Protein AF-A0A1U7PWC8-F1 (afdb_monomer_lite)

Secondary structure (DSSP, 8-state):
--SSSSSSSSSSS------EEEEEEEEEEE-SSSS----EEEEEEEEEETTEEEEEEHHHHHTHHHHHHHHHHHHHH----SGGGTPPPPS---EEEE-SS-EEEEEEETTEEEEEEE------EEEEEEEEETTEEEEEEEEEETTEEEEEEEETTS---B-STT-B-SSSEEEEEEETT-SEEEEEEEEEEEEGGG---TTTTT--EEE--HHHHHHHHHHHHHSTTHHHHHHS-TT-HHHHHHHHHHHHHHHHHHHH----S-STT-TT-EEEEEEEEEETTS-B-TT-EEEETTSS-EEE--TTSEEEEEEEGGGTTSEEEEE-TTB--EEEEHHHHHHH--SEEEEPBP-------------SPPEEEEEE-----SS-EEEESSPPTT-EEEEEE---S-EEEEEEEEEEEEE--SSEEEEEEEEEEPTTS-EEE--SS-EEEEE-GGGTTEEEEEE-GGGT-EE-S-EEEEEEE---TT---EEEEEESSS-EEEESSTTSPPEEESSEE-EEEEEEE--

Structure (mmCIF, N/CA/C/O backbone):
data_AF-A0A1U7PWC8-F1
#
_entry.id   AF-A0A1U7PWC8-F1
#
loop_
_atom_site.group_PDB
_atom_site.id
_atom_site.type_symbol
_atom_site.label_atom_id
_atom_site.label_alt_id
_atom_site.label_comp_id
_atom_site.label_asym_id
_atom_site.label_entity_id
_atom_site.label_seq_id
_atom_site.pdbx_PDB_ins_code
_atom_site.Cartn_x
_atom_site.Cartn_y
_atom_site.Cartn_z
_atom_site.occupancy
_atom_site.B_iso_or_equiv
_atom_site.auth_seq_id
_atom_site.auth_comp_id
_atom_site.auth_asym_id
_atom_site.auth_atom_id
_atom_site.pdbx_PDB_model_num
ATOM 1 N N . MET A 1 1 ? -24.361 5.726 81.915 1.00 50.25 1 MET A N 1
ATOM 2 C CA . MET A 1 1 ? -23.780 6.568 80.839 1.00 50.25 1 MET A CA 1
ATOM 3 C C . MET A 1 1 ? -22.267 6.406 80.937 1.00 50.25 1 MET A C 1
ATOM 5 O O . MET A 1 1 ? -21.730 6.821 81.940 1.00 50.25 1 MET A O 1
ATOM 9 N N . TYR A 1 2 ? -21.544 5.596 80.166 1.00 48.12 2 TYR A N 1
ATOM 10 C CA . TYR A 1 2 ? -21.166 5.745 78.760 1.00 48.12 2 TYR A CA 1
ATOM 11 C C . TYR A 1 2 ? -20.527 4.407 78.319 1.00 48.12 2 TYR A C 1
ATOM 13 O O . TYR A 1 2 ? -19.353 4.185 78.587 1.00 48.12 2 TYR A O 1
ATOM 21 N N . LYS A 1 3 ? -21.265 3.478 77.697 1.00 47.16 3 LYS A N 1
ATOM 22 C CA . LYS A 1 3 ? -20.665 2.244 77.125 1.00 47.16 3 LYS A CA 1
ATOM 23 C C . LYS A 1 3 ? -21.277 1.793 75.790 1.00 47.16 3 LYS A C 1
ATOM 25 O O . LYS A 1 3 ? -21.024 0.686 75.345 1.00 47.16 3 LYS A O 1
ATOM 30 N N . SER A 1 4 ? -22.040 2.658 75.114 1.00 49.88 4 SER A N 1
ATOM 31 C CA . SER A 1 4 ? -22.811 2.279 73.913 1.00 49.88 4 SER A CA 1
ATOM 32 C C . SER A 1 4 ? -22.556 3.151 72.672 1.00 49.88 4 SER A C 1
ATOM 34 O O . SER A 1 4 ? -23.337 3.100 71.728 1.00 49.88 4 SER A O 1
ATOM 36 N N . LYS A 1 5 ? -21.491 3.965 72.635 1.00 47.78 5 LYS A N 1
ATOM 37 C CA . LYS A 1 5 ? -21.170 4.790 71.447 1.00 47.78 5 LYS A CA 1
ATOM 38 C C . LYS A 1 5 ? -19.863 4.429 70.735 1.00 47.78 5 LYS A C 1
ATOM 40 O O . LYS A 1 5 ? -19.611 4.968 69.667 1.00 47.78 5 LYS A O 1
ATOM 45 N N . LEU A 1 6 ? -19.071 3.490 71.261 1.00 45.38 6 LEU A N 1
ATOM 46 C CA . LEU A 1 6 ? -17.797 3.098 70.638 1.00 45.38 6 LEU A CA 1
ATOM 47 C C . LEU A 1 6 ? -17.911 1.892 69.686 1.00 45.38 6 LEU A C 1
ATOM 49 O O . LEU A 1 6 ? -17.007 1.660 68.894 1.00 45.38 6 LEU A O 1
ATOM 53 N N . LEU A 1 7 ? -19.027 1.153 69.711 1.00 41.69 7 LEU A N 1
ATOM 54 C CA . LEU A 1 7 ? -19.223 -0.012 68.835 1.00 41.69 7 LEU A CA 1
ATOM 55 C C . LEU A 1 7 ? -19.765 0.355 67.439 1.00 41.69 7 LEU A C 1
ATOM 57 O O . LEU A 1 7 ? -19.668 -0.445 66.518 1.00 41.69 7 LEU A O 1
ATOM 61 N N . PHE A 1 8 ? -20.289 1.572 67.256 1.00 42.59 8 PHE A N 1
ATOM 62 C CA . PHE A 1 8 ? -20.810 2.035 65.960 1.00 42.59 8 PHE A CA 1
ATOM 63 C C . PHE A 1 8 ? -19.750 2.731 65.086 1.00 42.59 8 PHE A C 1
ATOM 65 O O . PHE A 1 8 ? -19.997 2.987 63.913 1.00 42.59 8 PHE A O 1
ATOM 72 N N . LEU A 1 9 ? -18.558 3.008 65.634 1.00 40.81 9 LEU A N 1
ATOM 73 C CA . LEU A 1 9 ? -17.460 3.664 64.910 1.00 40.81 9 LEU A CA 1
ATOM 74 C C . LEU A 1 9 ? -16.465 2.665 64.282 1.00 40.81 9 LEU A C 1
ATOM 76 O O . LEU A 1 9 ? -15.673 3.046 63.430 1.00 40.81 9 LEU A O 1
ATOM 80 N N . LEU A 1 10 ? -16.521 1.381 64.658 1.00 39.72 10 LEU A N 1
ATOM 81 C CA . LEU A 1 10 ? -15.593 0.343 64.176 1.00 39.72 10 LEU A CA 1
ATOM 82 C C . LEU A 1 10 ? -16.138 -0.518 63.023 1.00 39.72 10 LEU A C 1
ATOM 84 O O . LEU A 1 10 ? -15.398 -1.326 62.476 1.00 39.72 10 LEU A O 1
ATOM 88 N N . ILE A 1 11 ? -17.391 -0.314 62.600 1.00 42.47 11 ILE A N 1
ATOM 89 C CA . ILE A 1 11 ? -17.970 -0.980 61.412 1.00 42.47 11 ILE A CA 1
ATOM 90 C C . ILE A 1 11 ? -17.796 -0.117 60.142 1.00 42.47 11 ILE A C 1
ATOM 92 O O . ILE A 1 11 ? -17.974 -0.599 59.030 1.00 42.47 11 ILE A O 1
ATOM 96 N N . PHE A 1 12 ? -17.349 1.138 60.276 1.00 44.47 12 PHE A N 1
ATOM 97 C CA . PHE A 1 12 ? -17.106 2.042 59.142 1.00 44.47 12 PHE A CA 1
ATOM 98 C C . PHE A 1 12 ? -15.663 2.032 58.602 1.00 44.47 12 PHE A C 1
ATOM 100 O O . PHE A 1 12 ? -15.363 2.796 57.690 1.00 44.47 12 PHE A O 1
ATOM 107 N N . LEU A 1 13 ? -14.772 1.175 59.122 1.00 43.22 13 LEU A N 1
ATOM 108 C CA . LEU A 1 13 ? -13.346 1.161 58.744 1.00 43.22 13 LEU A CA 1
ATOM 109 C C . LEU A 1 13 ? -12.858 -0.107 58.020 1.00 43.22 13 LEU A C 1
ATOM 111 O O . LEU A 1 13 ? -11.656 -0.271 57.833 1.00 43.22 13 LEU A O 1
ATOM 115 N N . SER A 1 14 ? -13.755 -0.999 57.593 1.00 40.84 14 SER A N 1
ATOM 116 C CA . SER A 1 14 ? -13.376 -2.253 56.917 1.00 40.84 14 SER A CA 1
ATOM 117 C C . SER A 1 14 ? -13.976 -2.447 55.523 1.00 40.84 14 SER A C 1
ATOM 119 O O . SER A 1 14 ? -13.763 -3.495 54.918 1.00 40.84 14 SER A O 1
ATOM 121 N N . ILE A 1 15 ? -14.598 -1.420 54.934 1.00 43.69 15 ILE A N 1
ATOM 122 C CA . ILE A 1 15 ? -14.751 -1.361 53.473 1.00 43.69 15 ILE A CA 1
ATOM 123 C C . ILE A 1 15 ? -13.457 -0.768 52.905 1.00 43.69 15 ILE A C 1
ATOM 125 O O . ILE A 1 15 ? -13.433 0.323 52.342 1.00 43.69 15 ILE A O 1
ATOM 129 N N . PHE A 1 16 ? -12.353 -1.502 53.048 1.00 45.00 16 PHE A N 1
ATOM 130 C CA . PHE A 1 16 ? -11.336 -1.449 52.008 1.00 45.00 16 PHE A CA 1
ATOM 131 C C . PHE A 1 16 ? -12.005 -2.074 50.787 1.00 45.00 16 PHE A C 1
ATOM 133 O O . PHE A 1 16 ? -12.004 -3.292 50.611 1.00 45.00 16 PHE A O 1
ATOM 140 N N . ALA A 1 17 ? -12.695 -1.245 50.002 1.00 47.53 17 ALA A N 1
ATOM 141 C CA . ALA A 1 17 ? -13.111 -1.620 48.668 1.00 47.53 17 ALA A CA 1
ATOM 142 C C . ALA A 1 17 ? -11.822 -1.978 47.927 1.00 47.53 17 ALA A C 1
ATOM 144 O O . ALA A 1 17 ? -11.062 -1.098 47.533 1.00 47.53 17 ALA A O 1
ATOM 145 N N . ASN A 1 18 ? -11.532 -3.273 47.812 1.00 50.91 18 ASN A N 1
ATOM 146 C CA . ASN A 1 18 ? -10.546 -3.741 46.857 1.00 50.91 18 ASN A CA 1
ATOM 147 C C . ASN A 1 18 ? -11.074 -3.297 45.493 1.00 50.91 18 ASN A C 1
ATOM 149 O O . ASN A 1 18 ? -12.045 -3.872 44.997 1.00 50.91 18 ASN A O 1
ATOM 153 N N . ALA A 1 19 ? -10.512 -2.220 44.944 1.00 61.28 19 ALA A N 1
ATOM 154 C CA . ALA A 1 19 ? -10.854 -1.756 43.614 1.00 61.28 19 ALA A CA 1
ATOM 155 C C . ALA A 1 19 ? -10.461 -2.876 42.639 1.00 61.28 19 ALA A C 1
ATOM 157 O O . ALA A 1 19 ? -9.286 -3.173 42.436 1.00 61.28 19 ALA A O 1
ATOM 158 N N . GLN A 1 20 ? -11.462 -3.587 42.125 1.00 76.12 20 GLN A N 1
ATOM 159 C CA . GLN A 1 20 ? -11.273 -4.659 41.156 1.00 76.12 20 GLN A CA 1
ATOM 160 C C . GLN A 1 20 ? -11.603 -4.112 39.778 1.00 76.12 20 GLN A C 1
ATOM 162 O O . GLN A 1 20 ? -12.739 -3.719 39.514 1.00 76.12 20 GLN A O 1
ATOM 167 N N . ILE A 1 21 ? -10.613 -4.134 38.896 1.00 85.62 21 ILE A N 1
ATOM 168 C CA . ILE A 1 21 ? -10.775 -3.749 37.499 1.00 85.62 21 ILE A CA 1
ATOM 169 C C . ILE A 1 21 ? -11.402 -4.930 36.763 1.00 85.62 21 ILE A C 1
ATOM 171 O O . ILE A 1 21 ? -10.910 -6.060 36.847 1.00 85.62 21 ILE A O 1
ATOM 175 N N . SER A 1 22 ? -12.497 -4.689 36.045 1.00 90.50 22 SER A N 1
ATOM 176 C CA . SER A 1 22 ? -13.095 -5.708 35.175 1.00 90.50 22 SER A CA 1
ATOM 177 C C . SER A 1 22 ? -12.497 -5.584 33.780 1.00 90.50 22 SER A C 1
ATOM 179 O O . SER A 1 22 ? -12.761 -4.603 33.089 1.00 90.50 22 SER A O 1
ATOM 181 N N . ARG A 1 23 ? -11.695 -6.571 33.375 1.00 91.81 23 ARG A N 1
ATOM 182 C CA . ARG A 1 23 ? -11.090 -6.645 32.044 1.00 91.81 23 ARG A CA 1
ATOM 183 C C . ARG A 1 23 ? -11.928 -7.513 31.124 1.00 91.81 23 ARG A C 1
ATOM 185 O O . ARG A 1 23 ? -12.218 -8.661 31.455 1.00 91.81 23 ARG A O 1
ATOM 192 N N . PHE A 1 24 ? -12.224 -7.006 29.939 1.00 93.94 24 PHE A N 1
ATOM 193 C CA . PHE A 1 24 ? -12.839 -7.749 28.843 1.00 93.94 24 PHE A CA 1
ATOM 194 C C . PHE A 1 24 ? -11.854 -7.835 27.678 1.00 93.94 24 PHE A C 1
ATOM 196 O O . PHE A 1 24 ? -11.160 -6.866 27.378 1.00 93.94 24 PHE A O 1
ATOM 203 N N . TYR A 1 25 ? -11.779 -8.992 27.033 1.00 94.00 25 TYR A N 1
ATOM 204 C CA . TYR A 1 25 ? -10.866 -9.271 25.932 1.00 94.00 25 TYR A CA 1
ATOM 205 C C . TYR A 1 25 ? -11.635 -9.330 24.617 1.00 94.00 25 TYR A C 1
ATOM 207 O O . TYR A 1 25 ? -12.706 -9.941 24.547 1.00 94.00 25 TYR A O 1
ATOM 215 N N . TYR A 1 26 ? -11.055 -8.745 23.573 1.00 96.44 26 TYR A N 1
ATOM 216 C CA . TYR A 1 26 ? -11.617 -8.747 22.227 1.00 96.44 26 TYR A CA 1
ATOM 217 C C . TYR A 1 26 ? -10.580 -9.199 21.199 1.00 96.44 26 TYR A C 1
ATOM 219 O O . TYR A 1 26 ? -9.430 -8.766 21.247 1.00 96.44 26 TYR A O 1
ATOM 227 N N . GLU A 1 27 ? -10.998 -10.029 20.245 1.00 97.44 27 GLU A N 1
ATOM 228 C CA . GLU A 1 27 ? -10.278 -10.241 18.984 1.00 97.44 27 GLU A CA 1
ATOM 229 C C . GLU A 1 27 ? -10.815 -9.235 17.958 1.00 97.44 27 GLU A C 1
ATOM 231 O O . GLU A 1 27 ? -12.026 -9.143 17.748 1.00 97.44 27 GLU A O 1
ATOM 236 N N . LEU A 1 28 ? -9.920 -8.493 17.312 1.00 98.25 28 LEU A N 1
ATOM 237 C CA . LEU A 1 28 ? -10.213 -7.731 16.107 1.00 98.25 28 LEU A CA 1
ATOM 238 C C . LEU A 1 28 ? -9.798 -8.563 14.895 1.00 98.25 28 LEU A C 1
ATOM 240 O O . LEU A 1 28 ? -8.626 -8.904 14.769 1.00 98.25 28 LEU A O 1
ATOM 244 N N . LYS A 1 29 ? -10.725 -8.816 13.971 1.00 97.75 29 LYS A N 1
ATOM 245 C CA . LYS A 1 29 ? -10.405 -9.191 12.587 1.00 97.75 29 LYS A CA 1
ATOM 246 C C . LYS A 1 29 ? -10.556 -7.958 11.715 1.00 97.75 29 LYS A C 1
ATOM 248 O O . LYS A 1 29 ? -11.622 -7.342 11.739 1.00 97.75 29 LYS A O 1
ATOM 253 N N . TYR A 1 30 ? -9.527 -7.610 10.948 1.00 96.88 30 TYR A N 1
ATOM 254 C CA . TYR A 1 30 ? -9.571 -6.405 10.126 1.00 96.88 30 TYR A CA 1
ATOM 255 C C . TYR A 1 30 ? -8.899 -6.550 8.762 1.00 96.88 30 TYR A C 1
ATOM 257 O O . TYR A 1 30 ? -8.105 -7.462 8.534 1.00 96.88 30 TYR A O 1
ATOM 265 N N . LYS A 1 31 ? -9.268 -5.662 7.841 1.00 95.19 31 LYS A N 1
ATOM 266 C CA . LYS A 1 31 ? -8.720 -5.548 6.491 1.00 95.19 31 LYS A CA 1
ATOM 267 C C . LYS A 1 31 ? -7.844 -4.285 6.432 1.00 95.19 31 LYS A C 1
ATOM 269 O O . LYS A 1 31 ? -8.416 -3.204 6.326 1.00 95.19 31 LYS A O 1
ATOM 274 N N . PRO A 1 32 ? -6.504 -4.381 6.521 1.00 90.06 32 PRO A N 1
ATOM 275 C CA . PRO A 1 32 ? -5.623 -3.209 6.631 1.00 90.06 32 PRO A CA 1
ATOM 276 C C . PRO A 1 32 ? -5.583 -2.348 5.362 1.00 90.06 32 PRO A C 1
ATOM 278 O O . PRO A 1 32 ? -5.403 -1.132 5.445 1.00 90.06 32 PRO A O 1
ATOM 281 N N . ASN A 1 33 ? -5.775 -2.966 4.194 1.00 87.56 33 ASN A N 1
ATOM 282 C CA . ASN A 1 33 ? -5.726 -2.301 2.899 1.00 87.56 33 ASN A CA 1
ATOM 283 C C . ASN A 1 33 ? -7.081 -2.377 2.185 1.00 87.56 33 ASN A C 1
ATOM 285 O O . ASN A 1 33 ? -7.692 -3.443 2.129 1.00 87.56 33 ASN A O 1
ATOM 289 N N . GLN A 1 34 ? -7.547 -1.270 1.607 1.00 78.94 34 GLN A N 1
ATOM 290 C CA . GLN A 1 34 ? -8.850 -1.213 0.937 1.00 78.94 34 GLN A CA 1
ATOM 291 C C . GLN A 1 34 ? -8.915 -2.069 -0.335 1.00 78.94 34 GLN A C 1
ATOM 293 O O . GLN A 1 34 ? -9.964 -2.648 -0.620 1.00 78.94 34 GLN A O 1
ATOM 298 N N . THR A 1 35 ? -7.819 -2.180 -1.088 1.00 74.44 35 THR A N 1
ATOM 299 C CA . THR A 1 35 ? -7.786 -2.847 -2.400 1.00 74.44 35 THR A CA 1
ATOM 300 C C . THR A 1 35 ? -7.287 -4.290 -2.341 1.00 74.44 35 THR A C 1
ATOM 302 O O . THR A 1 35 ? -7.557 -5.059 -3.260 1.00 74.44 35 THR A O 1
ATOM 305 N N . ASP A 1 36 ? -6.617 -4.689 -1.259 1.00 75.44 36 ASP A N 1
ATOM 306 C CA . ASP A 1 36 ? -6.173 -6.072 -1.048 1.00 75.44 36 ASP A CA 1
ATOM 307 C C . ASP A 1 36 ? -7.334 -6.989 -0.592 1.00 75.44 36 ASP A C 1
ATOM 309 O O . ASP A 1 36 ? -8.444 -6.548 -0.300 1.00 75.44 36 ASP A O 1
ATOM 313 N N . THR A 1 37 ? -7.091 -8.293 -0.518 1.00 81.62 37 THR A N 1
ATOM 314 C CA . THR A 1 37 ? -7.954 -9.317 0.087 1.00 81.62 37 THR A CA 1
ATOM 315 C C . THR A 1 37 ? -7.427 -9.818 1.438 1.00 81.62 37 THR A C 1
ATOM 317 O O . THR A 1 37 ? -8.158 -10.502 2.160 1.00 81.62 37 THR A O 1
ATOM 320 N N . ILE A 1 38 ? -6.186 -9.465 1.805 1.00 87.62 38 ILE A N 1
ATOM 321 C CA . ILE A 1 38 ? -5.548 -9.865 3.067 1.00 87.62 38 ILE A CA 1
ATOM 322 C C . ILE A 1 38 ? -6.333 -9.346 4.282 1.00 87.62 38 ILE A C 1
ATOM 324 O O . ILE A 1 38 ? -6.799 -8.205 4.322 1.00 87.62 38 ILE A O 1
ATOM 328 N N . ARG A 1 39 ? -6.453 -10.206 5.300 1.00 92.38 39 ARG A N 1
ATOM 329 C CA . ARG A 1 39 ? -7.046 -9.895 6.605 1.00 92.38 39 ARG A CA 1
ATOM 330 C C . ARG A 1 39 ? -6.092 -10.279 7.722 1.00 92.38 39 ARG A C 1
ATOM 332 O O . ARG A 1 39 ? -5.461 -11.333 7.673 1.00 92.38 39 ARG A O 1
ATOM 339 N N . GLU A 1 40 ? -6.056 -9.447 8.748 1.00 94.62 40 GLU A N 1
ATOM 340 C CA . GLU A 1 40 ? -5.198 -9.604 9.915 1.00 94.62 40 GLU A CA 1
ATOM 341 C C . GLU A 1 40 ? -6.014 -9.703 11.205 1.00 94.62 40 GLU A C 1
ATOM 343 O O . GLU A 1 40 ? -7.238 -9.511 11.222 1.00 94.62 40 GLU A O 1
ATOM 348 N N . LYS A 1 41 ? -5.317 -10.041 12.293 1.00 94.44 41 LYS A N 1
ATOM 349 C CA . LYS A 1 41 ? -5.884 -10.142 13.632 1.00 94.44 41 LYS A CA 1
ATOM 350 C C . LYS A 1 41 ? -5.070 -9.342 14.634 1.00 94.44 41 LYS A C 1
ATOM 352 O O . LYS A 1 41 ? -3.849 -9.422 14.622 1.00 94.44 41 LYS A O 1
ATOM 357 N N . ALA A 1 42 ? -5.764 -8.676 15.547 1.00 94.50 42 ALA A N 1
ATOM 358 C CA . ALA A 1 42 ? -5.184 -8.041 16.725 1.00 94.50 42 ALA A CA 1
ATOM 359 C C . ALA A 1 42 ? -6.033 -8.367 17.960 1.00 94.50 42 ALA A C 1
ATOM 361 O O . ALA A 1 42 ? -7.185 -8.789 17.839 1.00 94.50 42 ALA A O 1
ATOM 362 N N . HIS A 1 43 ? -5.474 -8.178 19.152 1.00 94.62 43 HIS A N 1
ATOM 363 C CA . HIS A 1 43 ? -6.181 -8.423 20.407 1.00 94.62 43 HIS A CA 1
ATOM 364 C C . HIS A 1 43 ? -6.207 -7.155 21.245 1.00 94.62 43 HIS A C 1
ATOM 366 O O . HIS A 1 43 ? -5.207 -6.452 21.348 1.00 94.62 43 HIS A O 1
ATOM 372 N N . PHE A 1 44 ? -7.343 -6.887 21.874 1.00 96.06 44 PHE A N 1
ATOM 373 C CA . PHE A 1 44 ? -7.559 -5.698 22.685 1.00 96.06 44 PHE A CA 1
ATOM 374 C C . PHE A 1 44 ? -8.092 -6.060 24.061 1.00 96.06 44 PHE A C 1
ATOM 376 O O . PHE A 1 44 ? -8.722 -7.103 24.258 1.00 96.06 44 PHE A O 1
ATOM 383 N N . VAL A 1 45 ? -7.874 -5.148 25.001 1.00 94.19 45 VAL A N 1
ATOM 384 C CA . VAL A 1 45 ? -8.476 -5.184 26.329 1.00 94.19 45 VAL A CA 1
ATOM 385 C C . VAL A 1 45 ? -9.325 -3.942 26.552 1.00 94.19 45 VAL A C 1
ATOM 387 O O . VAL A 1 45 ? -8.934 -2.845 26.160 1.00 94.19 45 VAL A O 1
ATOM 390 N N . LEU A 1 46 ? -10.481 -4.133 27.181 1.00 95.31 46 LEU A N 1
ATOM 391 C CA . LEU A 1 46 ? -11.326 -3.088 27.744 1.00 95.31 46 LEU A CA 1
ATOM 392 C C . LEU A 1 46 ? -11.300 -3.236 29.264 1.00 95.31 46 LEU A C 1
ATOM 394 O O . LEU A 1 46 ? -11.872 -4.182 29.804 1.00 95.31 46 LEU A O 1
ATOM 398 N N . ASP A 1 47 ? -10.635 -2.308 29.934 1.00 93.31 47 ASP A N 1
ATOM 399 C CA . ASP A 1 47 ? -10.542 -2.253 31.387 1.00 93.31 47 ASP A CA 1
ATOM 400 C C . ASP A 1 47 ? -11.569 -1.270 31.934 1.00 93.31 47 ASP A C 1
ATOM 402 O O . ASP A 1 47 ? -11.551 -0.098 31.564 1.00 93.31 47 ASP A O 1
ATOM 406 N N . ILE A 1 48 ? -12.466 -1.743 32.798 1.00 91.56 48 ILE A N 1
ATOM 407 C CA . ILE A 1 48 ? -13.467 -0.920 33.485 1.00 91.56 48 ILE A CA 1
ATOM 408 C C . ILE A 1 48 ? -12.997 -0.666 34.916 1.00 91.56 48 ILE A C 1
ATOM 410 O O . ILE A 1 48 ? -12.840 -1.618 35.688 1.00 91.56 48 ILE A O 1
ATOM 414 N N . ASP A 1 49 ? -12.810 0.606 35.267 1.00 84.19 49 ASP A N 1
ATOM 415 C CA . ASP A 1 49 ? -12.369 1.044 36.592 1.00 84.19 49 ASP A CA 1
ATOM 416 C C . ASP A 1 49 ? -13.067 2.351 36.995 1.00 84.19 49 ASP A C 1
ATOM 418 O O . ASP A 1 49 ? -13.131 3.293 36.211 1.00 84.19 49 ASP A O 1
ATOM 422 N N . ASN A 1 50 ? -13.609 2.403 38.216 1.00 76.19 50 ASN A N 1
ATOM 423 C CA . ASN A 1 50 ? -14.126 3.608 38.882 1.00 76.19 50 ASN A CA 1
ATOM 424 C C . ASN A 1 50 ? -14.780 4.672 37.966 1.00 76.19 50 ASN A C 1
ATOM 426 O O . ASN A 1 50 ? -14.427 5.852 37.987 1.00 76.19 50 ASN A O 1
ATOM 430 N N . GLY A 1 51 ? -15.776 4.261 37.174 1.00 81.44 51 GLY A N 1
ATOM 431 C CA . GLY A 1 51 ? -16.597 5.168 36.362 1.00 81.44 51 GLY A CA 1
ATOM 432 C C . GLY A 1 51 ? -15.995 5.587 35.016 1.00 81.44 51 GLY A C 1
ATOM 433 O O . GLY A 1 51 ? -16.605 6.398 34.318 1.00 81.44 51 GLY A O 1
ATOM 434 N N . PHE A 1 52 ? -14.847 5.038 34.620 1.00 91.12 52 PHE A N 1
ATOM 435 C CA . PHE A 1 52 ? -14.298 5.170 33.273 1.00 91.12 52 PHE A CA 1
ATOM 436 C C . PHE A 1 52 ? -13.881 3.805 32.713 1.00 91.12 52 PHE A C 1
ATOM 438 O O . PHE A 1 52 ? -13.880 2.786 33.407 1.00 91.12 52 PHE A O 1
ATOM 445 N N . SER A 1 53 ? -13.525 3.786 31.433 1.00 94.12 53 SER A N 1
ATOM 446 C CA . SER A 1 53 ? -12.920 2.619 30.802 1.00 94.12 53 SER A CA 1
ATOM 447 C C . SER A 1 53 ? -11.710 2.979 29.962 1.00 94.12 53 SER A C 1
ATOM 449 O O . SER A 1 53 ? -11.584 4.117 29.504 1.00 94.12 53 SER A O 1
ATOM 451 N N . ILE A 1 54 ? -10.809 2.015 29.775 1.00 94.12 54 ILE A N 1
ATOM 452 C CA . ILE A 1 54 ? -9.631 2.134 28.916 1.00 94.12 54 ILE A CA 1
ATOM 453 C C . ILE A 1 54 ? -9.624 0.972 27.927 1.00 94.12 54 ILE A C 1
ATOM 455 O O . ILE A 1 54 ? -9.598 -0.191 28.324 1.00 94.12 54 ILE A O 1
ATOM 459 N N . PHE A 1 55 ? -9.627 1.298 26.638 1.00 95.81 55 PHE A N 1
ATOM 460 C CA . PHE A 1 55 ? -9.506 0.357 25.535 1.00 95.81 55 PHE A CA 1
ATOM 461 C C . PHE A 1 55 ? -8.152 0.532 24.843 1.00 95.81 55 PHE A C 1
ATOM 463 O O . PHE A 1 55 ? -7.814 1.637 24.412 1.00 95.81 55 PHE A O 1
ATOM 470 N N . ARG A 1 56 ? -7.368 -0.547 24.756 1.00 93.75 56 ARG A N 1
ATOM 471 C CA . ARG A 1 56 ? -6.009 -0.540 24.184 1.00 93.75 56 ARG A CA 1
ATOM 472 C C . ARG A 1 56 ? -5.577 -1.931 23.727 1.00 93.75 56 ARG A C 1
ATOM 474 O O . ARG A 1 56 ? -6.171 -2.935 24.126 1.00 93.75 56 ARG A O 1
ATOM 481 N N . ASP A 1 57 ? -4.550 -1.978 22.889 1.00 93.06 57 ASP A N 1
ATOM 482 C CA . ASP A 1 57 ? -3.956 -3.220 22.389 1.00 93.06 57 ASP A CA 1
ATOM 483 C C . ASP A 1 57 ? -3.448 -4.097 23.550 1.00 93.06 57 ASP A C 1
ATOM 485 O O . ASP A 1 57 ? -2.812 -3.615 24.490 1.00 93.06 57 ASP A O 1
ATOM 489 N N . PHE A 1 58 ? -3.733 -5.399 23.506 1.00 87.75 58 PHE A N 1
ATOM 490 C CA . PHE A 1 58 ? -3.378 -6.351 24.558 1.00 87.75 58 PHE A CA 1
ATOM 491 C C . PHE A 1 58 ? -1.864 -6.455 24.788 1.00 87.75 58 PHE A C 1
ATOM 493 O O . PHE A 1 58 ? -1.437 -6.645 25.932 1.00 87.75 58 PHE A O 1
ATOM 500 N N . LYS A 1 59 ? -1.040 -6.292 23.744 1.00 86.12 59 LYS A N 1
ATOM 501 C CA . LYS A 1 59 ? 0.425 -6.338 23.846 1.00 86.12 59 LYS A CA 1
ATOM 502 C C . LYS A 1 59 ? 0.946 -5.279 24.806 1.00 86.12 59 LYS A C 1
ATOM 504 O O . LYS A 1 59 ? 1.824 -5.601 25.605 1.00 86.12 59 LYS A O 1
ATOM 509 N N . THR A 1 60 ? 0.329 -4.090 24.809 1.00 79.31 60 THR A N 1
ATOM 510 C CA . THR A 1 60 ? 0.701 -2.995 25.723 1.00 79.31 60 THR A CA 1
ATOM 511 C C . THR A 1 60 ? 0.631 -3.416 27.185 1.00 79.31 60 THR A C 1
ATOM 513 O O . THR A 1 60 ? 1.468 -2.991 27.964 1.00 79.31 60 THR A O 1
ATOM 516 N N . VAL A 1 61 ? -0.310 -4.300 27.532 1.00 76.06 61 VAL A N 1
ATOM 517 C CA . VAL A 1 61 ? -0.550 -4.737 28.910 1.00 76.06 61 VAL A CA 1
ATOM 518 C C . VAL A 1 61 ? 0.129 -6.068 29.236 1.00 76.06 61 VAL A C 1
ATOM 520 O O . VAL A 1 61 ? 0.616 -6.279 30.343 1.00 76.06 61 VAL A O 1
ATOM 523 N N . SER A 1 62 ? 0.190 -7.000 28.281 1.00 68.38 62 SER A N 1
ATOM 524 C CA . SER A 1 62 ? 0.819 -8.317 28.485 1.00 68.38 62 SER A CA 1
ATOM 525 C C . SER A 1 62 ? 2.314 -8.229 28.821 1.00 68.38 62 SER A C 1
ATOM 527 O O . SER A 1 62 ? 2.868 -9.124 29.459 1.00 68.38 62 SER A O 1
ATOM 529 N N . GLN A 1 63 ? 2.958 -7.132 28.422 1.00 65.44 63 GLN A N 1
ATOM 530 C CA . GLN A 1 63 ? 4.387 -6.902 28.596 1.00 65.44 63 GLN A CA 1
ATOM 531 C C . GLN A 1 63 ? 4.700 -6.013 29.806 1.00 65.44 63 GLN A C 1
ATOM 533 O O . GLN A 1 63 ? 5.872 -5.774 30.080 1.00 65.44 63 GLN A O 1
ATOM 538 N N . ASP A 1 64 ? 3.703 -5.587 30.587 1.00 65.12 64 ASP A N 1
ATOM 539 C CA . ASP A 1 64 ? 3.847 -4.672 31.733 1.00 65.12 64 ASP A CA 1
ATOM 540 C C . ASP A 1 64 ? 4.945 -5.101 32.724 1.00 65.12 64 ASP A C 1
ATOM 542 O O . ASP A 1 64 ? 5.774 -4.299 33.167 1.00 65.12 64 ASP A O 1
ATOM 546 N N . SER A 1 65 ? 5.016 -6.399 33.037 1.00 64.44 65 SER A N 1
ATOM 547 C CA . SER A 1 65 ? 6.048 -6.944 33.932 1.00 64.44 65 SER A CA 1
ATOM 548 C C . SER A 1 65 ? 7.448 -6.949 33.306 1.00 64.44 65 SER A C 1
ATOM 550 O O . SER A 1 65 ? 8.437 -6.754 34.017 1.00 64.44 65 SER A O 1
ATOM 552 N N . LEU A 1 66 ? 7.544 -7.161 31.990 1.00 62.47 66 LEU A N 1
ATOM 553 C CA . LEU A 1 66 ? 8.802 -7.115 31.240 1.00 62.47 66 LEU A CA 1
ATOM 554 C C . LEU A 1 66 ? 9.275 -5.672 31.068 1.00 62.47 66 LEU A C 1
ATOM 556 O O . LEU A 1 66 ? 10.445 -5.396 31.298 1.00 62.47 66 LEU A O 1
ATOM 560 N N . LEU A 1 67 ? 8.366 -4.741 30.778 1.00 64.38 67 LEU A N 1
ATOM 561 C CA . LEU A 1 67 ? 8.630 -3.310 30.658 1.00 64.38 67 LEU A CA 1
ATOM 562 C C . LEU A 1 67 ? 9.121 -2.711 31.976 1.00 64.38 67 LEU A C 1
ATOM 564 O O . LEU A 1 67 ? 10.111 -1.986 31.981 1.00 64.38 67 LEU A O 1
ATOM 568 N N . LYS A 1 68 ? 8.500 -3.049 33.114 1.00 63.84 68 LYS A N 1
ATOM 569 C CA . LYS A 1 68 ? 8.944 -2.575 34.437 1.00 63.84 68 LYS A CA 1
ATOM 570 C C . LYS A 1 68 ? 10.366 -3.042 34.768 1.00 63.84 68 LYS A C 1
ATOM 572 O O . LYS A 1 68 ? 11.192 -2.241 35.206 1.00 63.84 68 LYS A O 1
ATOM 577 N N . LYS A 1 69 ? 10.670 -4.320 34.512 1.00 61.81 69 LYS A N 1
ATOM 578 C CA . LYS A 1 69 ? 12.021 -4.884 34.680 1.00 61.81 69 LYS A CA 1
ATOM 579 C C . LYS A 1 69 ? 13.010 -4.290 33.673 1.00 61.81 69 LYS A C 1
ATOM 581 O O . LYS A 1 69 ? 14.118 -3.924 34.050 1.00 61.81 69 LYS A O 1
ATOM 586 N N . GLY A 1 70 ? 12.581 -4.128 32.427 1.00 62.94 70 GLY A N 1
ATOM 587 C CA . GLY A 1 70 ? 13.338 -3.546 31.327 1.00 62.94 70 GLY A CA 1
ATOM 588 C C . GLY A 1 70 ? 13.705 -2.087 31.566 1.00 62.94 70 GLY A C 1
ATOM 589 O O . GLY A 1 70 ? 14.850 -1.720 31.372 1.00 62.94 70 GLY A O 1
ATOM 590 N N . MET A 1 71 ? 12.796 -1.255 32.077 1.00 61.62 71 MET A N 1
ATOM 591 C CA . MET A 1 71 ? 13.082 0.143 32.426 1.00 61.62 71 MET A CA 1
ATOM 592 C C . MET A 1 71 ? 14.087 0.267 33.578 1.00 61.62 71 MET A C 1
ATOM 594 O O . MET A 1 71 ? 14.958 1.137 33.546 1.00 61.62 71 MET A O 1
ATOM 598 N N . GLN A 1 72 ? 14.004 -0.609 34.584 1.00 61.81 72 GLN A N 1
ATOM 599 C CA . GLN A 1 72 ? 14.991 -0.670 35.665 1.00 61.81 72 GLN A CA 1
ATOM 600 C C . GLN A 1 72 ? 16.361 -1.141 35.152 1.00 61.81 72 GLN A C 1
ATOM 602 O O . GLN A 1 72 ? 17.392 -0.596 35.544 1.00 61.81 72 GLN A O 1
ATOM 607 N N . PHE A 1 73 ? 16.369 -2.104 34.233 1.00 61.16 73 PHE A N 1
ATOM 608 C CA . PHE A 1 73 ? 17.564 -2.590 33.551 1.00 61.16 73 PHE A CA 1
ATOM 609 C C . PHE A 1 73 ? 18.190 -1.527 32.624 1.00 61.16 73 PHE A C 1
ATOM 611 O O . PHE A 1 73 ? 19.386 -1.265 32.711 1.00 61.16 73 PHE A O 1
ATOM 618 N N . MET A 1 74 ? 17.394 -0.811 31.822 1.00 61.38 74 MET A N 1
ATOM 619 C CA . MET A 1 74 ? 17.854 0.278 30.946 1.00 61.38 74 MET A CA 1
ATOM 620 C C . MET A 1 74 ? 18.479 1.426 31.750 1.00 61.38 74 MET A C 1
ATOM 622 O O . MET A 1 74 ? 19.563 1.893 31.408 1.00 61.38 74 MET A O 1
ATOM 626 N N . LYS A 1 75 ? 17.860 1.817 32.877 1.00 60.06 75 LYS A N 1
ATOM 627 C CA . LYS A 1 75 ? 18.422 2.818 33.806 1.00 60.06 75 LYS A CA 1
ATOM 628 C C . LYS A 1 75 ? 19.754 2.400 34.441 1.00 60.06 75 LYS A C 1
ATOM 630 O O . LYS A 1 75 ? 20.475 3.270 34.914 1.00 60.06 75 LYS A O 1
ATOM 635 N N . THR A 1 76 ? 20.069 1.104 34.496 1.00 57.69 76 THR A N 1
ATOM 636 C CA . THR A 1 76 ? 21.236 0.581 35.227 1.00 57.69 76 THR A CA 1
ATOM 637 C C . THR A 1 76 ? 22.351 0.036 34.334 1.00 57.69 76 THR A C 1
ATOM 639 O O . THR A 1 76 ? 23.473 -0.087 34.820 1.00 57.69 76 THR A O 1
ATOM 642 N N . GLN A 1 77 ? 22.082 -0.297 33.066 1.00 53.50 77 GLN A N 1
ATOM 643 C CA . GLN A 1 77 ? 23.027 -1.018 32.193 1.00 53.50 77 GLN A CA 1
ATOM 644 C C . GLN A 1 77 ? 23.191 -0.421 30.779 1.00 53.50 77 GLN A C 1
ATOM 646 O O . GLN A 1 77 ? 23.940 -0.972 29.981 1.00 53.50 77 GLN A O 1
ATOM 651 N N . GLY A 1 78 ? 22.537 0.701 30.444 1.00 53.91 78 GLY A N 1
ATOM 652 C CA . GLY A 1 78 ? 22.801 1.429 29.188 1.00 53.91 78 GLY A CA 1
ATOM 653 C C . GLY A 1 78 ? 22.349 0.719 27.902 1.00 53.91 78 GLY A C 1
ATOM 654 O O . GLY A 1 78 ? 22.870 1.005 26.825 1.00 53.91 78 GLY A O 1
ATOM 655 N N . VAL A 1 79 ? 21.394 -0.210 28.002 1.00 54.12 79 VAL A N 1
ATOM 656 C CA . VAL A 1 79 ? 20.747 -0.835 26.839 1.00 54.12 79 VAL A CA 1
ATOM 657 C C . VAL A 1 79 ? 19.746 0.145 26.225 1.00 54.12 79 VAL A C 1
ATOM 659 O O . VAL A 1 79 ? 18.923 0.714 26.938 1.00 54.12 79 VAL A O 1
ATOM 662 N N . ASN A 1 80 ? 19.826 0.341 24.905 1.00 54.50 80 ASN A N 1
ATOM 663 C CA . ASN A 1 80 ? 19.141 1.434 24.202 1.00 54.50 80 ASN A CA 1
ATOM 664 C C . ASN A 1 80 ? 17.910 1.000 23.385 1.00 54.50 80 ASN A C 1
ATOM 666 O O . ASN A 1 80 ? 17.293 1.851 22.745 1.00 54.50 80 ASN A O 1
ATOM 670 N N . LYS A 1 81 ? 17.552 -0.294 23.357 1.00 58.56 81 LYS A N 1
ATOM 671 C CA . LYS A 1 81 ? 16.440 -0.805 22.536 1.00 58.56 81 LYS A CA 1
ATOM 672 C C . LYS A 1 81 ? 15.526 -1.749 23.313 1.00 58.56 81 LYS A C 1
ATOM 674 O O . LYS A 1 81 ? 15.987 -2.629 24.032 1.00 58.56 81 LYS A O 1
ATOM 679 N N . MET A 1 82 ? 14.217 -1.569 23.134 1.00 58.44 82 MET A N 1
ATOM 680 C CA . MET A 1 82 ? 13.174 -2.403 23.751 1.00 58.44 82 MET A CA 1
ATOM 681 C C . MET A 1 82 ? 13.115 -3.824 23.160 1.00 58.44 82 MET A C 1
ATOM 683 O O . MET A 1 82 ? 12.722 -4.765 23.841 1.00 58.44 82 MET A O 1
ATOM 687 N N . GLU A 1 83 ? 13.563 -4.013 21.923 1.00 58.78 83 GLU A N 1
ATOM 688 C CA . GLU A 1 83 ? 13.589 -5.324 21.259 1.00 58.78 83 GLU A CA 1
ATOM 689 C C . GLU A 1 83 ? 14.555 -6.300 21.954 1.00 58.78 83 GLU A C 1
ATOM 691 O O . GLU A 1 83 ? 14.250 -7.484 22.096 1.00 58.78 83 GLU A O 1
ATOM 696 N N . ASP A 1 84 ? 15.676 -5.788 22.475 1.00 61.41 84 ASP A N 1
ATOM 697 C CA . ASP A 1 84 ? 16.714 -6.579 23.154 1.00 61.41 84 ASP A CA 1
ATOM 698 C C . ASP A 1 84 ? 16.215 -7.202 24.473 1.00 61.41 84 ASP A C 1
ATOM 700 O O . ASP A 1 84 ? 16.796 -8.164 24.975 1.00 61.41 84 ASP A O 1
ATOM 704 N N . ILE A 1 85 ? 15.119 -6.675 25.030 1.00 62.75 85 ILE A N 1
ATOM 705 C CA . ILE A 1 85 ? 14.455 -7.196 26.234 1.00 62.75 85 ILE A CA 1
ATOM 706 C C . ILE A 1 85 ? 13.190 -8.016 25.911 1.00 62.75 85 ILE A C 1
ATOM 708 O O . ILE A 1 85 ? 12.449 -8.379 26.826 1.00 62.75 85 ILE A O 1
ATOM 712 N N . GLY A 1 86 ? 12.938 -8.327 24.632 1.00 62.78 86 GLY A N 1
ATOM 713 C CA . GLY A 1 86 ? 11.818 -9.167 24.183 1.00 62.78 86 GLY A CA 1
ATOM 714 C C . GLY A 1 86 ? 10.449 -8.477 24.180 1.00 62.78 86 GLY A C 1
ATOM 715 O O . GLY A 1 86 ? 9.424 -9.158 24.147 1.00 62.78 86 GLY A O 1
ATOM 716 N N . VAL A 1 87 ? 10.418 -7.143 24.236 1.00 66.81 87 VAL A N 1
ATOM 717 C CA . VAL A 1 87 ? 9.197 -6.329 24.125 1.00 66.81 87 VAL A CA 1
ATOM 718 C C . VAL A 1 87 ? 8.876 -6.165 22.640 1.00 66.81 87 VAL A C 1
ATOM 720 O O . VAL A 1 87 ? 9.711 -5.687 21.874 1.00 66.81 87 VAL A O 1
ATOM 723 N N . THR A 1 88 ? 7.680 -6.581 22.221 1.00 70.50 88 THR A N 1
ATOM 724 C CA . THR A 1 88 ? 7.210 -6.397 20.839 1.00 70.50 88 THR A CA 1
ATOM 725 C C . THR A 1 88 ? 6.272 -5.203 20.759 1.00 70.50 88 THR A C 1
ATOM 727 O O . THR A 1 88 ? 5.376 -5.085 21.596 1.00 70.50 88 THR A O 1
ATOM 730 N N . GLU A 1 89 ? 6.412 -4.390 19.714 1.00 75.75 89 GLU A N 1
ATOM 731 C CA . GLU A 1 89 ? 5.508 -3.265 19.447 1.00 75.75 89 GLU A CA 1
ATOM 732 C C . GLU A 1 89 ? 4.034 -3.722 19.354 1.00 75.75 89 GLU A C 1
ATOM 734 O O . GLU A 1 89 ? 3.753 -4.837 18.881 1.00 75.75 89 GLU A O 1
ATOM 739 N N . PRO A 1 90 ? 3.086 -2.895 19.835 1.00 83.19 90 PRO A N 1
ATOM 740 C CA . PRO A 1 90 ? 1.664 -3.172 19.696 1.00 83.19 90 PRO A CA 1
ATOM 741 C C . PRO A 1 90 ? 1.235 -3.107 18.224 1.00 83.19 90 PRO A C 1
ATOM 743 O O . PRO A 1 90 ? 1.838 -2.385 17.431 1.00 83.19 90 PRO A O 1
ATOM 746 N N . ASP A 1 91 ? 0.177 -3.839 17.863 1.00 87.94 91 ASP A N 1
ATOM 747 C CA . ASP A 1 91 ? -0.396 -3.758 16.511 1.00 87.94 91 ASP A CA 1
ATOM 748 C C . ASP A 1 91 ? -1.082 -2.397 16.308 1.00 87.94 91 ASP A C 1
ATOM 750 O O . ASP A 1 91 ? -1.056 -1.829 15.217 1.00 87.94 91 ASP A O 1
ATOM 754 N N . PHE A 1 92 ? -1.640 -1.842 17.390 1.00 91.44 92 PHE A N 1
ATOM 755 C CA . PHE A 1 92 ? -2.207 -0.497 17.434 1.00 91.44 92 PHE A CA 1
ATOM 756 C C . PHE A 1 92 ? -1.650 0.305 18.615 1.00 91.44 92 PHE A C 1
ATOM 758 O O . PHE A 1 92 ? -1.744 -0.112 19.770 1.00 91.44 92 PHE A O 1
ATOM 765 N N . SER A 1 93 ? -1.111 1.494 18.341 1.00 90.38 93 SER A N 1
ATOM 766 C CA . SER A 1 93 ? -0.544 2.387 19.361 1.00 90.38 93 SER A CA 1
ATOM 767 C C . SER A 1 93 ? -1.579 3.212 20.124 1.00 90.38 93 SER A C 1
ATOM 769 O O . SER A 1 93 ? -1.239 3.791 21.160 1.00 90.38 93 SER A O 1
ATOM 771 N N . PHE A 1 94 ? -2.826 3.271 19.643 1.00 93.31 94 PHE A N 1
ATOM 772 C CA . PHE A 1 94 ? -3.841 4.111 20.260 1.00 93.31 94 PHE A CA 1
ATOM 773 C C . PHE A 1 94 ? -4.282 3.598 21.634 1.00 93.31 94 PHE A C 1
ATOM 775 O O . PHE A 1 94 ? -4.362 2.397 21.905 1.00 93.31 94 PHE A O 1
ATOM 782 N N . ILE A 1 95 ? -4.661 4.541 22.488 1.00 93.75 95 ILE A N 1
ATOM 783 C CA . ILE A 1 95 ? -5.297 4.308 23.780 1.00 93.75 95 ILE A CA 1
ATOM 784 C C . ILE A 1 95 ? -6.555 5.167 23.823 1.00 93.75 95 ILE A C 1
ATOM 786 O O . ILE A 1 95 ? -6.515 6.372 23.577 1.00 93.75 95 ILE A O 1
ATOM 790 N N . ILE A 1 96 ? -7.684 4.541 24.140 1.00 95.88 96 ILE A N 1
ATOM 791 C CA . ILE A 1 96 ? -8.981 5.209 24.213 1.00 95.88 96 ILE A CA 1
ATOM 792 C C . ILE A 1 96 ? -9.469 5.138 25.646 1.00 95.88 96 ILE A C 1
ATOM 794 O O . ILE A 1 96 ? -9.716 4.050 26.161 1.00 95.88 96 ILE A O 1
ATOM 798 N N . LYS A 1 97 ? -9.651 6.292 26.282 1.00 94.94 97 LYS A N 1
ATOM 799 C CA . LYS A 1 97 ? -10.239 6.383 27.616 1.00 94.94 97 LYS A CA 1
ATOM 800 C C . LYS A 1 97 ? -11.621 7.013 27.533 1.00 94.94 97 LYS A C 1
ATOM 802 O O . LYS A 1 97 ? -11.777 8.129 27.051 1.00 94.94 97 LYS A O 1
ATOM 807 N N . LYS A 1 98 ? -12.642 6.310 28.013 1.00 95.81 98 LYS A N 1
ATOM 808 C CA . LYS A 1 98 ? -14.030 6.789 28.012 1.00 95.81 98 LYS A CA 1
ATOM 809 C C . LYS A 1 98 ? -14.407 7.194 29.428 1.00 95.81 98 LYS A C 1
ATOM 811 O O . LYS A 1 98 ? -14.544 6.347 30.303 1.00 95.81 98 LYS A O 1
ATOM 816 N N . THR A 1 99 ? -14.591 8.489 29.652 1.00 93.19 99 THR A N 1
ATOM 817 C CA . THR A 1 99 ? -15.038 9.056 30.936 1.00 93.19 99 THR A CA 1
ATOM 818 C C . THR A 1 99 ? -16.548 9.302 30.905 1.00 93.19 99 THR A C 1
ATOM 820 O O . THR A 1 99 ? -17.140 9.265 29.829 1.00 93.19 99 THR A O 1
ATOM 823 N N . PRO A 1 100 ? -17.228 9.615 32.019 1.00 89.88 100 PRO A N 1
ATOM 824 C CA . PRO A 1 100 ? -18.649 9.967 31.965 1.00 89.88 100 PRO A CA 1
ATOM 825 C C . PRO A 1 100 ? -18.966 11.155 31.040 1.00 89.88 100 PRO A C 1
ATOM 827 O O . PRO A 1 100 ? -20.085 11.253 30.553 1.00 89.88 100 PRO A O 1
ATOM 830 N N . LYS A 1 101 ? -17.993 12.046 30.786 1.00 89.19 101 LYS A N 1
ATOM 831 C CA . LYS A 1 101 ? -18.189 13.270 29.996 1.00 89.19 101 LYS A CA 1
ATOM 832 C C . LYS A 1 101 ? -17.803 13.122 28.525 1.00 89.19 101 LYS A C 1
ATOM 834 O O . LYS A 1 101 ? -18.474 13.682 27.669 1.00 89.19 101 LYS A O 1
ATOM 839 N N . ASN A 1 102 ? -16.706 12.432 28.230 1.00 94.75 102 ASN A N 1
ATOM 840 C CA . ASN A 1 102 ? -16.084 12.451 26.906 1.00 94.75 102 ASN A CA 1
ATOM 841 C C . ASN A 1 102 ? -15.292 11.167 26.612 1.00 94.75 102 ASN A C 1
ATOM 843 O O . ASN A 1 102 ? -15.177 10.262 27.446 1.00 94.75 102 ASN A O 1
ATOM 847 N N . ILE A 1 103 ? -14.758 11.101 25.398 1.00 96.56 103 ILE A N 1
ATOM 848 C CA . ILE A 1 103 ? -13.769 10.124 24.956 1.00 96.56 103 ILE A CA 1
ATOM 849 C C . ILE A 1 103 ? -12.440 10.859 24.802 1.00 96.56 103 ILE A C 1
ATOM 851 O O . ILE A 1 103 ? -12.367 11.847 24.082 1.00 96.56 103 ILE A O 1
ATOM 855 N N . GLU A 1 104 ? -11.400 10.384 25.475 1.00 96.06 104 GLU A N 1
ATOM 856 C CA . GLU A 1 104 ? -10.011 10.813 25.315 1.00 96.06 104 GLU A CA 1
ATOM 857 C C . GLU A 1 104 ? -9.320 9.815 24.372 1.00 96.06 104 GLU A C 1
ATOM 859 O O . GLU A 1 104 ? -9.209 8.629 24.696 1.00 96.06 104 GLU A O 1
ATOM 864 N N . TYR A 1 105 ? -8.880 10.276 23.201 1.00 95.75 105 TYR A N 1
ATOM 865 C CA . TYR A 1 105 ? -8.107 9.485 22.243 1.00 95.75 105 TYR A CA 1
ATOM 866 C C . TYR A 1 105 ? -6.644 9.902 22.310 1.00 95.75 105 TYR A C 1
ATOM 868 O O . TYR A 1 105 ? -6.325 11.088 22.208 1.00 95.75 105 TYR A O 1
ATOM 876 N N . LYS A 1 106 ? -5.760 8.921 22.466 1.00 94.62 106 LYS A N 1
ATOM 877 C CA . LYS A 1 106 ? -4.314 9.106 22.554 1.00 94.62 106 LYS A CA 1
ATOM 878 C C . LYS A 1 106 ? -3.639 8.219 21.535 1.00 94.62 106 LYS A C 1
ATOM 880 O O . LYS A 1 106 ? -3.996 7.051 21.438 1.00 94.62 106 LYS A O 1
ATOM 885 N N . ASP A 1 107 ? -2.668 8.746 20.809 1.00 93.19 107 ASP A N 1
ATOM 886 C CA . ASP A 1 107 ? -1.928 7.967 19.818 1.00 93.19 107 ASP A CA 1
ATOM 887 C C . ASP A 1 107 ? -0.572 8.605 19.520 1.00 93.19 107 ASP A C 1
ATOM 889 O O . ASP A 1 107 ? -0.305 9.748 19.899 1.00 93.19 107 ASP A O 1
ATOM 893 N N . LYS A 1 108 ? 0.298 7.855 18.853 1.00 89.69 108 LYS A N 1
ATOM 894 C CA . LYS A 1 108 ? 1.651 8.275 18.509 1.00 89.69 108 LYS A CA 1
ATOM 895 C C . LYS A 1 108 ? 1.717 8.691 17.043 1.00 89.69 108 LYS A C 1
ATOM 897 O O . LYS A 1 108 ? 1.337 7.928 16.162 1.00 89.69 108 LYS A O 1
ATOM 902 N N . ILE A 1 109 ? 2.268 9.875 16.782 1.00 89.44 109 ILE A N 1
ATOM 903 C CA . ILE A 1 109 ? 2.607 10.338 15.431 1.00 89.44 109 ILE A CA 1
ATOM 904 C C . ILE A 1 109 ? 4.112 10.602 15.413 1.00 89.44 109 ILE A C 1
ATOM 906 O O . ILE A 1 109 ? 4.611 11.507 16.083 1.00 89.44 109 ILE A O 1
ATOM 910 N N . GLY A 1 110 ? 4.859 9.779 14.674 1.00 87.19 110 GLY A N 1
ATOM 911 C CA . GLY A 1 110 ? 6.321 9.829 14.692 1.00 87.19 110 GLY A CA 1
ATOM 912 C C . GLY A 1 110 ? 6.880 9.527 16.080 1.00 87.19 110 GLY A C 1
ATOM 913 O O . GLY A 1 110 ? 6.675 8.436 16.605 1.00 87.19 110 GLY A O 1
ATOM 914 N N . THR A 1 111 ? 7.607 10.469 16.673 1.00 84.25 111 THR A N 1
ATOM 915 C CA . THR A 1 111 ? 8.179 10.332 18.025 1.00 84.25 111 THR A CA 1
ATOM 916 C C . THR A 1 111 ? 7.283 10.884 19.128 1.00 84.25 111 THR A C 1
ATOM 918 O O . THR A 1 111 ? 7.530 10.593 20.298 1.00 84.25 111 THR A O 1
ATOM 921 N N . ASP A 1 112 ? 6.249 11.642 18.772 1.00 89.31 112 ASP A N 1
ATOM 922 C CA . ASP A 1 112 ? 5.446 12.403 19.722 1.00 89.31 112 ASP A CA 1
ATOM 923 C C . ASP A 1 112 ? 4.130 11.688 20.033 1.00 89.31 112 ASP A C 1
ATOM 925 O O . ASP A 1 112 ? 3.527 11.040 19.173 1.00 89.31 112 ASP A O 1
ATOM 929 N N . ASN A 1 113 ? 3.665 11.817 21.277 1.00 91.88 113 ASN A N 1
ATOM 930 C CA . ASN A 1 113 ? 2.347 11.333 21.675 1.00 91.88 113 ASN A CA 1
ATOM 931 C C . ASN A 1 113 ? 1.361 12.496 21.618 1.00 91.88 113 ASN A C 1
ATOM 933 O O . ASN A 1 113 ? 1.609 13.550 22.204 1.00 91.88 113 ASN A O 1
ATOM 937 N N . TYR A 1 114 ? 0.230 12.292 20.962 1.00 94.62 114 TYR A N 1
ATOM 938 C CA . TYR A 1 114 ? -0.843 13.267 20.849 1.00 94.62 114 TYR A CA 1
ATOM 939 C C . TYR A 1 114 ? -2.071 12.806 21.625 1.00 94.62 114 TYR A C 1
ATOM 941 O O . TYR A 1 114 ? -2.290 11.611 21.825 1.00 94.62 114 TYR A O 1
ATOM 949 N N . GLU A 1 115 ? -2.881 13.769 22.049 1.00 95.75 115 GLU A N 1
ATOM 950 C CA . GLU A 1 115 ? -4.152 13.539 22.728 1.00 95.75 115 GLU A CA 1
ATOM 951 C C . GLU A 1 115 ? -5.209 14.519 22.212 1.00 95.75 115 GLU A C 1
ATOM 953 O O . GLU A 1 115 ? -4.948 15.716 22.088 1.00 95.75 115 GLU A O 1
ATOM 958 N N . TYR A 1 116 ? -6.422 14.028 21.967 1.00 95.62 116 TYR A N 1
ATOM 959 C CA . TYR A 1 116 ? -7.605 14.868 21.787 1.00 95.62 116 TYR A CA 1
ATOM 960 C C . TYR A 1 116 ? -8.795 14.299 22.562 1.00 95.62 116 TYR A C 1
ATOM 962 O O . TYR A 1 116 ? -8.809 13.131 22.957 1.00 95.62 116 TYR A O 1
ATOM 970 N N . SER A 1 117 ? -9.815 15.127 22.780 1.00 95.62 117 SER A N 1
ATOM 971 C CA . SER A 1 117 ? -11.088 14.692 23.357 1.00 95.62 117 SER A CA 1
ATOM 972 C C . SER A 1 117 ? -12.242 14.917 22.385 1.00 95.62 117 SER A C 1
ATOM 974 O O . SER A 1 117 ? -12.255 15.912 21.663 1.00 95.62 117 SER A O 1
ATOM 976 N N . GLU A 1 118 ? -13.224 14.019 22.391 1.00 94.31 118 GLU A N 1
ATOM 977 C CA . GLU A 1 118 ? -14.475 14.151 21.636 1.00 94.31 118 GLU A CA 1
ATOM 978 C C . GLU A 1 118 ? -15.693 13.734 22.476 1.00 94.31 118 GLU A C 1
ATOM 980 O O . GLU A 1 118 ? -15.573 13.053 23.499 1.00 94.31 118 GLU A O 1
ATOM 985 N N . GLU A 1 119 ? -16.880 14.167 22.060 1.00 93.12 119 GLU A N 1
ATOM 986 C CA . GLU A 1 119 ? -18.140 13.825 22.723 1.00 93.12 119 GLU A CA 1
ATOM 987 C C . GLU A 1 119 ? -18.601 12.392 22.406 1.00 93.12 119 GLU A C 1
ATOM 989 O O . GLU A 1 119 ? -18.321 11.838 21.343 1.00 93.12 119 GLU A O 1
ATOM 994 N N . LYS A 1 120 ? -19.364 11.790 23.326 1.00 90.00 120 LYS A N 1
ATOM 995 C CA . LYS A 1 120 ? -19.908 10.425 23.202 1.00 90.00 120 LYS A CA 1
ATOM 996 C C . LYS A 1 120 ? -21.210 10.384 22.395 1.00 90.00 120 LYS A C 1
ATOM 998 O O . LYS A 1 120 ? -22.251 9.955 22.897 1.00 90.00 120 LYS A O 1
ATOM 1003 N N . ASN A 1 121 ? -21.156 10.817 21.143 1.00 87.75 121 ASN A N 1
ATOM 1004 C CA . ASN A 1 121 ? -22.354 11.000 20.323 1.00 87.75 121 ASN A CA 1
ATOM 1005 C C . ASN A 1 121 ? -22.628 9.772 19.440 1.00 87.75 121 ASN A C 1
ATOM 1007 O O . ASN A 1 121 ? -22.333 9.769 18.247 1.00 87.75 121 ASN A O 1
ATOM 1011 N N . PHE A 1 122 ? -23.212 8.725 20.035 1.00 94.56 122 PHE A N 1
ATOM 1012 C CA . PHE A 1 122 ? -23.680 7.533 19.316 1.00 94.56 122 PHE A CA 1
ATOM 1013 C C . PHE A 1 122 ? -25.210 7.464 19.308 1.00 94.56 122 PHE A C 1
ATOM 1015 O O . PHE A 1 122 ? -25.834 7.092 20.302 1.00 94.56 122 PHE A O 1
ATOM 1022 N N . ASN A 1 123 ? -25.816 7.794 18.168 1.00 93.50 123 ASN A N 1
ATOM 1023 C CA . ASN A 1 123 ? -27.264 7.718 17.966 1.00 93.50 123 ASN A CA 1
ATOM 1024 C C . ASN A 1 123 ? -27.668 6.295 17.553 1.00 93.50 123 ASN A C 1
ATOM 1026 O O . ASN A 1 123 ? -27.911 6.022 16.377 1.00 93.50 123 ASN A O 1
ATOM 1030 N N . TRP A 1 124 ? -27.677 5.376 18.518 1.00 98.12 124 TRP A N 1
ATOM 1031 C CA . TRP A 1 124 ? -28.003 3.971 18.282 1.00 98.12 124 TRP A CA 1
ATOM 1032 C C . TRP A 1 124 ? -29.467 3.763 17.886 1.00 98.12 124 TRP A C 1
ATOM 1034 O O . TRP A 1 124 ? -30.383 4.224 18.565 1.00 98.12 124 TRP A O 1
ATOM 1044 N N . THR A 1 125 ? -29.685 2.962 16.846 1.00 98.31 125 THR A N 1
ATOM 1045 C CA . THR A 1 125 ? -30.986 2.371 16.519 1.00 98.31 125 THR A CA 1
ATOM 1046 C C . THR A 1 125 ? -31.013 0.948 17.065 1.00 98.31 125 THR A C 1
ATOM 1048 O O . THR A 1 125 ? -30.367 0.062 16.511 1.00 98.31 125 THR A O 1
ATOM 1051 N N . ILE A 1 126 ? -31.723 0.718 18.172 1.00 98.38 126 ILE A N 1
ATOM 1052 C CA . ILE A 1 126 ? -31.867 -0.619 18.768 1.00 98.38 126 ILE A CA 1
ATOM 1053 C C . ILE A 1 126 ? -32.947 -1.396 18.007 1.00 98.38 126 ILE A C 1
ATOM 1055 O O . ILE A 1 126 ? -34.065 -0.914 17.837 1.00 98.38 126 ILE A O 1
ATOM 1059 N N . LEU A 1 127 ? -32.615 -2.611 17.574 1.00 98.12 127 LEU A N 1
ATOM 1060 C CA . LEU A 1 127 ? -33.470 -3.473 16.758 1.00 98.12 127 LEU A CA 1
ATOM 1061 C C . LEU A 1 127 ? -33.983 -4.669 17.572 1.00 98.12 127 LEU A C 1
ATOM 1063 O O . LEU A 1 127 ? -33.461 -4.992 18.639 1.00 98.12 127 LEU A O 1
ATOM 1067 N N . SER A 1 128 ? -35.035 -5.334 17.092 1.00 97.31 128 SER A N 1
ATOM 1068 C CA . SER A 1 128 ? -35.656 -6.471 17.792 1.00 97.31 128 SER A CA 1
ATOM 1069 C C . SER A 1 128 ? -34.872 -7.780 17.681 1.00 97.31 128 SER A C 1
ATOM 1071 O O . SER A 1 128 ? -35.130 -8.704 18.452 1.00 97.31 128 SER A O 1
ATOM 1073 N N . ASP A 1 129 ? -33.948 -7.880 16.725 1.00 98.50 129 ASP A N 1
ATOM 1074 C CA . ASP A 1 129 ? -33.146 -9.071 16.470 1.00 98.50 129 ASP A CA 1
ATOM 1075 C C . ASP A 1 129 ? -32.333 -9.477 17.701 1.00 98.50 129 ASP A C 1
ATOM 1077 O O . ASP A 1 129 ? -31.689 -8.652 18.359 1.00 98.50 129 ASP A O 1
ATOM 1081 N N . LYS A 1 130 ? -32.331 -10.783 17.981 1.00 97.81 130 LYS A N 1
ATOM 1082 C CA . LYS A 1 130 ? -31.595 -11.386 19.091 1.00 97.81 130 LYS A CA 1
ATOM 1083 C C . LYS A 1 130 ? -30.720 -12.530 18.611 1.00 97.81 130 LYS A C 1
ATOM 1085 O O . LYS A 1 130 ? -31.090 -13.250 17.686 1.00 97.81 130 LYS A O 1
ATOM 1090 N N . LYS A 1 131 ? -29.586 -12.735 19.277 1.00 97.44 131 LYS A N 1
ATOM 1091 C CA . LYS A 1 131 ? -28.753 -13.933 19.108 1.00 97.44 131 LYS A CA 1
ATOM 1092 C C . LYS A 1 131 ? -27.976 -14.244 20.381 1.00 97.44 131 LYS A C 1
ATOM 1094 O O . LYS A 1 131 ? -27.840 -13.384 21.244 1.00 97.44 131 LYS A O 1
ATOM 1099 N N . LEU A 1 132 ? -27.446 -15.460 20.478 1.00 94.75 132 LEU A N 1
ATOM 1100 C CA . LEU A 1 132 ? -26.554 -15.850 21.568 1.00 94.75 132 LEU A CA 1
ATOM 1101 C C . LEU A 1 132 ? -25.091 -15.620 21.173 1.00 94.75 132 LEU A C 1
ATOM 1103 O O . LEU A 1 132 ? -24.667 -16.067 20.108 1.00 94.75 132 LEU A O 1
ATOM 1107 N N . ILE A 1 133 ? -24.317 -14.961 22.037 1.00 88.06 133 ILE A N 1
ATOM 1108 C CA . ILE A 1 133 ? -22.858 -14.817 21.904 1.00 88.06 133 ILE A CA 1
ATOM 1109 C C . ILE A 1 133 ? -22.222 -15.248 23.220 1.00 88.06 133 ILE A C 1
ATOM 1111 O O . ILE A 1 133 ? -22.531 -14.686 24.266 1.00 88.06 133 ILE A O 1
ATOM 1115 N N . SER A 1 134 ? -21.350 -16.258 23.183 1.00 81.50 134 SER A N 1
ATOM 1116 C CA . SER A 1 134 ? -20.658 -16.776 24.377 1.00 81.50 134 SER A CA 1
ATOM 1117 C C . SER A 1 134 ? -21.605 -17.105 25.547 1.00 81.50 134 SER A C 1
ATOM 1119 O O . SER A 1 134 ? -21.253 -16.927 26.708 1.00 81.50 134 SER A O 1
ATOM 1121 N N . GLY A 1 135 ? -22.823 -17.567 25.235 1.00 87.75 135 GLY A N 1
ATOM 1122 C CA . GLY A 1 135 ? -23.868 -17.897 26.212 1.00 87.75 135 GLY A CA 1
ATOM 1123 C C . GLY A 1 135 ? -24.764 -16.730 26.648 1.00 87.75 135 GLY A C 1
ATOM 1124 O O . GLY A 1 135 ? -25.787 -16.981 27.277 1.00 87.75 135 GLY A O 1
ATOM 1125 N N . PHE A 1 136 ? -24.444 -15.487 26.283 1.00 91.44 136 PHE A N 1
ATOM 1126 C CA . PHE A 1 136 ? -25.246 -14.306 26.611 1.00 91.44 136 PHE A CA 1
ATOM 1127 C C . PHE A 1 136 ? -26.310 -14.032 25.555 1.00 91.44 136 PHE A C 1
ATOM 1129 O O . PHE A 1 136 ? -26.043 -14.135 24.354 1.00 91.44 136 PHE A O 1
ATOM 1136 N N . SER A 1 137 ? -27.505 -13.629 25.993 1.00 97.06 137 SER A N 1
ATOM 1137 C CA . SER A 1 137 ? -28.541 -13.139 25.082 1.00 97.06 137 SER A CA 1
ATOM 1138 C C . SER A 1 137 ? -28.197 -11.718 24.654 1.00 97.06 137 SER A C 1
ATOM 1140 O O . SER A 1 137 ? -28.178 -10.799 25.474 1.00 97.06 137 SER A O 1
ATOM 1142 N N . CYS A 1 138 ? -27.950 -11.529 23.360 1.00 98.19 138 CYS A N 1
ATOM 1143 C CA . CYS A 1 138 ? -27.604 -10.241 22.779 1.00 98.19 138 CYS A CA 1
ATOM 1144 C C . CYS A 1 138 ? -28.733 -9.686 21.914 1.00 98.19 138 CYS A C 1
ATOM 1146 O O . CYS A 1 138 ? -29.417 -10.437 21.218 1.00 98.19 138 CYS A O 1
ATOM 1148 N N . GLN A 1 139 ? -28.867 -8.364 21.915 1.00 98.62 139 GLN A N 1
ATOM 1149 C CA . GLN A 1 139 ? -29.756 -7.595 21.055 1.00 98.62 139 GLN A CA 1
ATOM 1150 C C . GLN A 1 139 ? -28.940 -6.799 20.033 1.00 98.62 139 GLN A C 1
ATOM 1152 O O . GLN A 1 139 ? -27.830 -6.346 20.324 1.00 98.62 139 GLN A O 1
ATOM 1157 N N . LYS A 1 140 ? -29.482 -6.655 18.823 1.00 98.69 140 LYS A N 1
ATOM 1158 C CA . LYS A 1 140 ? -28.853 -5.902 17.736 1.00 98.69 140 LYS A CA 1
ATOM 1159 C C . LYS A 1 140 ? -29.081 -4.394 17.894 1.00 98.69 140 LYS A C 1
ATOM 1161 O O . LYS A 1 140 ? -30.173 -3.961 18.256 1.00 98.69 140 LYS A O 1
ATOM 1166 N N . ALA A 1 141 ? -28.079 -3.592 17.556 1.00 98.62 141 ALA A N 1
ATOM 1167 C CA . ALA A 1 141 ? -28.208 -2.154 17.352 1.00 98.62 141 ALA A CA 1
ATOM 1168 C C . ALA A 1 141 ? -27.348 -1.686 16.173 1.00 98.62 141 ALA A C 1
ATOM 1170 O O . ALA A 1 141 ? -26.351 -2.324 15.839 1.00 98.62 141 ALA A O 1
ATOM 1171 N N . GLU A 1 142 ? -27.718 -0.571 15.552 1.00 98.38 142 GLU A N 1
ATOM 1172 C CA . GLU A 1 142 ? -26.999 0.014 14.416 1.00 98.38 142 GLU A CA 1
ATOM 1173 C C . GLU A 1 142 ? -26.674 1.493 14.660 1.00 98.38 142 GLU A C 1
ATOM 1175 O O . GLU A 1 142 ? -27.440 2.202 15.315 1.00 98.38 142 GLU A O 1
ATOM 1180 N N . VAL A 1 143 ? -25.531 1.966 14.155 1.00 97.62 143 VAL A N 1
ATOM 1181 C CA . VAL A 1 143 ? -25.127 3.383 14.214 1.00 97.62 143 VAL A CA 1
ATOM 1182 C C . VAL A 1 143 ? -24.252 3.748 13.017 1.00 97.62 143 VAL A C 1
ATOM 1184 O O . VAL A 1 143 ? -23.467 2.930 12.540 1.00 97.62 143 VAL A O 1
ATOM 1187 N N . SER A 1 144 ? -24.345 4.993 12.554 1.00 93.88 144 SER A N 1
ATOM 1188 C CA . SER A 1 144 ? -23.369 5.568 11.623 1.00 93.88 144 SER A CA 1
ATOM 1189 C C . SER A 1 144 ? -22.307 6.332 12.407 1.00 93.88 144 SER A C 1
ATOM 1191 O O . SER A 1 144 ? -22.632 7.236 13.178 1.00 93.88 144 SER A O 1
ATOM 1193 N N . TYR A 1 145 ? -21.040 5.953 12.249 1.00 92.94 145 TYR A N 1
ATOM 1194 C CA . TYR A 1 145 ? -19.918 6.592 12.933 1.00 92.94 145 TYR A CA 1
ATOM 1195 C C . TYR A 1 145 ? -18.632 6.458 12.120 1.00 92.94 145 TYR A C 1
ATOM 1197 O O . TYR A 1 145 ? -18.336 5.395 11.570 1.00 92.94 145 TYR A O 1
ATOM 1205 N N . GLY A 1 146 ? -17.851 7.540 12.052 1.00 88.06 146 GLY A N 1
ATOM 1206 C CA . GLY A 1 146 ? -16.554 7.529 11.376 1.00 88.06 146 GLY A CA 1
ATOM 1207 C C . GLY A 1 146 ? -16.639 7.225 9.879 1.00 88.06 146 GLY A C 1
ATOM 1208 O O . GLY A 1 146 ? -15.710 6.650 9.334 1.00 88.06 146 GLY A O 1
ATOM 1209 N N . GLY A 1 147 ? -17.743 7.555 9.204 1.00 88.00 147 GLY A N 1
ATOM 1210 C CA . GLY A 1 147 ? -17.938 7.236 7.781 1.00 88.00 147 GLY A CA 1
ATOM 1211 C C . GLY A 1 147 ? -18.275 5.773 7.484 1.00 88.00 147 GLY A C 1
ATOM 1212 O O . GLY A 1 147 ? -18.261 5.381 6.324 1.00 88.00 147 GLY A O 1
ATOM 1213 N N . ARG A 1 148 ? -18.592 4.974 8.508 1.00 93.38 148 ARG A N 1
ATOM 1214 C CA . ARG A 1 148 ? -19.032 3.581 8.377 1.00 93.38 148 ARG A CA 1
ATOM 1215 C C . ARG A 1 148 ? -20.387 3.377 9.042 1.00 93.38 148 ARG A C 1
ATOM 1217 O O . ARG A 1 148 ? -20.722 4.062 10.012 1.00 93.38 148 ARG A O 1
ATOM 1224 N N . ILE A 1 149 ? -21.131 2.389 8.553 1.00 94.75 149 ILE A N 1
ATOM 1225 C CA . ILE A 1 149 ? -22.333 1.873 9.210 1.00 94.75 149 ILE A CA 1
ATOM 1226 C C . ILE A 1 149 ? -21.928 0.655 10.035 1.00 94.75 149 ILE A C 1
ATOM 1228 O O . ILE A 1 149 ? -21.383 -0.309 9.500 1.00 94.75 149 ILE A O 1
ATOM 1232 N N . TRP A 1 150 ? -22.191 0.708 11.336 1.00 98.44 150 TRP A N 1
ATOM 1233 C CA . TRP A 1 150 ? -21.821 -0.324 12.296 1.00 98.44 150 TRP A CA 1
ATOM 1234 C C . TRP A 1 150 ? -23.047 -1.082 12.782 1.00 98.44 150 TRP A C 1
ATOM 1236 O O . TRP A 1 150 ? -24.055 -0.478 13.144 1.00 98.44 150 TRP A O 1
ATOM 1246 N N . THR A 1 151 ? -22.927 -2.404 12.861 1.00 98.81 151 THR A N 1
ATOM 1247 C CA . THR A 1 151 ? -23.846 -3.277 13.593 1.00 98.81 151 THR A CA 1
ATOM 1248 C C . THR A 1 151 ? -23.180 -3.740 14.883 1.00 98.81 151 THR A C 1
ATOM 1250 O O . THR A 1 151 ? -22.113 -4.351 14.843 1.00 98.81 151 THR A O 1
ATOM 1253 N N . ALA A 1 152 ? -23.833 -3.506 16.017 1.00 98.75 152 ALA A N 1
ATOM 1254 C CA . ALA A 1 152 ? -23.431 -3.970 17.337 1.00 98.75 152 ALA A CA 1
ATOM 1255 C C . ALA A 1 152 ? -24.398 -5.036 17.867 1.00 98.75 152 ALA A C 1
ATOM 1257 O O . ALA A 1 152 ? -25.604 -4.981 17.629 1.00 98.75 152 ALA A O 1
ATOM 1258 N N . TRP A 1 153 ? -23.870 -5.978 18.641 1.00 98.75 153 TRP A N 1
ATOM 1259 C CA . TRP A 1 153 ? -24.627 -6.946 19.422 1.00 98.75 153 TRP A CA 1
ATOM 1260 C C . TRP A 1 153 ? -24.252 -6.785 20.891 1.00 98.75 153 TRP A C 1
ATOM 1262 O O . TRP A 1 153 ? -23.112 -7.047 21.277 1.00 98.75 153 TRP A O 1
ATOM 1272 N N . PHE A 1 154 ? -25.204 -6.335 21.707 1.00 98.69 154 PHE A N 1
ATOM 1273 C CA . PHE A 1 154 ? -24.982 -6.002 23.116 1.00 98.69 154 PHE A CA 1
ATOM 1274 C C . PHE A 1 154 ? -25.848 -6.857 24.041 1.00 98.69 154 PHE A C 1
ATOM 1276 O O . PHE A 1 154 ? -26.916 -7.309 23.635 1.00 98.69 154 PHE A O 1
ATOM 1283 N N . THR A 1 155 ? -25.408 -7.086 25.278 1.00 98.25 155 THR A N 1
ATOM 1284 C CA . THR A 1 155 ? -26.166 -7.855 26.280 1.00 98.25 155 THR A CA 1
ATOM 1285 C C . THR A 1 155 ? -26.442 -7.042 27.539 1.00 98.25 155 THR A C 1
ATOM 1287 O O . THR A 1 155 ? -25.533 -6.450 28.117 1.00 98.25 155 THR A O 1
ATOM 1290 N N . SER A 1 156 ? -27.694 -7.051 28.000 1.00 97.12 156 SER A N 1
ATOM 1291 C CA . SER A 1 156 ? -28.090 -6.467 29.287 1.00 97.12 156 SER A CA 1
ATOM 1292 C C . SER A 1 156 ? -27.660 -7.311 30.492 1.00 97.12 156 SER A C 1
ATOM 1294 O O . SER A 1 156 ? -27.700 -6.816 31.616 1.00 97.12 156 SER A O 1
ATOM 1296 N N . ASP A 1 157 ? -27.238 -8.564 30.273 1.00 95.81 157 ASP A N 1
ATOM 1297 C CA . ASP A 1 157 ? -26.766 -9.471 31.331 1.00 95.81 157 ASP A CA 1
ATOM 1298 C C . ASP A 1 157 ? -25.472 -8.949 31.979 1.00 95.81 157 ASP A C 1
ATOM 1300 O O . ASP A 1 157 ? -25.183 -9.227 33.143 1.00 95.81 157 ASP A O 1
ATOM 1304 N N . ILE A 1 158 ? -24.708 -8.147 31.229 1.00 93.75 158 ILE A N 1
ATOM 1305 C CA . ILE A 1 158 ? -23.565 -7.377 31.715 1.00 93.75 158 ILE A CA 1
ATOM 1306 C C . ILE A 1 158 ? -23.944 -5.891 31.597 1.00 93.75 158 ILE A C 1
ATOM 1308 O O . ILE A 1 158 ? -23.776 -5.311 30.522 1.00 93.75 158 ILE A O 1
ATOM 1312 N N . PRO A 1 159 ? -24.464 -5.253 32.667 1.00 94.19 159 PRO A N 1
ATOM 1313 C CA . PRO A 1 159 ? -25.058 -3.912 32.616 1.00 94.19 159 PRO A CA 1
ATOM 1314 C C . PRO A 1 159 ? -23.998 -2.792 32.591 1.00 94.19 159 PRO A C 1
ATOM 1316 O O . PRO A 1 159 ? -24.024 -1.858 33.390 1.00 94.19 159 PRO A O 1
ATOM 1319 N N . ILE A 1 160 ? -23.038 -2.898 31.673 1.00 94.56 160 ILE A N 1
ATOM 1320 C CA . ILE A 1 160 ? -21.948 -1.949 31.444 1.00 94.56 160 ILE A CA 1
ATOM 1321 C C . ILE A 1 160 ? -22.169 -1.325 30.068 1.00 94.56 160 ILE A C 1
ATOM 1323 O O . ILE A 1 160 ? -22.099 -2.028 29.070 1.00 94.56 160 ILE A O 1
ATOM 1327 N N . GLN A 1 161 ? -22.418 -0.017 29.998 1.00 95.69 161 GLN A N 1
ATOM 1328 C CA . GLN A 1 161 ? -22.734 0.684 28.741 1.00 95.69 161 GLN A CA 1
ATOM 1329 C C . GLN A 1 161 ? -21.477 1.027 27.927 1.00 95.69 161 GLN A C 1
ATOM 1331 O O . GLN A 1 161 ? -21.195 2.190 27.629 1.00 95.69 161 GLN A O 1
ATOM 1336 N N . ASP A 1 162 ? -20.688 0.009 27.604 1.00 97.19 162 ASP A N 1
ATOM 1337 C CA . ASP A 1 162 ? -19.355 0.144 27.023 1.00 97.19 162 ASP A CA 1
ATOM 1338 C C . ASP A 1 162 ? -19.098 -0.936 25.951 1.00 97.19 162 ASP A C 1
ATOM 1340 O O . ASP A 1 162 ? -19.936 -1.807 25.703 1.00 97.19 162 ASP A O 1
ATOM 1344 N N . GLY A 1 163 ? -17.954 -0.871 25.277 1.00 97.56 163 GLY A N 1
ATOM 1345 C CA . GLY A 1 163 ? -17.604 -1.763 24.181 1.00 97.56 163 GLY A CA 1
ATOM 1346 C C . GLY A 1 163 ? -16.227 -1.500 23.567 1.00 97.56 163 GLY A C 1
ATOM 1347 O O . GLY A 1 163 ? -15.460 -0.674 24.068 1.00 97.56 163 GLY A O 1
ATOM 1348 N N . PRO A 1 164 ? -15.888 -2.208 22.479 1.00 98.00 164 PRO A N 1
ATOM 1349 C CA . PRO A 1 164 ? -14.639 -2.010 21.749 1.00 98.00 164 PRO A CA 1
ATOM 1350 C C . PRO A 1 164 ? -14.490 -0.602 21.175 1.00 98.00 164 PRO A C 1
ATOM 1352 O O . PRO A 1 164 ? -15.478 0.064 20.859 1.00 98.00 164 PRO A O 1
ATOM 1355 N N . TYR A 1 165 ? -13.243 -0.170 20.976 1.00 97.94 165 TYR A N 1
ATOM 1356 C CA . TYR A 1 165 ? -12.922 1.135 20.396 1.00 97.94 165 TYR A CA 1
ATOM 1357 C C . TYR A 1 165 ? -13.616 2.275 21.171 1.00 97.94 165 TYR A C 1
ATOM 1359 O O . TYR A 1 165 ? -13.605 2.307 22.406 1.00 97.94 165 TYR A O 1
ATOM 1367 N N . LYS A 1 166 ? -14.235 3.218 20.461 1.00 97.50 166 LYS A N 1
ATOM 1368 C CA . LYS A 1 166 ? -14.944 4.371 21.027 1.00 97.50 166 LYS A CA 1
ATOM 1369 C C . LYS A 1 166 ? -16.406 4.073 21.382 1.00 97.50 166 LYS A C 1
ATOM 1371 O O . LYS A 1 166 ? -17.018 4.853 22.107 1.00 97.50 166 LYS A O 1
ATOM 1376 N N . PHE A 1 167 ? -16.957 2.947 20.925 1.00 98.38 167 PHE A N 1
ATOM 1377 C CA . PHE A 1 167 ? -18.378 2.625 21.058 1.00 98.38 167 PHE A CA 1
ATOM 1378 C C . PHE A 1 167 ? -18.798 2.448 22.526 1.00 98.38 167 PHE A C 1
ATOM 1380 O O . PHE A 1 167 ? -18.115 1.787 23.314 1.00 98.38 167 PHE A O 1
ATOM 1387 N N . CYS A 1 168 ? -19.911 3.086 22.893 1.00 97.12 168 CYS A N 1
ATOM 1388 C CA . CYS A 1 168 ? -20.531 3.054 24.223 1.00 97.12 168 CYS A CA 1
ATOM 1389 C C . CYS A 1 168 ? -22.013 3.487 24.140 1.00 97.12 168 CYS A C 1
ATOM 1391 O O . CYS A 1 168 ? -22.516 3.740 23.044 1.00 97.12 168 CYS A O 1
ATOM 1393 N N . ASN A 1 169 ? -22.700 3.582 25.286 1.00 95.88 169 ASN A N 1
ATOM 1394 C CA . ASN A 1 169 ? -24.089 4.066 25.440 1.00 95.88 169 ASN A CA 1
ATOM 1395 C C . ASN A 1 169 ? -25.209 3.134 24.926 1.00 95.88 169 ASN A C 1
ATOM 1397 O O . ASN A 1 169 ? -26.342 3.577 24.744 1.00 95.88 169 ASN A O 1
ATOM 1401 N N . LEU A 1 170 ? -24.935 1.842 24.727 1.00 97.94 170 LEU A N 1
ATOM 1402 C CA . LEU A 1 170 ? -25.990 0.823 24.628 1.00 97.94 170 LEU A CA 1
ATOM 1403 C C . LEU A 1 170 ? -26.369 0.323 26.033 1.00 97.94 170 LEU A C 1
ATOM 1405 O O . LEU A 1 170 ? -25.520 0.361 26.924 1.00 97.94 170 LEU A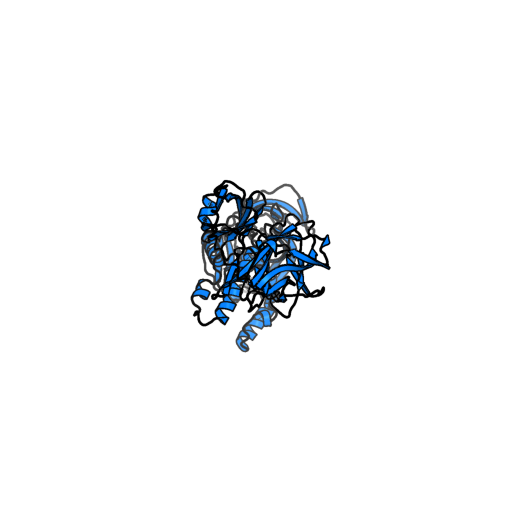 O 1
ATOM 1409 N N . PRO A 1 171 ? -27.608 -0.155 26.271 1.00 97.25 171 PRO A N 1
ATOM 1410 C CA . PRO A 1 171 ? -28.055 -0.621 27.586 1.00 97.25 171 PRO A CA 1
ATOM 1411 C C . PRO A 1 171 ? -27.503 -2.022 27.923 1.00 97.25 171 PRO A C 1
ATOM 1413 O O . PRO A 1 171 ? -28.249 -2.966 28.177 1.00 97.25 171 PRO A O 1
ATOM 1416 N N . GLY A 1 172 ? -26.178 -2.160 27.892 1.00 97.50 172 GLY A N 1
ATOM 1417 C CA . GLY A 1 172 ? -25.455 -3.411 28.072 1.00 97.50 172 GLY A CA 1
ATOM 1418 C C . GLY A 1 172 ? -24.096 -3.411 27.371 1.00 97.50 172 GLY A C 1
ATOM 1419 O O . GLY A 1 172 ? -23.822 -2.541 26.540 1.00 97.50 172 GLY A O 1
ATOM 1420 N N . LEU A 1 173 ? -23.256 -4.398 27.693 1.00 98.06 173 LEU A N 1
ATOM 1421 C CA . LEU A 1 173 ? -21.917 -4.518 27.114 1.00 98.06 173 LEU A CA 1
ATOM 1422 C C . LEU A 1 173 ? -22.007 -4.986 25.660 1.00 98.06 173 LEU A C 1
ATOM 1424 O O . LEU A 1 173 ? -22.687 -5.972 25.361 1.00 98.06 173 LEU A O 1
ATOM 1428 N N . ILE A 1 174 ? -21.289 -4.314 24.762 1.00 98.75 174 ILE A N 1
ATOM 1429 C CA . ILE A 1 174 ? -21.162 -4.719 23.357 1.00 98.75 174 ILE A CA 1
ATOM 1430 C C . ILE A 1 174 ? -20.243 -5.941 23.269 1.00 98.75 174 ILE A C 1
ATOM 1432 O O . ILE A 1 174 ? -19.040 -5.818 23.478 1.00 98.75 174 ILE A O 1
ATOM 1436 N N . LEU A 1 175 ? -20.785 -7.113 22.927 1.00 97.75 175 LEU A N 1
ATOM 1437 C CA . LEU A 1 175 ? -19.999 -8.345 22.772 1.00 97.75 175 LEU A CA 1
ATOM 1438 C C . LEU A 1 175 ? -19.481 -8.549 21.349 1.00 97.75 175 LEU A C 1
ATOM 1440 O O . LEU A 1 175 ? -18.497 -9.252 21.141 1.00 97.75 175 LEU A O 1
ATOM 1444 N N . GLU A 1 176 ? -20.119 -7.945 20.356 1.00 98.62 176 GLU A N 1
ATOM 1445 C CA . GLU A 1 176 ? -19.626 -7.957 18.983 1.00 98.62 176 GLU A CA 1
ATOM 1446 C C . GLU A 1 176 ? -20.005 -6.656 18.288 1.00 98.62 176 GLU A C 1
ATOM 1448 O O . GLU A 1 176 ? -21.106 -6.145 18.482 1.00 98.62 176 GLU A O 1
ATOM 1453 N N . ILE A 1 177 ? -19.107 -6.123 17.466 1.00 98.81 177 ILE A N 1
ATOM 1454 C CA . ILE A 1 177 ? -19.392 -4.969 16.618 1.00 98.81 177 ILE A CA 1
ATOM 1455 C C . ILE A 1 177 ? -18.589 -5.045 15.323 1.00 98.81 177 ILE A C 1
ATOM 1457 O O . ILE A 1 177 ? -17.399 -5.364 15.345 1.00 98.81 177 ILE A O 1
ATOM 1461 N N . TYR A 1 178 ? -19.244 -4.775 14.197 1.00 98.75 178 TYR A N 1
ATOM 1462 C CA . TYR A 1 178 ? -18.626 -4.797 12.874 1.00 98.75 178 TYR A CA 1
ATOM 1463 C C . TYR A 1 178 ? -19.226 -3.755 11.938 1.00 98.75 178 TYR A C 1
ATOM 1465 O O . TYR A 1 178 ? -20.395 -3.393 12.083 1.00 98.75 178 TYR A O 1
ATOM 1473 N N . ASP A 1 179 ? -18.433 -3.279 10.982 1.00 98.00 179 ASP A N 1
ATOM 1474 C CA . ASP A 1 179 ? -18.936 -2.440 9.898 1.00 98.00 179 ASP A CA 1
ATOM 1475 C C . ASP A 1 179 ? -19.653 -3.283 8.827 1.00 98.00 179 ASP A C 1
ATOM 1477 O O . ASP A 1 179 ? -19.508 -4.506 8.781 1.00 98.00 179 ASP A O 1
ATOM 1481 N N . GLU A 1 180 ? -20.431 -2.641 7.955 1.00 94.25 180 GLU A N 1
ATOM 1482 C CA . GLU A 1 180 ? -21.256 -3.292 6.922 1.00 94.25 180 GLU A CA 1
ATOM 1483 C C . GLU A 1 180 ? -20.502 -4.329 6.065 1.00 94.25 180 GLU A C 1
ATOM 1485 O O . GLU A 1 180 ? -21.039 -5.398 5.765 1.00 94.25 180 GLU A O 1
ATOM 1490 N N . ASN A 1 181 ? -19.229 -4.062 5.755 1.00 93.56 181 ASN A N 1
ATOM 1491 C CA . ASN A 1 181 ? -18.372 -4.917 4.931 1.00 93.56 181 ASN A CA 1
ATOM 1492 C C . ASN A 1 181 ? -17.518 -5.891 5.763 1.00 93.56 181 ASN A C 1
ATOM 1494 O O . ASN A 1 181 ? -16.725 -6.671 5.218 1.00 93.56 181 ASN A O 1
ATOM 1498 N N . LYS A 1 182 ? -17.667 -5.858 7.095 1.00 96.12 182 LYS A N 1
ATOM 1499 C CA . LYS A 1 182 ? -16.828 -6.568 8.069 1.00 96.12 182 LYS A CA 1
ATOM 1500 C C . LYS A 1 182 ? -15.343 -6.340 7.805 1.00 96.12 182 LYS A C 1
ATOM 1502 O O . LYS A 1 182 ? -14.539 -7.260 7.952 1.00 96.12 182 LYS A O 1
ATOM 1507 N N . GLU A 1 183 ? -14.962 -5.159 7.340 1.00 95.62 183 GLU A N 1
ATOM 1508 C CA . GLU A 1 183 ? -13.566 -4.745 7.239 1.00 95.62 183 GLU A CA 1
ATOM 1509 C C . GLU A 1 183 ? -12.942 -4.543 8.614 1.00 95.62 183 GLU A C 1
ATOM 1511 O O . GLU A 1 183 ? -11.735 -4.693 8.748 1.00 95.62 183 GLU A O 1
ATOM 1516 N N . TYR A 1 184 ? -13.763 -4.280 9.626 1.00 97.94 184 TYR A N 1
ATOM 1517 C CA . TYR A 1 184 ? -13.427 -4.275 11.036 1.00 97.94 184 TYR A CA 1
ATOM 1518 C C . TYR A 1 184 ? -14.498 -5.048 11.800 1.00 97.94 184 TYR A C 1
ATOM 1520 O O . TYR A 1 184 ? -15.676 -4.709 11.745 1.00 97.94 184 TYR A O 1
ATOM 1528 N N . GLN A 1 185 ? -14.095 -6.085 12.531 1.00 98.56 185 GLN A N 1
ATOM 1529 C CA . GLN A 1 185 ? -14.984 -6.886 13.370 1.00 98.56 185 GLN A CA 1
ATOM 1530 C C . GLN A 1 185 ? -14.319 -7.168 14.715 1.00 98.56 185 GLN A C 1
ATOM 1532 O O . GLN A 1 185 ? -13.371 -7.952 14.793 1.00 98.56 185 GLN A O 1
ATOM 1537 N N . PHE A 1 186 ? -14.846 -6.566 15.776 1.00 98.62 186 PHE A N 1
ATOM 1538 C CA . PHE A 1 186 ? -14.455 -6.856 17.150 1.00 98.62 186 PHE A CA 1
ATOM 1539 C C . PHE A 1 186 ? -15.381 -7.918 17.734 1.00 98.62 186 PHE A C 1
ATOM 1541 O O . PHE A 1 186 ? -16.601 -7.782 17.663 1.00 98.62 186 PHE A O 1
ATOM 1548 N N . THR A 1 187 ? -14.808 -8.962 18.329 1.00 97.19 187 THR A N 1
ATOM 1549 C CA . THR A 1 187 ? -15.546 -10.066 18.958 1.00 97.19 187 THR A CA 1
ATOM 1550 C C . THR A 1 187 ? -15.040 -10.292 20.372 1.00 97.19 187 THR A C 1
ATOM 1552 O O . THR A 1 187 ? -13.838 -10.439 20.583 1.00 97.19 187 THR A O 1
ATOM 1555 N N . PHE A 1 188 ? -15.948 -10.328 21.340 1.00 94.12 188 PHE A N 1
ATOM 1556 C CA . PHE A 1 188 ? -15.662 -10.672 22.725 1.00 94.12 188 PHE A CA 1
ATOM 1557 C C . PHE A 1 188 ? -15.174 -12.119 22.835 1.00 94.12 188 PHE A C 1
ATOM 1559 O O . PHE A 1 188 ? -15.815 -13.036 22.320 1.00 94.12 188 PHE A O 1
ATOM 1566 N N . ILE A 1 189 ? -14.064 -12.329 23.543 1.00 91.38 189 ILE A N 1
ATOM 1567 C CA . ILE A 1 189 ? -13.451 -13.658 23.713 1.00 91.38 189 ILE A CA 1
ATOM 1568 C C . ILE A 1 189 ? -13.292 -14.085 25.177 1.00 91.38 189 ILE A C 1
ATOM 1570 O O . ILE A 1 189 ? -12.948 -15.234 25.439 1.00 91.38 189 ILE A O 1
ATOM 1574 N N . GLY A 1 190 ? -13.558 -13.201 26.142 1.00 85.44 190 GLY A N 1
ATOM 1575 C CA . GLY A 1 190 ? -13.520 -13.553 27.561 1.00 85.44 190 GLY A CA 1
ATOM 1576 C C . GLY A 1 190 ? -13.355 -12.350 28.479 1.00 85.44 190 GLY A C 1
ATOM 1577 O O . GLY A 1 190 ? -13.141 -11.227 28.029 1.00 85.44 190 GLY A O 1
ATOM 1578 N N . ASN A 1 191 ? -13.435 -12.579 29.787 1.00 87.62 191 ASN A N 1
ATOM 1579 C CA . ASN A 1 191 ? -13.262 -11.545 30.801 1.00 87.62 191 ASN A CA 1
ATOM 1580 C C . ASN A 1 191 ? -12.483 -12.066 32.015 1.00 87.62 191 ASN A C 1
ATOM 1582 O O . ASN A 1 191 ? -12.455 -13.263 32.289 1.00 87.62 191 ASN A O 1
ATOM 1586 N N . HIS A 1 192 ? -11.861 -11.151 32.753 1.00 85.25 192 HIS A N 1
ATOM 1587 C CA . HIS A 1 192 ? -11.097 -11.453 33.959 1.00 85.25 192 HIS A CA 1
ATOM 1588 C C . HIS A 1 192 ? -11.169 -10.287 34.956 1.00 85.25 192 HIS A C 1
ATOM 1590 O O . HIS A 1 192 ? -11.292 -9.130 34.559 1.00 85.25 192 HIS A O 1
ATOM 1596 N N . LYS A 1 193 ? -11.074 -10.575 36.259 1.00 86.06 193 LYS A N 1
ATOM 1597 C CA . LYS A 1 193 ? -10.991 -9.549 37.312 1.00 86.06 193 LYS A CA 1
ATOM 1598 C C . LYS A 1 193 ? -9.541 -9.310 37.708 1.00 86.06 193 LYS A C 1
ATOM 1600 O O . LYS A 1 193 ? -8.818 -10.263 37.975 1.00 86.06 193 LYS A O 1
ATOM 1605 N N . ILE A 1 194 ? -9.115 -8.057 37.761 1.00 81.38 194 ILE A N 1
ATOM 1606 C CA . ILE A 1 194 ? -7.724 -7.680 38.028 1.00 81.38 194 ILE A CA 1
ATOM 1607 C C . ILE A 1 194 ? -7.659 -6.836 39.296 1.00 81.38 194 ILE A C 1
ATOM 1609 O O . ILE A 1 194 ? -8.522 -5.995 39.539 1.00 81.38 194 ILE A O 1
ATOM 1613 N N . ASP A 1 195 ? -6.627 -7.070 40.100 1.00 75.81 195 ASP A N 1
ATOM 1614 C CA . ASP A 1 195 ? -6.287 -6.220 41.239 1.00 75.81 195 ASP A CA 1
ATOM 1615 C C . ASP A 1 195 ? -5.709 -4.886 40.740 1.00 75.81 195 ASP A C 1
ATOM 1617 O O . ASP A 1 195 ? -4.713 -4.875 40.006 1.00 75.81 195 ASP A O 1
ATOM 1621 N N . SER A 1 196 ? -6.316 -3.765 41.144 1.00 68.88 196 SER A N 1
ATOM 1622 C CA . SER A 1 196 ? -5.889 -2.419 40.752 1.00 68.88 196 SER A CA 1
ATOM 1623 C C . SER A 1 196 ? -4.424 -2.118 41.087 1.00 68.88 196 SER A C 1
ATOM 1625 O O . SER A 1 196 ? -3.811 -1.296 40.415 1.00 68.88 196 SER A O 1
ATOM 1627 N N . GLN A 1 197 ? -3.824 -2.787 42.082 1.00 62.62 197 GLN A N 1
ATOM 1628 C CA . GLN A 1 197 ? -2.407 -2.596 42.435 1.00 62.62 197 GLN A CA 1
ATOM 1629 C C . GLN A 1 197 ? -1.436 -3.029 41.324 1.00 62.62 197 GLN A C 1
ATOM 1631 O O . GLN A 1 197 ? -0.302 -2.551 41.267 1.00 62.62 197 GLN A O 1
ATOM 1636 N N . ASN A 1 198 ? -1.879 -3.913 40.428 1.00 57.84 198 ASN A N 1
ATOM 1637 C CA . ASN A 1 198 ? -1.094 -4.406 39.296 1.00 57.84 198 ASN A CA 1
ATOM 1638 C C . ASN A 1 198 ? -1.413 -3.670 37.985 1.00 57.84 198 ASN A C 1
ATOM 1640 O O . ASN A 1 198 ? -0.955 -4.086 36.922 1.00 57.84 198 ASN A O 1
ATOM 1644 N N . TYR A 1 199 ? -2.198 -2.591 38.042 1.00 65.44 199 TYR A N 1
ATOM 1645 C CA . TYR A 1 199 ? -2.591 -1.813 36.875 1.00 65.44 199 TYR A CA 1
ATOM 1646 C C . TYR A 1 199 ? -1.562 -0.721 36.567 1.00 65.44 199 TYR A C 1
ATOM 1648 O O . TYR A 1 199 ? -1.461 0.273 37.285 1.00 65.44 199 TYR A O 1
ATOM 1656 N N . LEU A 1 200 ? -0.793 -0.882 35.487 1.00 61.41 200 LEU A N 1
ATOM 1657 C CA . LEU A 1 200 ? 0.067 0.191 34.990 1.00 61.41 200 LEU A CA 1
ATOM 1658 C C . LEU A 1 200 ? -0.769 1.176 34.155 1.00 61.41 200 LEU A C 1
ATOM 1660 O O . LEU A 1 200 ? -1.295 0.850 33.084 1.00 61.41 200 LEU A O 1
ATOM 1664 N N . SER A 1 201 ? -0.914 2.398 34.672 1.00 60.62 201 SER A N 1
ATOM 1665 C CA . SER A 1 201 ? -1.489 3.529 33.945 1.00 60.62 201 SER A CA 1
ATOM 1666 C C . SER A 1 201 ? -0.412 4.254 33.130 1.00 60.62 201 SER A C 1
ATOM 1668 O O . SER A 1 201 ? 0.772 4.227 33.467 1.00 60.62 201 SER A O 1
ATOM 1670 N N . ASP A 1 202 ? -0.814 4.957 32.069 1.00 58.75 202 ASP A N 1
ATOM 1671 C CA . ASP A 1 202 ? 0.104 5.811 31.296 1.00 58.75 202 ASP A CA 1
ATOM 1672 C C . ASP A 1 202 ? 0.756 6.912 32.148 1.00 58.75 202 ASP A C 1
ATOM 1674 O O . ASP A 1 202 ? 1.865 7.352 31.850 1.00 58.75 202 ASP A O 1
ATOM 1678 N N . GLU A 1 203 ? 0.088 7.345 33.220 1.00 50.56 203 GLU A N 1
ATOM 1679 C CA . GLU A 1 203 ? 0.634 8.308 34.182 1.00 50.56 203 GLU A CA 1
ATOM 1680 C C . GLU A 1 203 ? 1.852 7.734 34.916 1.00 50.56 203 GLU A C 1
ATOM 1682 O O . GLU A 1 203 ? 2.833 8.444 35.126 1.00 50.56 203 GLU A O 1
ATOM 1687 N N . ILE A 1 204 ? 1.848 6.429 35.217 1.00 47.03 204 ILE A N 1
ATOM 1688 C CA . ILE A 1 204 ? 3.003 5.726 35.797 1.00 47.03 204 ILE A CA 1
ATOM 1689 C C . ILE A 1 204 ? 4.158 5.632 34.779 1.00 47.03 204 ILE A C 1
ATOM 1691 O O . ILE A 1 204 ? 5.324 5.594 35.172 1.00 47.03 204 ILE A O 1
ATOM 1695 N N . MET A 1 205 ? 3.852 5.653 33.477 1.00 56.53 205 MET A N 1
ATOM 1696 C CA . MET A 1 205 ? 4.835 5.630 32.385 1.00 56.53 205 MET A CA 1
ATOM 1697 C C . MET A 1 205 ? 5.416 7.015 32.043 1.00 56.53 205 MET A C 1
ATOM 1699 O O . MET A 1 205 ? 6.335 7.091 31.228 1.00 56.53 205 MET A O 1
ATOM 1703 N N . GLY A 1 206 ? 4.910 8.106 32.635 1.00 57.31 206 GLY A N 1
ATOM 1704 C CA . GLY A 1 206 ? 5.451 9.459 32.448 1.00 57.31 206 GLY A CA 1
ATOM 1705 C C . GLY A 1 206 ? 5.372 9.992 31.011 1.00 57.31 206 GLY A C 1
ATOM 1706 O O . GLY A 1 206 ? 6.223 10.784 30.605 1.00 57.31 206 GLY A O 1
ATOM 1707 N N . LYS A 1 207 ? 4.393 9.542 30.213 1.00 72.19 207 LYS A N 1
ATOM 1708 C CA . LYS A 1 207 ? 4.227 10.004 28.827 1.00 72.19 207 LYS A CA 1
ATOM 1709 C C . LYS A 1 207 ? 3.687 11.437 28.789 1.00 72.19 207 LYS A C 1
ATOM 1711 O O . LYS A 1 207 ? 2.615 11.713 29.322 1.00 72.19 207 LYS A O 1
ATOM 1716 N N . ASN A 1 208 ? 4.399 12.325 28.095 1.00 84.38 208 ASN A N 1
ATOM 1717 C CA . ASN A 1 208 ? 3.902 13.658 27.756 1.00 84.38 208 ASN A CA 1
ATOM 1718 C C . ASN A 1 208 ? 3.045 13.587 26.488 1.00 84.38 208 ASN A C 1
ATOM 1720 O O . ASN A 1 208 ? 3.482 13.010 25.490 1.00 84.38 208 ASN A O 1
ATOM 1724 N N . TYR A 1 209 ? 1.857 14.193 26.540 1.00 89.44 209 TYR A N 1
ATOM 1725 C CA . TYR A 1 209 ? 0.908 14.251 25.428 1.00 89.44 209 TYR A CA 1
ATOM 1726 C C . TYR A 1 209 ? 0.735 15.685 24.920 1.00 89.44 209 TYR A C 1
ATOM 1728 O O . TYR A 1 209 ? 0.444 16.601 25.694 1.00 89.44 209 TYR A O 1
ATOM 1736 N N . ILE A 1 210 ? 0.877 15.870 23.609 1.00 93.81 210 ILE A N 1
ATOM 1737 C CA . ILE A 1 210 ? 0.549 17.108 22.905 1.00 93.81 210 ILE A CA 1
ATOM 1738 C C . ILE A 1 210 ? -0.969 17.144 22.718 1.00 93.81 210 ILE A C 1
ATOM 1740 O O . ILE A 1 210 ? -1.531 16.387 21.924 1.00 93.81 210 ILE A O 1
ATOM 1744 N N . LYS A 1 211 ? -1.643 18.013 23.474 1.00 95.69 211 LYS A N 1
ATOM 1745 C CA . LYS A 1 211 ? -3.101 18.157 23.412 1.00 95.69 211 LYS A CA 1
ATOM 1746 C C . LYS A 1 211 ? -3.511 19.021 22.227 1.00 95.69 211 LYS A C 1
ATOM 1748 O O . LYS A 1 211 ? -3.095 20.174 22.133 1.00 95.69 211 LYS A O 1
ATOM 1753 N N . VAL A 1 212 ? -4.350 18.478 21.355 1.00 95.94 212 VAL A N 1
ATOM 1754 C CA . VAL A 1 212 ? -4.824 19.129 20.125 1.00 95.94 212 VAL A CA 1
ATOM 1755 C C . VAL A 1 212 ? -6.319 18.870 19.912 1.00 95.94 212 VAL A C 1
ATOM 1757 O O . VAL A 1 212 ? -6.920 18.043 20.596 1.00 95.94 212 VAL A O 1
ATOM 1760 N N . SER A 1 213 ? -6.950 19.583 18.974 1.00 94.62 213 SER A N 1
ATOM 1761 C CA . SER A 1 213 ? -8.285 19.199 18.496 1.00 94.62 213 SER A CA 1
ATOM 1762 C C . SER A 1 213 ? -8.208 17.937 17.629 1.00 94.62 213 SER A C 1
ATOM 1764 O O . SER A 1 213 ? -7.146 17.618 17.090 1.00 94.62 213 SER A O 1
ATOM 1766 N N . LYS A 1 214 ? -9.342 17.247 17.448 1.00 91.69 214 LYS A N 1
ATOM 1767 C CA . LYS A 1 214 ? -9.448 16.082 16.553 1.00 91.69 214 LYS A CA 1
ATOM 1768 C C . LYS A 1 214 ? -8.964 16.415 15.132 1.00 91.69 214 LYS A C 1
ATOM 1770 O O . LYS A 1 214 ? -8.149 15.686 14.583 1.00 91.69 214 LYS A O 1
ATOM 1775 N N . ASP A 1 215 ? -9.360 17.565 14.589 1.00 85.81 215 ASP A N 1
ATOM 1776 C CA . ASP A 1 215 ? -8.926 18.000 13.252 1.00 85.81 215 ASP A CA 1
ATOM 1777 C C . ASP A 1 215 ? -7.409 18.238 13.183 1.00 85.81 215 ASP A C 1
ATOM 1779 O O . ASP A 1 215 ? -6.739 17.742 12.280 1.00 85.81 215 ASP A O 1
ATOM 1783 N N . ARG A 1 216 ? -6.829 18.921 14.182 1.00 90.12 216 ARG A N 1
ATOM 1784 C CA . ARG A 1 216 ? -5.376 19.162 14.241 1.00 90.12 216 ARG A CA 1
ATOM 1785 C C . ARG A 1 216 ? -4.567 17.882 14.434 1.00 90.12 216 ARG A C 1
ATOM 1787 O O . ARG A 1 216 ? -3.436 17.813 13.951 1.00 90.12 216 ARG A O 1
ATOM 1794 N N . PHE A 1 217 ? -5.124 16.876 15.108 1.00 92.75 217 PHE A N 1
ATOM 1795 C CA . PHE A 1 217 ? -4.518 15.548 15.186 1.00 92.75 217 PHE A CA 1
ATOM 1796 C C . PHE A 1 217 ? -4.393 14.933 13.786 1.00 92.75 217 PHE A C 1
ATOM 1798 O O . PH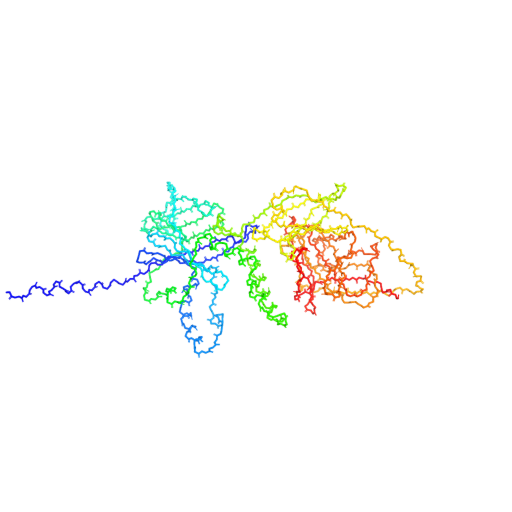E A 1 217 ? -3.298 14.541 13.387 1.00 92.75 217 PHE A O 1
ATOM 1805 N N . TYR A 1 218 ? -5.479 14.912 13.011 1.00 87.25 218 TYR A N 1
ATOM 1806 C CA . TYR A 1 218 ? -5.464 14.324 11.670 1.00 87.25 218 TYR A CA 1
ATOM 1807 C C . TYR A 1 218 ? -4.640 15.125 10.661 1.00 87.25 218 TYR A C 1
ATOM 1809 O O . TYR A 1 218 ? -4.005 14.537 9.788 1.00 87.25 218 TYR A O 1
ATOM 1817 N N . GLU A 1 219 ? -4.577 16.449 10.795 1.00 84.25 219 GLU A N 1
ATOM 1818 C CA . GLU A 1 219 ? -3.642 17.269 10.020 1.00 84.25 219 GLU A CA 1
ATOM 1819 C C . GLU A 1 219 ? -2.181 16.939 10.351 1.00 84.25 219 GLU A C 1
ATOM 1821 O O . GLU A 1 219 ? -1.357 16.823 9.443 1.00 84.25 219 GLU A O 1
ATOM 1826 N N . SER A 1 220 ? -1.860 16.743 11.634 1.00 89.75 220 SER A N 1
ATOM 1827 C CA . SER A 1 220 ? -0.523 16.313 12.070 1.00 89.75 220 SER A CA 1
ATOM 1828 C C . SER A 1 220 ? -0.177 14.927 11.523 1.00 89.75 220 SER A C 1
ATOM 1830 O O . SER A 1 220 ? 0.938 14.712 11.049 1.00 89.75 220 SER A O 1
ATOM 1832 N N . GLU A 1 221 ? -1.142 14.002 11.519 1.00 88.06 221 GLU A N 1
ATOM 1833 C CA . GLU A 1 221 ? -0.982 12.673 10.925 1.00 88.06 221 GLU A CA 1
ATOM 1834 C C . GLU A 1 221 ? -0.735 12.779 9.411 1.00 88.06 221 GLU A C 1
ATOM 1836 O O . GLU A 1 221 ? 0.244 12.218 8.917 1.00 88.06 221 GLU A O 1
ATOM 1841 N N . LYS A 1 222 ? -1.538 13.578 8.687 1.00 83.19 222 LYS A N 1
ATOM 1842 C CA . LYS A 1 222 ? -1.370 13.840 7.243 1.00 83.19 222 LYS A CA 1
ATOM 1843 C C . LYS A 1 222 ? 0.018 14.395 6.932 1.00 83.19 222 LYS A C 1
ATOM 1845 O O . LYS A 1 222 ? 0.686 13.932 6.009 1.00 83.19 222 LYS A O 1
ATOM 1850 N N . ALA A 1 223 ? 0.459 15.389 7.702 1.00 84.38 223 ALA A N 1
ATOM 1851 C CA . ALA A 1 223 ? 1.757 16.027 7.520 1.00 84.38 223 ALA A CA 1
ATOM 1852 C C . ALA A 1 223 ? 2.907 15.038 7.754 1.00 84.38 223 ALA A C 1
ATOM 1854 O O . ALA A 1 223 ? 3.854 14.993 6.966 1.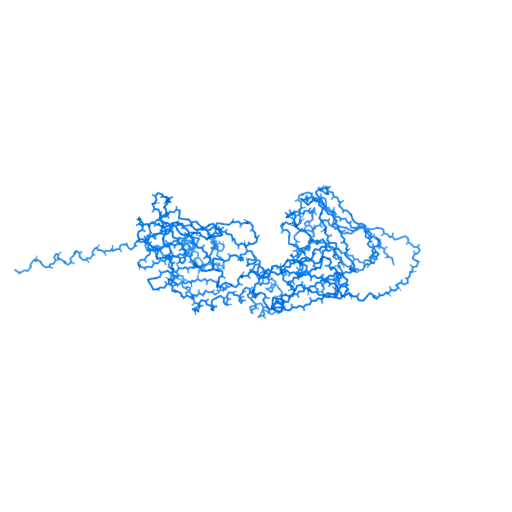00 84.38 223 ALA A O 1
ATOM 1855 N N . PHE A 1 224 ? 2.805 14.209 8.796 1.00 89.06 224 PHE A N 1
ATOM 1856 C CA . PHE A 1 224 ? 3.794 13.175 9.072 1.00 89.06 224 PHE A CA 1
ATOM 1857 C C . PHE A 1 224 ? 3.810 12.085 7.996 1.00 89.06 224 PHE A C 1
ATOM 1859 O O . PHE A 1 224 ? 4.884 11.651 7.601 1.00 89.06 224 PHE A O 1
ATOM 1866 N N . MET A 1 225 ? 2.652 11.662 7.485 1.00 83.31 225 MET A N 1
ATOM 1867 C CA . MET A 1 225 ? 2.564 10.696 6.384 1.00 83.31 225 MET A CA 1
ATOM 1868 C C . MET A 1 225 ? 3.232 11.198 5.104 1.00 83.31 225 MET A C 1
ATOM 1870 O O . MET A 1 225 ? 3.943 10.444 4.438 1.00 83.31 225 MET A O 1
ATOM 1874 N N . LYS A 1 226 ? 3.008 12.473 4.773 1.00 78.88 226 LYS A N 1
ATOM 1875 C CA . LYS A 1 226 ? 3.575 13.126 3.591 1.00 78.88 226 LYS A CA 1
ATOM 1876 C C . LYS A 1 226 ? 5.103 13.134 3.640 1.00 78.88 226 LYS A C 1
ATOM 1878 O O . LYS A 1 226 ? 5.773 12.726 2.689 1.00 78.88 226 LYS A O 1
ATOM 1883 N N . ASP A 1 227 ? 5.666 13.556 4.768 1.00 81.38 227 ASP A N 1
ATOM 1884 C CA . ASP A 1 227 ? 7.113 13.678 4.917 1.00 81.38 227 ASP A CA 1
ATOM 1885 C C . ASP A 1 227 ? 7.609 13.149 6.274 1.00 81.38 227 ASP A C 1
ATOM 1887 O O . ASP A 1 227 ? 8.004 13.934 7.146 1.00 81.38 227 ASP A O 1
ATOM 1891 N N . PRO A 1 228 ? 7.620 11.812 6.477 1.00 87.12 228 PRO A N 1
ATOM 1892 C CA . PRO A 1 228 ? 7.973 11.226 7.768 1.00 87.12 228 PRO A CA 1
ATOM 1893 C C . PRO A 1 228 ? 9.376 11.666 8.172 1.00 87.12 228 PRO A C 1
ATOM 1895 O O . PRO A 1 228 ? 10.303 11.473 7.408 1.00 87.12 228 PRO A O 1
ATOM 1898 N N . TYR A 1 229 ? 9.595 12.279 9.332 1.00 85.88 229 TYR A N 1
ATOM 1899 C CA . TYR A 1 229 ? 10.932 12.778 9.716 1.00 85.88 229 TYR A CA 1
ATOM 1900 C C . TYR A 1 229 ? 11.579 13.766 8.718 1.00 85.88 229 TYR A C 1
ATOM 1902 O O . TYR A 1 229 ? 12.799 13.912 8.711 1.00 85.88 229 TYR A O 1
ATOM 1910 N N . GLY A 1 230 ? 10.803 14.466 7.885 1.00 83.00 230 GLY A N 1
ATOM 1911 C CA . GLY A 1 230 ? 11.311 15.411 6.879 1.00 83.00 230 GLY A CA 1
ATOM 1912 C C . GLY A 1 230 ? 12.208 16.513 7.421 1.00 83.00 230 GLY A C 1
ATOM 1913 O O . GLY A 1 230 ? 13.311 16.753 6.921 1.00 83.00 230 GLY A O 1
ATOM 1914 N N . GLN A 1 231 ? 11.764 17.139 8.511 1.00 80.12 231 GLN A N 1
ATOM 1915 C CA . GLN A 1 231 ? 12.543 18.159 9.213 1.00 80.12 231 GLN A CA 1
ATOM 1916 C C . GLN A 1 231 ? 13.853 17.581 9.767 1.00 80.12 231 GLN A C 1
ATOM 1918 O O . GLN A 1 231 ? 14.917 18.168 9.577 1.00 80.12 231 GLN A O 1
ATOM 1923 N N . MET A 1 232 ? 13.795 16.392 10.380 1.00 81.75 232 MET A N 1
ATOM 1924 C CA . MET A 1 232 ? 14.979 15.692 10.886 1.00 81.75 232 MET A CA 1
ATOM 1925 C C . MET A 1 232 ? 15.949 15.357 9.747 1.00 81.75 232 MET A C 1
ATOM 1927 O O . MET A 1 232 ? 17.134 15.660 9.854 1.00 81.75 232 MET A O 1
ATOM 1931 N N . TYR A 1 233 ? 15.455 14.816 8.630 1.00 80.75 233 TYR A N 1
ATOM 1932 C CA . TYR A 1 233 ? 16.265 14.492 7.456 1.00 80.75 233 TYR A CA 1
ATOM 1933 C C . TYR A 1 233 ? 16.976 15.729 6.892 1.00 80.75 233 TYR A C 1
ATOM 1935 O O . TYR A 1 233 ? 18.176 15.690 6.618 1.00 80.75 233 TYR A O 1
ATOM 1943 N N . SER A 1 234 ? 16.255 16.848 6.793 1.00 81.94 234 SER A N 1
ATOM 1944 C CA . SER A 1 234 ? 16.794 18.121 6.303 1.00 81.94 234 SER A CA 1
ATOM 1945 C C . SER A 1 234 ? 17.856 18.719 7.232 1.00 81.94 234 SER A C 1
ATOM 1947 O O . SER A 1 234 ? 18.781 19.375 6.758 1.00 81.94 234 SER A O 1
ATOM 1949 N N . SER A 1 235 ? 17.756 18.470 8.542 1.00 85.25 235 SER A N 1
ATOM 1950 C CA . SER A 1 235 ? 18.722 18.952 9.540 1.00 85.25 235 SER A CA 1
ATOM 1951 C C . SER A 1 235 ? 20.043 18.168 9.570 1.00 85.25 235 SER A C 1
ATOM 1953 O O . SER A 1 235 ? 21.035 18.661 10.104 1.00 85.25 235 SER A O 1
ATOM 1955 N N . ILE A 1 236 ? 20.087 16.964 8.984 1.00 84.94 236 ILE A N 1
ATOM 1956 C CA . ILE A 1 236 ? 21.296 16.131 8.958 1.00 84.94 236 ILE A CA 1
ATOM 1957 C C . ILE A 1 236 ? 22.261 16.665 7.885 1.00 84.94 236 ILE A C 1
ATOM 1959 O O . ILE A 1 236 ? 21.860 16.772 6.719 1.00 84.94 236 ILE A O 1
ATOM 1963 N N . PRO A 1 237 ? 23.537 16.955 8.207 1.00 85.62 237 PRO A N 1
ATOM 1964 C CA . PRO A 1 237 ? 24.526 17.407 7.228 1.00 85.62 237 PRO A CA 1
ATOM 1965 C C . PRO A 1 237 ? 24.647 16.474 6.011 1.00 85.62 237 PRO A C 1
ATOM 1967 O O . PRO A 1 237 ? 24.638 15.253 6.139 1.00 85.62 237 PRO A O 1
ATOM 1970 N N . THR A 1 238 ? 24.809 17.036 4.807 1.00 79.31 238 THR A N 1
ATOM 1971 C CA . THR A 1 238 ? 24.929 16.273 3.540 1.00 79.31 238 THR A CA 1
ATOM 1972 C C . THR A 1 238 ? 26.086 15.282 3.520 1.00 79.31 238 THR A C 1
ATOM 1974 O O . THR A 1 238 ? 25.991 14.243 2.871 1.00 79.31 238 THR A O 1
ATOM 1977 N N . LYS A 1 239 ? 27.158 15.588 4.252 1.00 82.88 239 LYS A N 1
ATOM 1978 C CA . LYS A 1 239 ? 28.346 14.741 4.394 1.00 82.88 239 LYS A CA 1
ATOM 1979 C C . LYS A 1 239 ? 28.116 13.469 5.223 1.00 82.88 239 LYS A C 1
ATOM 1981 O O . LYS A 1 239 ? 28.882 12.523 5.072 1.00 82.88 239 LYS A O 1
ATOM 1986 N N . ASP A 1 240 ? 27.063 13.411 6.041 1.00 84.06 240 ASP A N 1
ATOM 1987 C CA . ASP A 1 240 ? 26.774 12.266 6.914 1.00 84.06 240 ASP A CA 1
ATOM 1988 C C . ASP A 1 240 ? 25.916 11.227 6.170 1.00 84.06 240 ASP A C 1
ATOM 1990 O O . ASP A 1 240 ? 24.752 10.974 6.493 1.00 84.06 240 ASP A O 1
ATOM 1994 N N . VAL A 1 241 ? 26.503 10.648 5.116 1.00 80.62 241 VAL A N 1
ATOM 1995 C CA . VAL A 1 241 ? 25.823 9.770 4.146 1.00 80.62 241 VAL A CA 1
ATOM 1996 C C . VAL A 1 241 ? 25.145 8.575 4.820 1.00 80.62 241 VAL A C 1
ATOM 1998 O O . VAL A 1 241 ? 23.999 8.266 4.500 1.00 80.62 241 VAL A O 1
ATOM 2001 N N . GLU A 1 242 ? 25.813 7.926 5.773 1.00 81.75 242 GLU A N 1
ATOM 2002 C CA . GLU A 1 242 ? 25.289 6.739 6.461 1.00 81.75 242 GLU A CA 1
ATOM 2003 C C . GLU A 1 242 ? 24.045 7.063 7.302 1.00 81.75 242 GLU A C 1
ATOM 2005 O O . GLU A 1 242 ? 23.029 6.367 7.223 1.00 81.75 242 GLU A O 1
ATOM 2010 N N . VAL A 1 243 ? 24.077 8.177 8.043 1.00 82.50 243 VAL A N 1
ATOM 2011 C CA . VAL A 1 243 ? 22.932 8.635 8.841 1.00 82.50 243 VAL A CA 1
ATOM 2012 C C . VAL A 1 243 ? 21.765 8.976 7.918 1.00 82.50 243 VAL A C 1
ATOM 2014 O O . VAL A 1 243 ? 20.649 8.506 8.151 1.00 82.50 243 VAL A O 1
ATOM 2017 N N . ARG A 1 244 ? 22.016 9.704 6.822 1.00 77.25 244 ARG A N 1
ATOM 2018 C CA . ARG A 1 244 ? 20.986 10.028 5.823 1.00 77.25 244 ARG A CA 1
ATOM 2019 C C . ARG A 1 244 ? 20.370 8.782 5.193 1.00 77.25 244 ARG A C 1
ATOM 2021 O O . ARG A 1 244 ? 19.149 8.697 5.121 1.00 77.25 244 ARG A O 1
ATOM 2028 N N . GLN A 1 245 ? 21.175 7.794 4.804 1.00 78.38 245 GLN A N 1
ATOM 2029 C CA . GLN A 1 245 ? 20.674 6.522 4.273 1.00 78.38 245 GLN A CA 1
ATOM 2030 C C . GLN A 1 245 ? 19.822 5.767 5.301 1.00 78.38 245 GLN A C 1
ATOM 2032 O O . GLN A 1 245 ? 18.777 5.218 4.949 1.00 78.38 245 GLN A O 1
ATOM 2037 N N . SER A 1 246 ? 20.231 5.762 6.574 1.00 82.00 246 SER A N 1
ATOM 2038 C CA . SER A 1 246 ? 19.473 5.102 7.641 1.00 82.00 246 SER A CA 1
ATOM 2039 C C . SER A 1 246 ? 18.101 5.748 7.872 1.00 82.00 246 SER A C 1
ATOM 2041 O O . SER A 1 246 ? 17.102 5.037 7.995 1.00 82.00 246 SER A O 1
ATOM 2043 N N . ILE A 1 247 ? 18.032 7.084 7.862 1.00 82.19 247 ILE A N 1
ATOM 2044 C CA . ILE A 1 247 ? 16.780 7.828 8.016 1.00 82.19 247 ILE A CA 1
ATOM 2045 C C . ILE A 1 247 ? 15.912 7.666 6.773 1.00 82.19 247 ILE A C 1
ATOM 2047 O O . ILE A 1 247 ? 14.723 7.405 6.907 1.00 82.19 247 ILE A O 1
ATOM 2051 N N . GLU A 1 248 ? 16.482 7.720 5.570 1.00 80.62 248 GLU A N 1
ATOM 2052 C CA . GLU A 1 248 ? 15.724 7.509 4.333 1.00 80.62 248 GLU A CA 1
ATOM 2053 C C . GLU A 1 248 ? 15.116 6.101 4.263 1.00 80.62 248 GLU A C 1
ATOM 2055 O O . GLU A 1 248 ? 13.962 5.930 3.871 1.00 80.62 248 GLU A O 1
ATOM 2060 N N . LYS A 1 249 ? 15.831 5.080 4.750 1.00 81.44 249 LYS A N 1
ATOM 2061 C CA . LYS A 1 249 ? 15.266 3.736 4.912 1.00 81.44 249 LYS A CA 1
ATOM 2062 C C . LYS A 1 249 ? 14.067 3.732 5.867 1.00 81.44 249 LYS A C 1
ATOM 2064 O O . LYS A 1 249 ? 13.050 3.119 5.553 1.00 81.44 249 LYS A O 1
ATOM 2069 N N . GLN A 1 250 ? 14.155 4.414 7.012 1.00 82.88 250 GLN A N 1
ATOM 2070 C CA . GLN A 1 250 ? 13.025 4.526 7.947 1.00 82.88 250 GLN A CA 1
ATOM 2071 C C . GLN A 1 250 ? 11.839 5.269 7.321 1.00 82.88 250 GLN A C 1
ATOM 2073 O O . GLN A 1 250 ? 10.704 4.820 7.447 1.00 82.88 250 GLN A O 1
ATOM 2078 N N . ARG A 1 251 ? 12.105 6.359 6.595 1.00 84.62 251 ARG A N 1
ATOM 2079 C CA . ARG A 1 251 ? 11.106 7.140 5.853 1.00 84.62 251 ARG A CA 1
ATOM 2080 C C . ARG A 1 251 ? 10.341 6.272 4.866 1.00 84.62 251 ARG A C 1
ATOM 2082 O O . ARG A 1 251 ? 9.113 6.275 4.870 1.00 84.62 251 ARG A O 1
ATOM 2089 N N . ASN A 1 252 ? 11.062 5.483 4.076 1.00 78.50 252 ASN A N 1
ATOM 2090 C CA . ASN A 1 252 ? 10.463 4.579 3.099 1.00 78.50 252 ASN A CA 1
ATOM 2091 C C . ASN A 1 252 ? 9.678 3.448 3.765 1.00 78.50 252 ASN A C 1
ATOM 2093 O O . ASN A 1 252 ? 8.557 3.179 3.347 1.00 78.50 252 ASN A O 1
ATOM 2097 N N . ASN A 1 253 ? 10.187 2.865 4.856 1.00 82.12 253 ASN A N 1
ATOM 2098 C CA . ASN A 1 253 ? 9.442 1.869 5.630 1.00 82.12 253 ASN A CA 1
ATOM 2099 C C . ASN A 1 253 ? 8.114 2.427 6.166 1.00 82.12 253 ASN A C 1
ATOM 2101 O O . ASN A 1 253 ? 7.099 1.737 6.119 1.00 82.12 253 ASN A O 1
ATOM 2105 N N . ILE A 1 254 ? 8.112 3.670 6.660 1.00 85.81 254 ILE A N 1
ATOM 2106 C CA . ILE A 1 254 ? 6.903 4.341 7.152 1.00 85.81 254 ILE A CA 1
ATOM 2107 C C . ILE A 1 254 ? 5.914 4.579 6.005 1.00 85.81 254 ILE A C 1
ATOM 2109 O O . ILE A 1 254 ? 4.735 4.258 6.141 1.00 85.81 254 ILE A O 1
ATOM 2113 N N . ARG A 1 255 ? 6.381 5.083 4.856 1.00 79.50 255 ARG A N 1
ATOM 2114 C CA . ARG A 1 255 ? 5.536 5.270 3.663 1.00 79.50 255 ARG A CA 1
ATOM 2115 C C . ARG A 1 255 ? 4.933 3.954 3.176 1.00 79.50 255 ARG A C 1
ATOM 2117 O O . ARG A 1 255 ? 3.733 3.888 2.929 1.00 79.50 255 ARG A O 1
ATOM 2124 N N . ASP A 1 256 ? 5.735 2.894 3.095 1.00 78.81 256 ASP A N 1
ATOM 2125 C CA . ASP A 1 256 ? 5.255 1.561 2.725 1.00 78.81 256 ASP A CA 1
ATOM 2126 C C . ASP A 1 256 ? 4.248 1.010 3.742 1.00 78.81 256 ASP A C 1
ATOM 2128 O O . ASP A 1 256 ? 3.287 0.347 3.349 1.00 78.81 256 ASP A O 1
ATOM 2132 N N . TRP A 1 257 ? 4.436 1.284 5.037 1.00 84.50 257 TRP A N 1
ATOM 2133 C CA . TRP A 1 257 ? 3.466 0.915 6.066 1.00 84.50 257 TRP A CA 1
ATOM 2134 C C . TRP A 1 257 ? 2.133 1.634 5.855 1.00 84.50 257 TRP A C 1
ATOM 2136 O O . TRP A 1 257 ? 1.101 0.968 5.853 1.00 84.50 257 TRP A O 1
ATOM 2146 N N . TYR A 1 258 ? 2.133 2.947 5.603 1.00 83.00 258 TYR A N 1
ATOM 2147 C CA . TYR A 1 258 ? 0.903 3.699 5.325 1.00 83.00 258 TYR A CA 1
ATOM 2148 C C . TYR A 1 258 ? 0.203 3.223 4.050 1.00 83.00 258 TYR A C 1
ATOM 2150 O O . TYR A 1 258 ? -1.010 3.029 4.065 1.00 83.00 258 TYR A O 1
ATOM 2158 N N . ALA A 1 259 ? 0.956 2.943 2.983 1.00 76.44 259 ALA A N 1
ATOM 2159 C CA . ALA A 1 259 ? 0.402 2.394 1.747 1.00 76.44 259 ALA A CA 1
ATOM 2160 C C . ALA A 1 259 ? -0.257 1.017 1.966 1.00 76.44 259 ALA A C 1
ATOM 2162 O O . ALA A 1 259 ? -1.285 0.712 1.363 1.00 76.44 259 ALA A O 1
ATOM 2163 N N . LYS A 1 260 ? 0.306 0.182 2.850 1.00 82.19 260 LYS A N 1
ATOM 2164 C CA . LYS A 1 260 ? -0.275 -1.116 3.236 1.00 82.19 260 LYS A CA 1
ATOM 2165 C C . LYS A 1 260 ? -1.443 -0.989 4.218 1.00 82.19 260 LYS A C 1
ATOM 2167 O O . LYS A 1 260 ? -2.302 -1.860 4.217 1.00 82.19 260 LYS A O 1
ATOM 2172 N N . ASN A 1 261 ? -1.497 0.077 5.014 1.00 84.81 261 ASN A N 1
ATOM 2173 C CA . ASN A 1 261 ? -2.486 0.299 6.075 1.00 84.81 261 ASN A CA 1
ATOM 2174 C C . ASN A 1 261 ? -3.382 1.510 5.768 1.00 84.81 261 ASN A C 1
ATOM 2176 O O . ASN A 1 261 ? -3.532 2.429 6.585 1.00 84.81 261 ASN A O 1
ATOM 2180 N N . ASN A 1 262 ? -3.953 1.513 4.561 1.00 84.62 262 ASN A N 1
ATOM 2181 C CA . ASN A 1 262 ? -4.758 2.606 4.015 1.00 84.62 262 ASN A CA 1
ATOM 2182 C C . ASN A 1 262 ? -6.275 2.435 4.221 1.00 84.62 262 ASN A C 1
ATOM 2184 O O . ASN A 1 262 ? -7.055 3.209 3.676 1.00 84.62 262 ASN A O 1
ATOM 2188 N N . ASN A 1 263 ? -6.710 1.445 5.004 1.00 88.75 263 ASN A N 1
ATOM 2189 C CA . ASN A 1 263 ? -8.110 1.274 5.378 1.00 88.75 263 ASN A CA 1
ATOM 2190 C C . ASN A 1 263 ? -8.334 1.619 6.856 1.00 88.75 263 ASN A C 1
ATOM 2192 O O . ASN A 1 263 ? -8.342 0.712 7.673 1.00 88.75 263 ASN A O 1
ATOM 2196 N N . PRO A 1 264 ? -8.481 2.890 7.253 1.00 90.12 264 PRO A N 1
ATOM 2197 C CA . PRO A 1 264 ? -8.633 3.250 8.662 1.00 90.12 264 PRO A CA 1
ATOM 2198 C C . PRO A 1 264 ? -10.018 2.916 9.245 1.00 90.12 264 PRO A C 1
ATOM 2200 O O . PRO A 1 264 ? -11.015 2.862 8.523 1.00 90.12 264 PRO A O 1
ATOM 2203 N N . ILE A 1 265 ? -10.100 2.780 10.579 1.00 92.44 265 ILE A N 1
ATOM 2204 C CA . ILE A 1 265 ? -11.371 2.561 11.305 1.00 92.44 265 ILE A CA 1
ATOM 2205 C C . ILE A 1 265 ? -12.358 3.714 11.055 1.00 92.44 265 ILE A C 1
ATOM 2207 O O . ILE A 1 265 ? -13.509 3.462 10.708 1.00 92.44 265 ILE A O 1
ATOM 2211 N N . GLU A 1 266 ? -11.915 4.968 11.193 1.00 90.75 266 GLU A N 1
ATOM 2212 C CA . GLU A 1 266 ? -12.701 6.165 10.857 1.00 90.75 266 GLU A CA 1
ATOM 2213 C C . GLU A 1 266 ? -12.238 6.728 9.504 1.00 90.75 266 GLU A C 1
ATOM 2215 O O . GLU A 1 266 ? -11.077 7.097 9.368 1.00 90.75 266 GLU A O 1
ATOM 2220 N N . ILE A 1 267 ? -13.135 6.811 8.518 1.00 83.12 267 ILE A N 1
ATOM 2221 C CA . ILE A 1 267 ? -12.894 7.291 7.146 1.00 83.12 267 ILE A CA 1
ATOM 2222 C C . ILE A 1 267 ? -13.037 8.817 7.054 1.00 83.12 267 ILE A C 1
ATOM 2224 O O . ILE A 1 267 ? -12.181 9.488 6.481 1.00 83.12 267 ILE A O 1
ATOM 2228 N N . ASN A 1 268 ? -14.097 9.382 7.644 1.00 67.75 268 ASN A N 1
ATOM 2229 C CA . ASN A 1 268 ? -14.474 10.798 7.474 1.00 67.75 268 ASN A CA 1
ATOM 2230 C C . ASN A 1 268 ? -13.608 11.792 8.271 1.00 67.75 268 ASN A C 1
ATOM 2232 O O . ASN A 1 268 ? -13.850 12.992 8.209 1.00 67.75 268 ASN A O 1
ATOM 2236 N N . GLY A 1 269 ? -12.618 11.300 9.018 1.00 57.22 269 GLY A N 1
ATOM 2237 C CA . GLY A 1 269 ? -11.607 12.118 9.688 1.00 57.22 269 GLY A CA 1
ATOM 2238 C C . GLY A 1 269 ? -10.187 11.860 9.191 1.00 57.22 269 GLY A C 1
ATOM 2239 O O . GLY A 1 269 ? -9.271 12.484 9.694 1.00 57.22 269 GLY A O 1
ATOM 2240 N N . ASN A 1 270 ? -9.959 10.943 8.245 1.00 54.97 270 ASN A N 1
ATOM 2241 C CA . ASN A 1 270 ? -8.615 10.417 8.012 1.00 54.97 270 ASN A CA 1
ATOM 2242 C C . ASN A 1 270 ? -7.923 10.976 6.762 1.00 54.97 270 ASN A C 1
ATOM 2244 O O . ASN A 1 270 ? -8.509 11.103 5.691 1.00 54.97 270 ASN A O 1
ATOM 2248 N N . SER A 1 271 ? -6.626 11.218 6.918 1.00 50.88 271 SER A N 1
ATOM 2249 C CA . SER A 1 271 ? -5.640 11.617 5.914 1.00 50.88 271 SER A CA 1
ATOM 2250 C C . SER A 1 271 ? -5.246 10.507 4.920 1.00 50.88 271 SER A C 1
ATOM 2252 O O . SER A 1 271 ? -4.514 10.762 3.965 1.00 50.88 271 SER A O 1
ATOM 2254 N N . ARG A 1 272 ? -5.731 9.275 5.132 1.00 59.38 272 ARG A N 1
ATOM 2255 C CA . ARG A 1 272 ? -5.425 8.060 4.348 1.00 59.38 272 ARG A CA 1
ATOM 2256 C C . ARG A 1 272 ? -6.411 7.755 3.212 1.00 59.38 272 ARG A C 1
ATOM 2258 O O . ARG A 1 272 ? -6.388 6.648 2.685 1.00 59.38 272 ARG A O 1
ATOM 2265 N N . GLN A 1 273 ? -7.309 8.673 2.850 1.00 65.31 273 GLN A N 1
ATOM 2266 C CA . GLN A 1 273 ? -8.283 8.397 1.788 1.00 65.31 273 GLN A CA 1
ATOM 2267 C C . GLN A 1 273 ? -7.593 8.224 0.433 1.00 65.31 273 GLN A C 1
ATOM 2269 O O . GLN A 1 273 ? -6.748 9.038 0.061 1.00 65.31 273 GLN A O 1
ATOM 2274 N N . ASN A 1 274 ? -7.988 7.192 -0.306 1.00 74.19 274 ASN A N 1
ATOM 2275 C CA . ASN A 1 274 ? -7.566 6.961 -1.678 1.00 74.19 274 ASN A CA 1
ATOM 2276 C C . ASN A 1 274 ? -8.545 7.625 -2.654 1.00 74.19 274 ASN A C 1
ATOM 2278 O O . ASN A 1 274 ? -9.759 7.537 -2.482 1.00 74.19 274 ASN A O 1
ATOM 2282 N N . ILE A 1 275 ? -8.021 8.227 -3.714 1.00 82.19 275 ILE A N 1
ATOM 2283 C CA . ILE A 1 275 ? -8.782 8.823 -4.809 1.00 82.19 275 ILE A CA 1
ATOM 2284 C C . ILE A 1 275 ? -8.548 7.963 -6.049 1.00 82.19 275 ILE A C 1
ATOM 2286 O O . ILE A 1 275 ? -7.411 7.769 -6.479 1.00 82.19 275 ILE A O 1
ATOM 2290 N N . LEU A 1 276 ? -9.628 7.424 -6.613 1.00 86.62 276 LEU A N 1
ATOM 2291 C CA . LEU A 1 276 ? -9.595 6.659 -7.857 1.00 86.62 276 LEU A CA 1
ATOM 2292 C C . LEU A 1 276 ? -9.806 7.597 -9.046 1.00 86.62 276 LEU A C 1
ATOM 2294 O O . LEU A 1 276 ? -10.863 8.205 -9.180 1.00 86.62 276 LEU A O 1
ATOM 2298 N N . LEU A 1 277 ? -8.813 7.664 -9.923 1.00 89.19 277 LEU A N 1
ATOM 2299 C CA . LEU A 1 277 ? -8.778 8.523 -11.098 1.00 89.19 277 LEU A CA 1
ATOM 2300 C C . LEU A 1 277 ? -8.711 7.653 -12.352 1.00 89.19 277 LEU A C 1
ATOM 2302 O O . LEU A 1 277 ? -7.922 6.709 -12.427 1.00 89.19 277 LEU A O 1
ATOM 2306 N N . LYS A 1 278 ? -9.544 7.967 -13.342 1.00 93.62 278 LYS A N 1
ATOM 2307 C CA . LYS A 1 278 ? -9.616 7.251 -14.620 1.00 93.62 278 LYS A CA 1
ATOM 2308 C C . LYS A 1 278 ? -9.601 8.242 -15.771 1.00 93.62 278 LYS A C 1
ATOM 2310 O O . LYS A 1 278 ? -10.150 9.332 -15.645 1.00 93.62 278 LYS A O 1
ATOM 2315 N N . GLY A 1 279 ? -9.009 7.846 -16.887 1.00 95.50 279 GLY A N 1
ATOM 2316 C CA . GLY A 1 279 ? -8.937 8.678 -18.082 1.00 95.50 279 GLY A CA 1
ATOM 2317 C C . GLY A 1 279 ? -8.215 7.973 -19.221 1.00 95.50 279 GLY A C 1
ATOM 2318 O O . GLY A 1 279 ? -7.968 6.769 -19.154 1.00 95.50 279 GLY A O 1
ATOM 2319 N N . HIS A 1 280 ? -7.875 8.739 -20.254 1.00 97.81 280 HIS A N 1
ATOM 2320 C CA . HIS A 1 280 ? -7.149 8.275 -21.432 1.00 97.81 280 HIS A CA 1
ATOM 2321 C C . HIS A 1 280 ? -5.938 9.162 -21.720 1.00 97.81 280 HIS A C 1
ATOM 2323 O O . HIS A 1 280 ? -5.977 10.378 -21.512 1.00 97.81 280 HIS A O 1
ATOM 2329 N N . ILE A 1 281 ? -4.877 8.558 -22.249 1.00 97.62 281 ILE A N 1
ATOM 2330 C CA . ILE A 1 281 ? -3.711 9.261 -22.780 1.00 97.62 281 ILE A CA 1
ATOM 2331 C C . ILE A 1 281 ? -3.698 9.112 -24.300 1.00 97.62 281 ILE A C 1
ATOM 2333 O O . ILE A 1 281 ? -3.607 8.004 -24.835 1.00 97.62 281 ILE A O 1
ATOM 2337 N N . TYR A 1 282 ? -3.759 10.244 -24.994 1.00 97.56 282 TYR A N 1
ATOM 2338 C CA . TYR A 1 282 ? -3.681 10.315 -26.451 1.00 97.56 282 TYR A CA 1
ATOM 2339 C C . TYR A 1 282 ? -2.458 11.109 -26.900 1.00 97.56 282 TYR A C 1
ATOM 2341 O O . TYR A 1 282 ? -1.930 11.931 -26.158 1.00 97.56 282 TYR A O 1
ATOM 2349 N N . ASP A 1 283 ? -2.003 10.880 -28.125 1.00 95.25 283 ASP A N 1
ATOM 2350 C CA . ASP A 1 283 ? -1.011 11.752 -28.742 1.00 95.25 283 ASP A CA 1
ATOM 2351 C C . ASP A 1 283 ? -1.660 13.015 -29.337 1.00 95.25 283 ASP A C 1
ATOM 2353 O O . ASP A 1 283 ? -2.890 13.199 -29.316 1.00 95.25 283 ASP A O 1
ATOM 2357 N N . GLU A 1 284 ? -0.827 13.903 -29.876 1.00 91.81 284 GLU A N 1
ATOM 2358 C CA . GLU A 1 284 ? -1.254 15.122 -30.563 1.00 91.81 284 GLU A CA 1
ATOM 2359 C C . GLU A 1 284 ? -2.166 14.861 -31.781 1.00 91.81 284 GLU A C 1
ATOM 2361 O O . GLU A 1 284 ? -2.896 15.753 -32.211 1.00 91.81 284 GLU A O 1
ATOM 2366 N N . ASN A 1 285 ? -2.197 13.625 -32.292 1.00 93.81 285 ASN A N 1
ATOM 2367 C CA . ASN A 1 285 ? -3.002 13.185 -33.431 1.00 93.81 285 ASN A CA 1
ATOM 2368 C C . ASN A 1 285 ? -4.229 12.346 -33.020 1.00 93.81 285 ASN A C 1
ATOM 2370 O O . ASN A 1 285 ? -4.842 11.704 -33.876 1.00 93.81 285 ASN A O 1
ATOM 2374 N N . ASN A 1 286 ? -4.607 12.347 -31.735 1.00 93.75 286 ASN A N 1
ATOM 2375 C CA . ASN A 1 286 ? -5.708 11.551 -31.170 1.00 93.75 286 ASN A CA 1
ATOM 2376 C C . ASN A 1 286 ? -5.522 10.026 -31.251 1.00 93.75 286 ASN A C 1
ATOM 2378 O O . ASN A 1 286 ? -6.508 9.289 -31.224 1.00 93.75 286 ASN A O 1
ATOM 2382 N N . LYS A 1 287 ? -4.287 9.526 -31.337 1.00 96.31 287 LYS A N 1
ATOM 2383 C CA . LYS A 1 287 ? -4.026 8.083 -31.250 1.00 96.31 287 LYS A CA 1
ATOM 2384 C C . LYS A 1 287 ? -3.765 7.670 -29.800 1.00 96.31 287 LYS A C 1
ATOM 2386 O O . LYS A 1 287 ? -3.097 8.419 -29.086 1.00 96.31 287 LYS A O 1
ATOM 2391 N N . PRO A 1 288 ? -4.253 6.496 -29.353 1.00 97.25 288 PRO A N 1
ATOM 2392 C CA . PRO A 1 288 ? -3.989 5.981 -28.008 1.00 97.25 288 PRO A CA 1
ATOM 2393 C C . PRO A 1 288 ? -2.493 5.802 -27.773 1.00 97.25 288 PRO A C 1
ATOM 2395 O O . PRO A 1 288 ? -1.820 5.097 -28.532 1.00 97.25 288 PRO A O 1
ATOM 2398 N N . VAL A 1 289 ? -1.980 6.419 -26.706 1.00 96.62 289 VAL A N 1
ATOM 2399 C CA . VAL A 1 289 ? -0.612 6.175 -26.247 1.00 96.62 289 VAL A CA 1
ATOM 2400 C C . VAL A 1 289 ? -0.641 4.926 -25.385 1.00 96.62 289 VAL A C 1
ATOM 2402 O O . VAL A 1 289 ? -1.019 4.950 -24.213 1.00 96.62 289 VAL A O 1
ATOM 2405 N N . LYS A 1 290 ? -0.275 3.810 -26.010 1.00 95.38 290 LYS A N 1
ATOM 2406 C CA . LYS A 1 290 ? -0.278 2.492 -25.379 1.00 95.38 290 LYS A CA 1
ATOM 2407 C C . LYS A 1 290 ? 0.854 2.381 -24.376 1.00 95.38 290 LYS A C 1
ATOM 2409 O O . LYS A 1 290 ? 1.996 2.726 -24.695 1.00 95.38 290 LYS A O 1
ATOM 2414 N N . TYR A 1 291 ? 0.548 1.807 -23.221 1.00 95.75 291 TYR A N 1
ATOM 2415 C CA . TYR A 1 291 ? 1.516 1.524 -22.171 1.00 95.75 291 TYR A CA 1
ATOM 2416 C C . TYR A 1 291 ? 2.214 2.768 -21.590 1.00 95.75 291 TYR A C 1
ATOM 2418 O O . TYR A 1 291 ? 3.301 2.662 -21.032 1.00 95.75 291 TYR A O 1
ATOM 2426 N N . ALA A 1 292 ? 1.634 3.961 -21.705 1.00 97.38 292 ALA A N 1
ATOM 2427 C CA . ALA A 1 292 ? 2.151 5.150 -21.037 1.00 97.38 292 ALA A CA 1
ATOM 2428 C C . ALA A 1 292 ? 2.164 4.939 -19.516 1.00 97.38 292 ALA A C 1
ATOM 2430 O O . ALA A 1 292 ? 1.203 4.433 -18.939 1.00 97.38 292 ALA A O 1
ATOM 2431 N N . ASN A 1 293 ? 3.248 5.353 -18.874 1.00 97.94 293 ASN A N 1
ATOM 2432 C CA . ASN A 1 293 ? 3.449 5.240 -17.441 1.00 97.94 293 ASN A CA 1
ATOM 2433 C C . ASN A 1 293 ? 2.910 6.491 -16.758 1.00 97.94 293 ASN A C 1
ATOM 2435 O O . ASN A 1 293 ? 3.310 7.603 -17.098 1.00 97.94 293 ASN A O 1
ATOM 2439 N N . ILE A 1 294 ? 2.046 6.322 -15.763 1.00 97.00 294 ILE A N 1
ATOM 2440 C CA . ILE A 1 294 ? 1.441 7.426 -15.015 1.00 97.00 294 ILE A CA 1
ATOM 2441 C C . ILE A 1 294 ? 1.692 7.166 -13.539 1.00 97.00 294 ILE A C 1
ATOM 2443 O O . ILE A 1 294 ? 1.341 6.103 -13.039 1.00 97.00 294 ILE A O 1
ATOM 2447 N N . GLY A 1 295 ? 2.268 8.112 -12.810 1.00 94.88 295 GLY A N 1
ATOM 2448 C CA . GLY A 1 295 ? 2.457 7.930 -11.375 1.00 94.88 295 GLY A CA 1
ATOM 2449 C C . GLY A 1 295 ? 3.047 9.138 -10.683 1.00 94.88 295 GLY A C 1
ATOM 2450 O O . GLY A 1 295 ? 3.406 10.124 -11.321 1.00 94.88 295 GLY A O 1
ATOM 2451 N N . ILE A 1 296 ? 3.145 9.047 -9.365 1.00 92.69 296 ILE A N 1
ATOM 2452 C CA . ILE A 1 296 ? 3.761 10.078 -8.536 1.00 92.69 296 ILE A CA 1
ATOM 2453 C C . ILE A 1 296 ? 5.268 10.058 -8.787 1.00 92.69 296 ILE A C 1
ATOM 2455 O O . ILE A 1 296 ? 5.905 9.012 -8.644 1.00 92.69 296 ILE A O 1
ATOM 2459 N N . LEU A 1 297 ? 5.836 11.201 -9.168 1.00 88.94 297 LEU A N 1
ATOM 2460 C CA . LEU A 1 297 ? 7.273 11.364 -9.368 1.00 88.94 297 LEU A CA 1
ATOM 2461 C C . LEU A 1 297 ? 8.015 11.005 -8.075 1.00 88.94 297 LEU A C 1
ATOM 2463 O O . LEU A 1 297 ? 7.680 11.514 -7.008 1.00 88.94 297 LEU A O 1
ATOM 2467 N N . ASP A 1 298 ? 8.991 10.099 -8.164 1.00 83.75 298 ASP A N 1
ATOM 2468 C CA . ASP A 1 298 ? 9.707 9.497 -7.029 1.00 83.75 298 ASP A CA 1
ATOM 2469 C C . ASP A 1 298 ? 8.822 8.724 -6.024 1.00 83.75 298 ASP A C 1
ATOM 2471 O O . ASP A 1 298 ? 9.325 8.193 -5.029 1.00 83.75 298 ASP A O 1
ATOM 2475 N N . GLY A 1 299 ? 7.518 8.611 -6.281 1.00 83.31 299 GLY A N 1
ATOM 2476 C CA . GLY A 1 299 ? 6.537 7.954 -5.427 1.00 83.31 299 GLY A CA 1
ATOM 2477 C C . GLY A 1 299 ? 6.252 6.514 -5.842 1.00 83.31 299 GLY A C 1
ATOM 2478 O O . GLY A 1 299 ? 6.644 6.051 -6.908 1.00 83.31 299 GLY A O 1
ATOM 2479 N N . THR A 1 300 ? 5.551 5.773 -4.981 1.00 83.31 300 THR A N 1
ATOM 2480 C CA . THR A 1 300 ? 5.252 4.343 -5.213 1.00 83.31 300 THR A CA 1
ATOM 2481 C C . THR A 1 300 ? 3.853 4.067 -5.756 1.00 83.31 300 THR A C 1
ATOM 2483 O O . THR A 1 300 ? 3.455 2.909 -5.859 1.00 83.31 300 THR A O 1
ATOM 2486 N N . GLU A 1 301 ? 3.112 5.119 -6.088 1.00 88.62 301 GLU A N 1
ATOM 2487 C CA . GLU A 1 301 ? 1.757 5.044 -6.626 1.00 88.62 301 GLU A CA 1
ATOM 2488 C C . GLU A 1 301 ? 1.798 5.372 -8.113 1.00 88.62 301 GLU A C 1
ATOM 2490 O O . GLU A 1 301 ? 2.360 6.388 -8.528 1.00 88.62 301 GLU A O 1
ATOM 2495 N N . GLY A 1 302 ? 1.261 4.471 -8.926 1.00 93.75 302 GLY A N 1
ATOM 2496 C CA . GLY A 1 302 ? 1.375 4.545 -10.369 1.00 93.75 302 GLY A CA 1
ATOM 2497 C C . GLY A 1 302 ? 0.618 3.422 -11.059 1.00 93.75 302 GLY A C 1
ATOM 2498 O O . GLY A 1 302 ? 0.161 2.471 -10.427 1.00 93.75 302 GLY A O 1
ATOM 2499 N N . THR A 1 303 ? 0.457 3.580 -12.362 1.00 95.81 303 THR A N 1
ATOM 2500 C CA . THR A 1 303 ? -0.245 2.671 -13.255 1.00 95.81 303 THR A CA 1
ATOM 2501 C C . THR A 1 303 ? 0.322 2.802 -14.668 1.00 95.81 303 THR A C 1
ATOM 2503 O O . THR A 1 303 ? 1.183 3.644 -14.941 1.00 95.81 303 THR A O 1
ATOM 2506 N N . VAL A 1 304 ? -0.182 1.972 -15.571 1.00 97.31 304 VAL A N 1
ATOM 2507 C CA . VAL A 1 304 ? 0.188 1.953 -16.985 1.00 97.31 304 VAL A CA 1
ATOM 2508 C C . VAL A 1 304 ? -1.091 1.995 -17.816 1.00 97.31 304 VAL A C 1
ATOM 2510 O O . VAL A 1 304 ? -2.095 1.401 -17.420 1.00 97.31 304 VAL A O 1
ATOM 2513 N N . THR A 1 305 ? -1.085 2.707 -18.945 1.00 97.38 305 THR A N 1
ATOM 2514 C CA . THR A 1 305 ? -2.231 2.683 -19.861 1.00 97.38 305 THR A CA 1
ATOM 2515 C C . THR A 1 305 ? -2.335 1.350 -20.593 1.00 97.38 305 THR A C 1
ATOM 2517 O O . THR A 1 305 ? -1.334 0.708 -20.910 1.00 97.38 305 THR A O 1
ATOM 2520 N N . ASP A 1 306 ? -3.551 0.939 -20.922 1.00 95.12 306 ASP A N 1
ATOM 2521 C CA . ASP A 1 306 ? -3.770 -0.226 -21.770 1.00 95.12 306 ASP A CA 1
ATOM 2522 C C . ASP A 1 306 ? -3.534 0.076 -23.266 1.00 95.12 306 ASP A C 1
ATOM 2524 O O . ASP A 1 306 ? -2.994 1.114 -23.666 1.00 95.12 306 ASP A O 1
ATOM 2528 N N . ILE A 1 307 ? -3.922 -0.872 -24.123 1.00 94.12 307 ILE A N 1
ATOM 2529 C CA . ILE A 1 307 ? -3.794 -0.763 -25.582 1.00 94.12 307 ILE A CA 1
ATOM 2530 C C . ILE A 1 307 ? -4.675 0.324 -26.212 1.00 94.12 307 ILE A C 1
ATOM 2532 O O . ILE A 1 307 ? -4.399 0.716 -27.348 1.00 94.12 307 ILE A O 1
ATOM 2536 N N . ASP A 1 308 ? -5.688 0.802 -25.494 1.00 95.88 308 ASP A N 1
ATOM 2537 C CA . ASP A 1 308 ? -6.600 1.865 -25.911 1.00 95.88 308 ASP A CA 1
ATOM 2538 C C . ASP A 1 308 ? -6.223 3.204 -25.250 1.00 95.88 308 ASP A C 1
ATOM 2540 O O . ASP A 1 308 ? -6.908 4.213 -25.414 1.00 95.88 308 ASP A O 1
ATOM 2544 N N . GLY A 1 309 ? -5.087 3.241 -24.541 1.00 96.75 309 GLY A N 1
ATOM 2545 C CA . GLY A 1 309 ? -4.595 4.423 -23.843 1.00 96.75 309 GLY A CA 1
ATOM 2546 C C . GLY A 1 309 ? -5.350 4.716 -22.546 1.00 96.75 309 GLY A C 1
ATOM 2547 O O . GLY A 1 309 ? -5.093 5.753 -21.936 1.00 96.75 309 GLY A O 1
ATOM 2548 N N . ALA A 1 310 ? -6.257 3.840 -22.108 1.00 97.12 310 ALA A N 1
ATOM 2549 C CA . ALA A 1 310 ? -7.039 4.032 -20.895 1.00 97.12 310 ALA A CA 1
ATOM 2550 C C . ALA A 1 310 ? -6.218 3.686 -19.648 1.00 97.12 310 ALA A C 1
ATOM 2552 O O . ALA A 1 310 ? -5.411 2.758 -19.662 1.00 97.12 310 ALA A O 1
ATOM 2553 N N . TYR A 1 311 ? -6.438 4.409 -18.549 1.00 95.62 311 TYR A N 1
ATOM 2554 C CA . TYR A 1 311 ? -5.799 4.134 -17.262 1.00 95.62 311 TYR A CA 1
ATOM 2555 C C . TYR A 1 311 ? -6.782 4.166 -16.094 1.00 95.62 311 TYR A C 1
ATOM 2557 O O . TYR A 1 311 ? -7.835 4.807 -16.126 1.00 95.62 311 TYR A O 1
ATOM 2565 N N . SER A 1 312 ? -6.372 3.502 -15.017 1.00 92.94 312 SER A N 1
ATOM 2566 C CA . SER A 1 312 ? -6.985 3.584 -13.697 1.00 92.94 312 SER A CA 1
ATOM 2567 C C . SER A 1 312 ? -5.873 3.719 -12.665 1.00 92.94 312 SER A C 1
ATOM 2569 O O . SER A 1 312 ? -5.017 2.839 -12.559 1.00 92.94 312 SER A O 1
ATOM 2571 N N . LEU A 1 313 ? -5.875 4.825 -11.928 1.00 91.31 313 LEU A N 1
ATOM 2572 C CA . LEU A 1 313 ? -4.853 5.185 -10.955 1.00 91.31 313 LEU A CA 1
ATOM 2573 C C . LEU A 1 313 ? -5.505 5.464 -9.603 1.00 91.31 313 LEU A C 1
ATOM 2575 O O . LEU A 1 313 ? -6.450 6.242 -9.514 1.00 91.31 313 LEU A O 1
ATOM 2579 N N . THR A 1 314 ? -4.984 4.852 -8.549 1.00 87.94 314 THR A N 1
ATOM 2580 C CA . THR A 1 314 ? -5.380 5.157 -7.175 1.00 87.94 314 THR A CA 1
ATOM 2581 C C . THR A 1 314 ? -4.279 5.980 -6.528 1.00 87.94 314 THR A C 1
ATOM 2583 O O . THR A 1 314 ? -3.145 5.512 -6.470 1.00 87.94 314 THR A O 1
ATOM 2586 N N . ILE A 1 315 ? -4.618 7.191 -6.078 1.00 86.00 315 ILE A N 1
ATOM 2587 C CA . ILE A 1 315 ? -3.691 8.102 -5.401 1.00 86.00 315 ILE A CA 1
ATOM 2588 C C . ILE A 1 315 ? -4.133 8.340 -3.967 1.00 86.00 315 ILE A C 1
ATOM 2590 O O . ILE A 1 315 ? -5.302 8.628 -3.714 1.00 86.00 315 ILE A O 1
ATOM 2594 N N . SER A 1 316 ? -3.199 8.293 -3.030 1.00 81.75 316 SER A N 1
ATOM 2595 C CA . SER A 1 316 ? -3.458 8.697 -1.658 1.00 81.75 316 SER A CA 1
ATOM 2596 C C . SER A 1 316 ? -3.619 10.218 -1.545 1.00 81.75 316 SER A C 1
ATOM 2598 O O . SER A 1 316 ? -2.760 10.992 -1.963 1.00 81.75 316 SER A O 1
ATOM 2600 N N . SER A 1 317 ? -4.701 10.671 -0.912 1.00 73.75 317 SER A N 1
ATOM 2601 C CA . SER A 1 317 ? -5.057 12.095 -0.755 1.00 73.75 317 SER A CA 1
ATOM 2602 C C . SER A 1 317 ? -4.003 12.949 -0.037 1.00 73.75 317 SER A C 1
ATOM 2604 O O . SER A 1 317 ? -3.972 14.166 -0.213 1.00 73.75 317 SER A O 1
ATOM 2606 N N . TYR A 1 318 ? -3.103 12.353 0.751 1.00 73.19 318 TYR A N 1
ATOM 2607 C CA . TYR A 1 318 ? -1.996 13.087 1.371 1.00 73.19 318 TYR A CA 1
ATOM 2608 C C . TYR A 1 318 ? -0.914 13.543 0.376 1.00 73.19 318 TYR A C 1
ATOM 2610 O O . TYR A 1 318 ? -0.103 14.401 0.730 1.00 73.19 318 TYR A O 1
ATOM 2618 N N . LEU A 1 319 ? -0.927 13.032 -0.860 1.00 80.94 319 LEU A N 1
ATOM 2619 C CA . LEU A 1 319 ? 0.018 13.384 -1.923 1.00 80.94 319 LEU A CA 1
ATOM 2620 C C . LEU A 1 319 ? -0.410 14.622 -2.731 1.00 80.94 319 LEU A C 1
ATOM 2622 O O . LEU A 1 319 ? 0.151 14.901 -3.780 1.00 80.94 319 LEU A O 1
ATOM 2626 N N . GLU A 1 320 ? -1.392 15.404 -2.266 1.00 78.88 320 GLU A N 1
ATOM 2627 C CA . GLU A 1 320 ? -1.983 16.536 -3.010 1.00 78.88 320 GLU A CA 1
ATOM 2628 C C . GLU A 1 320 ? -0.976 17.586 -3.527 1.00 78.88 320 GLU A C 1
ATOM 2630 O O . GLU A 1 320 ? -1.248 18.277 -4.504 1.00 78.88 320 GLU A O 1
ATOM 2635 N N . ASN A 1 321 ? 0.194 17.699 -2.895 1.00 79.75 321 ASN A N 1
ATOM 2636 C CA . ASN A 1 321 ? 1.235 18.657 -3.280 1.00 79.75 321 ASN A CA 1
ATOM 2637 C C . ASN A 1 321 ? 2.377 18.027 -4.092 1.00 79.75 321 ASN A C 1
ATOM 2639 O O . ASN A 1 321 ? 3.339 18.725 -4.410 1.00 79.75 321 ASN A O 1
ATOM 2643 N N . ASP A 1 322 ? 2.316 16.725 -4.361 1.00 88.38 322 ASP A N 1
ATOM 2644 C CA . ASP A 1 322 ? 3.309 16.034 -5.173 1.00 88.38 322 ASP A CA 1
ATOM 2645 C C . ASP A 1 322 ? 3.027 16.232 -6.668 1.00 88.38 322 ASP A C 1
ATOM 2647 O O . ASP A 1 322 ? 2.053 16.875 -7.075 1.00 88.38 322 ASP A O 1
ATOM 2651 N N . ILE A 1 323 ? 3.916 15.695 -7.501 1.00 93.19 323 ILE A N 1
ATOM 2652 C CA . ILE A 1 323 ? 3.845 15.791 -8.958 1.00 93.19 323 ILE A CA 1
ATOM 2653 C C . ILE A 1 323 ? 3.445 14.429 -9.517 1.00 93.19 323 ILE A C 1
ATOM 2655 O O . ILE A 1 323 ? 4.082 13.419 -9.223 1.00 93.19 323 ILE A O 1
ATOM 2659 N N . ILE A 1 324 ? 2.415 14.402 -10.358 1.00 95.25 324 ILE A N 1
ATOM 2660 C CA . ILE A 1 324 ? 2.145 13.286 -11.261 1.00 95.25 324 ILE A CA 1
ATOM 2661 C C . ILE A 1 324 ? 2.971 13.489 -12.516 1.00 95.25 324 ILE A C 1
ATOM 2663 O O . ILE A 1 324 ? 2.917 14.545 -13.147 1.00 95.25 324 ILE A O 1
ATOM 2667 N N . LYS A 1 325 ? 3.684 12.438 -12.898 1.00 97.19 325 LYS A N 1
ATOM 2668 C CA . LYS A 1 325 ? 4.407 12.341 -14.152 1.00 97.19 325 LYS A CA 1
ATOM 2669 C C . LYS A 1 325 ? 3.738 11.318 -15.060 1.00 97.19 325 LYS A C 1
ATOM 2671 O O . LYS A 1 325 ? 3.521 10.169 -14.665 1.00 97.19 325 LYS A O 1
ATOM 2676 N N . ILE A 1 326 ? 3.439 11.748 -16.280 1.00 97.31 326 ILE A N 1
ATOM 2677 C CA . ILE A 1 326 ? 2.992 10.908 -17.386 1.00 97.31 326 ILE A CA 1
ATOM 2678 C C . ILE A 1 326 ? 4.149 10.828 -18.377 1.00 97.31 326 ILE A C 1
ATOM 2680 O O . ILE A 1 326 ? 4.583 11.855 -18.896 1.00 97.31 326 ILE A O 1
ATOM 2684 N N . SER A 1 327 ? 4.648 9.624 -18.642 1.00 95.56 327 SER A N 1
ATOM 2685 C CA . SER A 1 327 ? 5.751 9.407 -19.577 1.00 95.56 327 SER A CA 1
ATOM 2686 C C . SER A 1 327 ? 5.509 8.212 -20.487 1.00 95.56 327 SER A C 1
ATOM 2688 O O . SER A 1 327 ? 4.860 7.233 -20.118 1.00 95.56 327 SER A O 1
ATOM 2690 N N . SER A 1 328 ? 6.043 8.274 -21.702 1.00 95.00 328 SER A N 1
ATOM 2691 C CA . SER A 1 328 ? 6.035 7.153 -22.639 1.00 95.00 328 SER A CA 1
ATOM 2692 C C . SER A 1 328 ? 7.270 7.219 -23.526 1.00 95.00 328 SER A C 1
ATOM 2694 O O . SER A 1 328 ? 7.718 8.299 -23.898 1.00 95.00 328 SER A O 1
ATOM 2696 N N . ILE A 1 329 ? 7.806 6.056 -23.898 1.00 92.00 329 ILE A N 1
ATOM 2697 C CA . ILE A 1 329 ? 8.922 5.960 -24.843 1.00 92.00 329 ILE A CA 1
ATOM 2698 C C . ILE A 1 329 ? 8.541 6.678 -26.148 1.00 92.00 329 ILE A C 1
ATOM 2700 O O . ILE A 1 329 ? 7.473 6.411 -26.701 1.00 92.00 329 ILE A O 1
ATOM 2704 N N . GLY A 1 330 ? 9.403 7.590 -26.610 1.00 89.44 330 GLY A N 1
ATOM 2705 C CA . GLY A 1 330 ? 9.187 8.392 -27.820 1.00 89.44 330 GLY A CA 1
ATOM 2706 C C . GLY A 1 330 ? 8.337 9.657 -27.630 1.00 89.44 330 GLY A C 1
ATOM 2707 O O . GLY A 1 330 ? 8.074 10.355 -28.610 1.00 89.44 330 GLY A O 1
ATOM 2708 N N . TYR A 1 331 ? 7.925 9.978 -26.399 1.00 92.69 331 TYR A N 1
ATOM 2709 C CA . TYR A 1 331 ? 7.106 11.148 -26.068 1.00 92.69 331 TYR A CA 1
ATOM 2710 C C . TYR A 1 331 ? 7.793 12.059 -25.046 1.00 92.69 331 TYR A C 1
ATOM 2712 O O . TYR A 1 331 ? 8.625 11.611 -24.260 1.00 92.69 331 TYR A O 1
ATOM 2720 N N . GLU A 1 332 ? 7.448 13.343 -25.075 1.00 92.38 332 GLU A N 1
ATOM 2721 C CA . GLU A 1 332 ? 7.816 14.298 -24.034 1.00 92.38 332 GLU A CA 1
ATOM 2722 C C . GLU A 1 332 ? 7.038 13.996 -22.748 1.00 92.38 332 GLU A C 1
ATOM 2724 O O . GLU A 1 332 ? 5.841 13.697 -22.784 1.00 92.38 332 GLU A O 1
ATOM 2729 N N . ASP A 1 333 ? 7.728 14.078 -21.612 1.00 94.12 333 ASP A N 1
ATOM 2730 C CA . ASP A 1 333 ? 7.121 13.866 -20.302 1.00 94.12 333 ASP A CA 1
ATOM 2731 C C . ASP A 1 333 ? 6.173 15.022 -19.953 1.00 94.12 333 ASP A C 1
ATOM 2733 O O . ASP A 1 333 ? 6.487 16.194 -20.168 1.00 94.12 333 ASP A O 1
ATOM 2737 N N . LEU A 1 334 ? 5.031 14.693 -19.351 1.00 95.94 334 LEU A N 1
ATOM 2738 C CA . LEU A 1 334 ? 4.083 15.667 -18.822 1.00 95.94 334 LEU A CA 1
ATOM 2739 C C . LEU A 1 334 ? 4.062 15.585 -17.295 1.00 95.94 334 LEU A C 1
ATOM 2741 O O . LEU A 1 334 ? 3.754 14.536 -16.728 1.00 95.94 334 LEU A O 1
ATOM 2745 N N . GLU A 1 335 ? 4.356 16.702 -16.637 1.00 96.50 335 GLU A N 1
ATOM 2746 C CA . GLU A 1 335 ? 4.351 16.832 -15.178 1.00 96.50 335 GLU A CA 1
ATOM 2747 C C . GLU A 1 335 ? 3.245 17.794 -14.730 1.00 96.50 335 GLU A C 1
ATOM 2749 O O . GLU A 1 335 ? 3.101 18.895 -15.262 1.00 96.50 335 GLU A O 1
ATOM 2754 N N . ILE A 1 336 ? 2.425 17.357 -13.773 1.00 94.12 336 ILE A N 1
ATOM 2755 C CA . ILE A 1 336 ? 1.237 18.075 -13.291 1.00 94.12 336 ILE A CA 1
ATOM 2756 C C . ILE A 1 336 ? 1.173 17.927 -11.772 1.00 94.12 336 ILE A C 1
ATOM 2758 O O . ILE A 1 336 ? 1.446 16.846 -11.254 1.00 94.12 336 ILE A O 1
ATOM 2762 N N . SER A 1 337 ? 0.786 18.974 -11.039 1.00 93.00 337 SER A N 1
ATOM 2763 C CA . SER A 1 337 ? 0.542 18.821 -9.601 1.00 93.00 337 SER A CA 1
ATOM 2764 C C . SER A 1 337 ? -0.613 17.840 -9.348 1.00 93.00 337 SER A C 1
ATOM 2766 O O . SER A 1 337 ? -1.593 17.806 -10.097 1.00 93.00 337 SER A O 1
ATOM 2768 N N . VAL A 1 338 ? -0.524 17.038 -8.286 1.00 90.38 338 VAL A N 1
ATOM 2769 C CA . VAL A 1 338 ? -1.586 16.088 -7.913 1.00 90.38 338 VAL A CA 1
ATOM 2770 C C . VAL A 1 338 ? -2.905 16.823 -7.671 1.00 90.38 338 VAL A C 1
ATOM 2772 O O . VAL A 1 338 ? -3.945 16.385 -8.158 1.00 90.38 338 VAL A O 1
ATOM 2775 N N . ASN A 1 339 ? -2.872 17.968 -6.983 1.00 88.38 339 ASN A N 1
ATOM 2776 C CA . ASN A 1 339 ? -4.054 18.795 -6.756 1.00 88.38 339 ASN A CA 1
ATOM 2777 C C . ASN A 1 339 ? -4.716 19.242 -8.070 1.00 88.38 339 ASN A C 1
ATOM 2779 O O . ASN A 1 339 ? -5.932 19.133 -8.209 1.00 88.38 339 ASN A O 1
ATOM 2783 N N . ASP A 1 340 ? -3.941 19.700 -9.058 1.00 90.44 340 ASP A N 1
ATOM 2784 C CA . ASP A 1 340 ? -4.498 20.079 -10.362 1.00 90.44 340 ASP A CA 1
ATOM 2785 C C . ASP A 1 340 ? -5.051 18.871 -11.113 1.00 90.44 340 ASP A C 1
ATOM 2787 O O . ASP A 1 340 ? -6.107 18.963 -11.733 1.00 90.44 340 ASP A O 1
ATOM 2791 N N . PHE A 1 341 ? -4.371 17.729 -11.048 1.00 90.50 341 PHE A N 1
ATOM 2792 C CA . PHE A 1 341 ? -4.828 16.500 -11.687 1.00 90.50 341 PHE A CA 1
ATOM 2793 C C . PHE A 1 341 ? -6.172 16.023 -11.116 1.00 90.50 341 PHE A C 1
ATOM 2795 O O . PHE A 1 341 ? -7.084 15.702 -11.878 1.00 90.50 341 PHE A O 1
ATOM 2802 N N . ILE A 1 342 ? -6.320 16.049 -9.786 1.00 86.94 342 ILE A N 1
ATOM 2803 C CA . ILE A 1 342 ? -7.564 15.697 -9.087 1.00 86.94 342 ILE A CA 1
ATOM 2804 C C . ILE A 1 342 ? -8.674 16.701 -9.416 1.00 86.94 342 ILE A C 1
ATOM 2806 O O . ILE A 1 342 ? -9.768 16.293 -9.798 1.00 86.94 342 ILE A O 1
ATOM 2810 N N . ASN A 1 343 ? -8.404 18.005 -9.292 1.00 84.50 343 ASN A N 1
ATOM 2811 C CA . ASN A 1 343 ? -9.430 19.043 -9.435 1.00 84.50 343 ASN A CA 1
ATOM 2812 C C . ASN A 1 343 ? -9.878 19.252 -10.883 1.00 84.50 343 ASN A C 1
ATOM 2814 O O . ASN A 1 343 ? -11.041 19.567 -11.125 1.00 84.50 343 ASN A O 1
ATOM 2818 N N . GLN A 1 344 ? -8.972 19.104 -11.855 1.00 85.19 344 GLN A N 1
ATOM 2819 C CA . GLN A 1 344 ? -9.339 19.218 -13.267 1.00 85.19 344 GLN A CA 1
ATOM 2820 C C . GLN A 1 344 ? -10.164 18.018 -13.733 1.00 85.19 344 GLN A C 1
ATOM 2822 O O . GLN A 1 344 ? -10.984 18.184 -14.633 1.00 85.19 344 GLN A O 1
ATOM 2827 N N . HIS A 1 345 ? -9.914 16.832 -13.160 1.00 77.88 345 HIS A N 1
ATOM 2828 C CA . HIS A 1 345 ? -10.590 15.574 -13.484 1.00 77.88 345 HIS A CA 1
ATOM 2829 C C . HIS A 1 345 ? -10.767 15.371 -15.005 1.00 77.88 345 HIS A C 1
ATOM 2831 O O . HIS A 1 345 ? -11.843 15.026 -15.504 1.00 77.88 345 HIS A O 1
ATOM 2837 N N . LYS A 1 346 ? -9.704 15.654 -15.771 1.00 84.75 346 LYS A N 1
ATOM 2838 C CA . LYS A 1 346 ? -9.741 15.549 -17.231 1.00 84.75 346 LYS A CA 1
ATOM 2839 C C . LYS A 1 346 ? -9.899 14.091 -17.630 1.00 84.75 346 LYS A C 1
ATOM 2841 O O . LYS A 1 346 ? -9.119 13.241 -17.216 1.00 84.75 346 LYS A O 1
ATOM 2846 N N . GLU A 1 347 ? -10.842 13.831 -18.526 1.00 88.38 347 GLU A N 1
ATOM 2847 C CA . GLU A 1 347 ? -10.985 12.506 -19.133 1.00 88.38 347 GLU A CA 1
ATOM 2848 C C . GLU A 1 347 ? -9.814 12.163 -20.065 1.00 88.38 347 GLU A C 1
ATOM 2850 O O . GLU A 1 347 ? -9.562 10.987 -20.324 1.00 88.38 347 GLU A O 1
ATOM 2855 N N . ILE A 1 348 ? -9.111 13.180 -20.586 1.00 93.50 348 ILE A N 1
ATOM 2856 C CA . ILE A 1 348 ? -8.056 13.031 -21.592 1.00 93.50 348 ILE A CA 1
ATOM 2857 C C . ILE A 1 348 ? -6.847 13.913 -21.256 1.00 93.50 348 ILE A C 1
ATOM 2859 O O . ILE A 1 348 ? -6.975 15.134 -21.123 1.00 93.50 348 ILE A O 1
ATOM 2863 N N . TYR A 1 349 ? -5.662 13.302 -21.245 1.00 95.50 349 TYR A N 1
ATOM 2864 C CA . TYR A 1 349 ? -4.366 13.985 -21.287 1.00 95.50 349 TYR A CA 1
ATOM 2865 C C . TYR A 1 349 ? -3.661 13.710 -22.616 1.00 95.50 349 TYR A C 1
ATOM 2867 O O . TYR A 1 349 ? -3.909 12.691 -23.266 1.00 95.50 349 TYR A O 1
ATOM 2875 N N . ARG A 1 350 ? -2.790 14.637 -23.035 1.00 95.88 350 ARG A N 1
ATOM 2876 C CA . ARG A 1 350 ? -2.073 14.546 -24.310 1.00 95.88 350 ARG A CA 1
ATOM 2877 C C . ARG A 1 350 ? -0.571 14.586 -24.124 1.00 95.88 350 ARG A C 1
ATOM 2879 O O . ARG A 1 350 ? -0.088 15.443 -23.390 1.00 95.88 350 ARG A O 1
ATOM 2886 N N . LEU A 1 351 ? 0.131 13.696 -24.817 1.00 95.62 351 LEU A N 1
ATOM 2887 C CA . LEU A 1 351 ? 1.587 13.723 -24.932 1.00 95.62 351 LEU A CA 1
ATOM 2888 C C . LEU A 1 351 ? 1.997 14.117 -26.348 1.00 95.62 351 LEU A C 1
ATOM 2890 O O . LEU A 1 351 ? 1.338 13.725 -27.308 1.00 95.62 351 LEU A O 1
ATOM 2894 N N . SER A 1 352 ? 3.106 14.843 -26.451 1.00 93.38 352 SER A N 1
ATOM 2895 C CA . SER A 1 352 ? 3.725 15.223 -27.722 1.00 93.38 352 SER A CA 1
ATOM 2896 C C . SER A 1 352 ? 4.859 14.260 -28.056 1.00 93.38 352 SER A C 1
ATOM 2898 O O . SER A 1 352 ? 5.637 13.898 -27.173 1.00 93.38 352 SER A O 1
ATOM 2900 N N . ARG A 1 353 ? 4.992 13.843 -29.316 1.00 89.81 353 ARG A N 1
ATOM 2901 C CA . ARG A 1 353 ? 6.148 13.041 -29.749 1.00 89.81 353 ARG A CA 1
ATOM 2902 C C . ARG A 1 353 ? 7.455 13.832 -29.685 1.00 89.81 353 ARG A C 1
ATOM 2904 O O . ARG A 1 353 ? 7.511 14.984 -30.109 1.00 89.81 353 ARG A O 1
ATOM 2911 N N . VAL A 1 354 ? 8.531 13.172 -29.255 1.00 85.38 354 VAL A N 1
ATOM 2912 C CA . VAL A 1 354 ? 9.887 13.732 -29.341 1.00 85.38 354 VAL A CA 1
ATOM 2913 C C . VAL A 1 354 ? 10.301 13.800 -30.810 1.00 85.38 354 VAL A C 1
ATOM 2915 O O . VAL A 1 354 ? 10.193 12.819 -31.551 1.00 85.38 354 VAL A O 1
ATOM 2918 N N . ALA A 1 355 ? 10.792 14.959 -31.250 1.00 74.25 355 ALA A N 1
ATOM 2919 C CA . ALA A 1 355 ? 11.282 15.127 -32.611 1.00 74.25 355 ALA A CA 1
ATOM 2920 C C . ALA A 1 355 ? 12.499 14.219 -32.860 1.00 74.25 355 ALA A C 1
ATOM 2922 O O . ALA A 1 355 ? 13.561 14.394 -32.262 1.00 74.25 355 ALA A O 1
ATOM 2923 N N . LYS A 1 356 ? 12.356 13.254 -33.774 1.00 62.72 356 LYS A N 1
ATOM 2924 C CA . LYS A 1 356 ? 13.450 12.364 -34.173 1.00 62.72 356 LYS A CA 1
ATOM 2925 C C . LYS A 1 356 ? 14.475 13.140 -34.999 1.00 62.72 356 LYS A C 1
ATOM 2927 O O . LYS A 1 356 ? 14.237 13.445 -36.167 1.00 62.72 356 LYS A O 1
ATOM 2932 N N . THR A 1 357 ? 15.630 13.452 -34.419 1.00 54.91 357 THR A N 1
ATOM 2933 C CA . THR A 1 357 ? 16.779 13.943 -35.183 1.00 54.91 357 THR A CA 1
ATOM 2934 C C . THR A 1 357 ? 17.432 12.763 -35.894 1.00 54.91 357 THR A C 1
ATOM 2936 O O . THR A 1 357 ? 18.034 11.887 -35.279 1.00 54.91 357 THR A O 1
ATOM 2939 N N . VAL A 1 358 ? 17.293 12.708 -37.221 1.00 48.00 358 VAL A N 1
ATOM 2940 C CA . VAL A 1 358 ? 17.981 11.704 -38.041 1.00 48.00 358 VAL A CA 1
ATOM 2941 C C . VAL A 1 358 ? 19.457 12.078 -38.098 1.00 48.00 358 VAL A C 1
ATOM 2943 O O . VAL A 1 358 ? 19.884 12.836 -38.965 1.00 48.00 358 VAL A O 1
ATOM 2946 N N . ASN A 1 359 ? 20.240 11.562 -37.156 1.00 50.78 359 ASN A N 1
ATOM 2947 C CA . ASN A 1 359 ? 21.687 11.625 -37.245 1.00 50.78 359 ASN A CA 1
ATOM 2948 C C . ASN A 1 359 ? 22.149 10.412 -38.058 1.00 50.78 359 ASN A C 1
ATOM 2950 O O . ASN A 1 359 ? 22.091 9.274 -37.591 1.00 50.78 359 ASN A O 1
ATOM 2954 N N . ILE A 1 360 ? 22.521 10.636 -39.318 1.00 49.72 360 ILE A N 1
ATOM 2955 C CA . ILE A 1 360 ? 23.087 9.583 -40.162 1.00 49.72 360 ILE A CA 1
ATOM 2956 C C . ILE A 1 360 ? 24.539 9.410 -39.717 1.00 49.72 360 ILE A C 1
ATOM 2958 O O . ILE A 1 360 ? 25.420 10.122 -40.191 1.00 49.72 360 ILE A O 1
ATOM 2962 N N . GLU A 1 361 ? 24.795 8.499 -38.776 1.00 52.72 361 GLU A N 1
ATOM 2963 C CA . GLU A 1 361 ? 26.169 8.068 -38.515 1.00 52.72 361 GLU A CA 1
ATOM 2964 C C . GLU A 1 361 ? 26.710 7.387 -39.781 1.00 52.72 361 GLU A C 1
ATOM 2966 O O . GLU A 1 361 ? 26.104 6.455 -40.319 1.00 52.72 361 GLU A O 1
ATOM 2971 N N . GLU A 1 362 ? 27.833 7.894 -40.285 1.00 40.66 362 GLU A N 1
ATOM 2972 C CA . GLU A 1 362 ? 28.519 7.354 -41.453 1.00 40.66 362 GLU A CA 1
ATOM 2973 C C . GLU A 1 362 ? 28.862 5.875 -41.219 1.00 40.66 362 GLU A C 1
ATOM 2975 O O . GLU A 1 362 ? 29.442 5.500 -40.196 1.00 40.66 362 GLU A O 1
ATOM 2980 N N . VAL A 1 363 ? 28.486 5.009 -42.165 1.00 47.41 363 VAL A N 1
ATOM 2981 C CA . VAL A 1 363 ? 28.803 3.580 -42.094 1.00 47.41 363 VAL A CA 1
ATOM 2982 C C . VAL A 1 363 ? 30.295 3.412 -42.363 1.00 47.41 363 VAL A C 1
ATOM 2984 O O . VAL A 1 363 ? 30.725 3.269 -43.506 1.00 47.41 363 VAL A O 1
ATOM 2987 N N . VAL A 1 364 ? 31.097 3.407 -41.301 1.00 55.91 364 VAL A N 1
ATOM 2988 C CA . VAL A 1 364 ? 32.499 2.999 -41.387 1.00 55.91 364 VAL A CA 1
ATOM 2989 C C . VAL A 1 364 ? 32.517 1.502 -41.694 1.00 55.91 364 VAL A C 1
ATOM 2991 O O . VAL A 1 364 ? 32.119 0.673 -40.875 1.00 55.91 364 VAL A O 1
ATOM 2994 N N . LEU A 1 365 ? 32.940 1.147 -42.910 1.00 47.53 365 LEU A N 1
ATOM 2995 C CA . LEU A 1 365 ? 33.132 -0.240 -43.328 1.00 47.53 365 LEU A CA 1
ATOM 2996 C C . LEU A 1 365 ? 34.302 -0.849 -42.542 1.00 47.53 365 LEU A C 1
ATOM 2998 O O . LEU A 1 365 ? 35.453 -0.834 -42.977 1.00 47.53 365 LEU A O 1
ATOM 3002 N N . GLU A 1 366 ? 34.014 -1.397 -41.364 1.00 55.66 366 GLU A N 1
ATOM 3003 C CA . GLU A 1 366 ? 34.997 -2.155 -40.602 1.00 55.66 366 GLU A CA 1
ATOM 3004 C C . GLU A 1 366 ? 35.230 -3.527 -41.248 1.00 55.66 366 GLU A C 1
ATOM 3006 O O . GLU A 1 366 ? 34.379 -4.415 -41.238 1.00 55.66 366 GLU A O 1
ATOM 3011 N N . ASN A 1 367 ? 36.436 -3.737 -41.776 1.00 52.94 367 ASN A N 1
ATOM 3012 C CA . ASN A 1 367 ? 36.842 -4.956 -42.488 1.00 52.94 367 ASN A CA 1
ATOM 3013 C C . ASN A 1 367 ? 37.078 -6.179 -41.561 1.00 52.94 367 ASN A C 1
ATOM 3015 O O . ASN A 1 367 ? 37.779 -7.129 -41.916 1.00 52.94 367 ASN A O 1
ATOM 3019 N N . ARG A 1 368 ? 36.553 -6.156 -40.328 1.00 63.88 368 ARG A N 1
ATOM 3020 C CA . ARG A 1 368 ? 36.745 -7.194 -39.304 1.00 63.88 368 ARG A CA 1
ATOM 3021 C C . ARG A 1 368 ? 35.394 -7.670 -38.786 1.00 63.88 368 ARG A C 1
ATOM 3023 O O . ARG A 1 368 ? 34.569 -6.872 -38.363 1.00 63.88 368 ARG A O 1
ATOM 3030 N N . LYS A 1 369 ? 35.186 -8.992 -38.763 1.00 69.75 369 LYS A N 1
ATOM 3031 C CA . LYS A 1 369 ? 33.959 -9.586 -38.212 1.00 69.75 369 LYS A CA 1
ATOM 3032 C C . LYS A 1 369 ? 33.789 -9.171 -36.737 1.00 69.75 369 LYS A C 1
ATOM 3034 O O . LYS A 1 369 ? 34.718 -9.410 -35.955 1.00 69.75 369 LYS A O 1
ATOM 3039 N N . PRO A 1 370 ? 32.635 -8.600 -36.345 1.00 75.44 370 PRO A N 1
ATOM 3040 C CA . PRO A 1 370 ? 32.356 -8.258 -34.954 1.00 75.44 370 PRO A CA 1
ATOM 3041 C C . PRO A 1 370 ? 32.487 -9.482 -34.042 1.00 75.44 370 PRO A C 1
ATOM 3043 O O . PRO A 1 370 ? 32.067 -10.586 -34.399 1.00 75.44 370 PRO A O 1
ATOM 3046 N N . LYS A 1 371 ? 33.065 -9.308 -32.848 1.00 84.19 371 LYS A N 1
ATOM 3047 C CA . LYS A 1 371 ? 33.240 -10.415 -31.892 1.00 84.19 371 LYS A CA 1
ATOM 3048 C C . LYS A 1 371 ? 31.960 -10.604 -31.079 1.00 84.19 371 LYS A C 1
ATOM 3050 O O . LYS A 1 371 ? 31.565 -9.697 -30.350 1.00 84.19 371 LYS A O 1
ATOM 3055 N N . ALA A 1 372 ? 31.349 -11.784 -31.162 1.00 90.62 372 ALA A N 1
ATOM 3056 C CA . ALA A 1 372 ? 30.186 -12.131 -30.350 1.00 90.62 372 ALA A CA 1
ATOM 3057 C C . ALA A 1 372 ? 30.564 -12.315 -28.869 1.00 90.62 372 ALA A C 1
ATOM 3059 O O . ALA A 1 372 ? 31.602 -12.904 -28.544 1.00 90.62 372 ALA A O 1
ATOM 3060 N N . LYS A 1 373 ? 29.720 -11.814 -27.966 1.00 95.00 373 LYS A N 1
ATOM 3061 C CA . LYS A 1 373 ? 29.844 -11.990 -26.515 1.00 95.00 373 LYS A CA 1
ATOM 3062 C C . LYS A 1 373 ? 28.452 -12.030 -25.892 1.00 95.00 373 LYS A C 1
ATOM 3064 O O . LYS A 1 373 ? 27.536 -11.410 -26.407 1.00 95.00 373 LYS A O 1
ATOM 3069 N N . VAL A 1 374 ? 28.314 -12.714 -24.761 1.00 96.75 374 VAL A N 1
ATOM 3070 C CA . VAL A 1 374 ? 27.091 -12.670 -23.948 1.00 96.75 374 VAL A CA 1
ATOM 3071 C C . VAL A 1 374 ? 27.401 -11.947 -22.643 1.00 96.75 374 VAL A C 1
ATOM 3073 O O . VAL A 1 374 ? 28.360 -12.321 -21.955 1.00 96.75 374 VAL A O 1
ATOM 3076 N N . LEU A 1 375 ? 26.614 -10.926 -22.314 1.00 97.25 375 LEU A N 1
ATOM 3077 C CA . LEU A 1 375 ? 26.759 -10.081 -21.126 1.00 97.25 375 LEU A CA 1
ATOM 3078 C C . LEU A 1 375 ? 25.540 -10.224 -20.203 1.00 97.25 375 LEU A C 1
ATOM 3080 O O . LEU A 1 375 ? 24.441 -10.428 -20.694 1.00 97.25 375 LEU A O 1
ATOM 3084 N N . GLY A 1 376 ? 25.720 -10.089 -18.887 1.00 96.69 376 GLY A N 1
ATOM 3085 C CA . GLY A 1 376 ? 24.639 -10.199 -17.894 1.00 96.69 376 GLY A CA 1
ATOM 3086 C C . GLY A 1 376 ? 24.635 -11.524 -17.125 1.00 96.69 376 GLY A C 1
ATOM 3087 O O . GLY A 1 376 ? 25.640 -12.240 -17.090 1.00 96.69 376 GLY A O 1
ATOM 3088 N N . ILE A 1 377 ? 23.510 -11.833 -16.480 1.00 96.69 377 ILE A N 1
ATOM 3089 C CA . ILE A 1 377 ? 23.346 -12.993 -15.599 1.00 96.69 377 ILE A CA 1
ATOM 3090 C C . ILE A 1 377 ? 22.737 -14.166 -16.372 1.00 96.69 377 ILE A C 1
ATOM 3092 O O . ILE A 1 377 ? 21.741 -14.028 -17.077 1.00 96.69 377 ILE A O 1
ATOM 3096 N N . LYS A 1 378 ? 23.365 -15.338 -16.236 1.00 95.19 378 LYS A N 1
ATOM 3097 C CA . LYS A 1 378 ? 23.015 -16.577 -16.959 1.00 95.19 378 LYS A CA 1
ATOM 3098 C C . LYS A 1 378 ? 22.602 -17.714 -16.020 1.00 95.19 378 LYS A C 1
ATOM 3100 O O . LYS A 1 378 ? 22.721 -18.883 -16.372 1.00 95.19 378 LYS A O 1
ATOM 3105 N N . SER A 1 379 ? 22.240 -17.380 -14.783 1.00 91.50 379 SER A N 1
ATOM 3106 C CA . SER A 1 379 ? 21.889 -18.370 -13.768 1.00 91.50 379 SER A CA 1
ATOM 3107 C C . SER A 1 379 ? 20.645 -19.148 -14.197 1.00 91.50 379 SER A C 1
ATOM 3109 O O . SER A 1 379 ? 19.617 -18.557 -14.508 1.00 91.50 379 SER A O 1
ATOM 3111 N N . ASN A 1 380 ? 20.727 -20.475 -14.152 1.00 89.50 380 ASN A N 1
ATOM 3112 C CA . ASN A 1 380 ? 19.583 -21.381 -14.311 1.00 89.50 380 ASN A CA 1
ATOM 3113 C C . ASN A 1 380 ? 19.226 -22.047 -12.971 1.00 89.50 380 ASN A C 1
ATOM 3115 O O . ASN A 1 380 ? 18.661 -23.140 -12.932 1.00 89.50 380 ASN A O 1
ATOM 3119 N N . SER A 1 381 ? 19.643 -21.444 -11.851 1.00 89.50 381 SER A N 1
ATOM 3120 C CA . SER A 1 381 ? 19.334 -21.979 -10.528 1.00 89.50 381 SER A CA 1
ATOM 3121 C C . SER A 1 381 ? 17.826 -21.960 -10.303 1.00 89.50 381 SER A C 1
ATOM 3123 O O . SER A 1 381 ? 17.179 -20.928 -10.477 1.00 89.50 381 SER A O 1
ATOM 3125 N N . HIS A 1 382 ? 17.287 -23.099 -9.878 1.00 88.88 382 HIS A N 1
ATOM 3126 C CA . HIS A 1 382 ? 15.881 -23.230 -9.498 1.00 88.88 382 HIS A CA 1
ATOM 3127 C C . HIS A 1 382 ? 15.650 -22.869 -8.021 1.00 88.88 382 HIS A C 1
ATOM 3129 O O . HIS A 1 382 ? 14.522 -22.653 -7.600 1.00 88.88 382 HIS A O 1
ATOM 3135 N N . ASN A 1 383 ? 16.730 -22.752 -7.238 1.00 90.62 383 ASN A N 1
ATOM 3136 C CA . ASN A 1 383 ? 16.676 -22.484 -5.797 1.00 90.62 383 ASN A CA 1
ATOM 3137 C C . ASN A 1 383 ? 16.770 -20.990 -5.455 1.00 90.62 383 ASN A C 1
ATOM 3139 O O . ASN A 1 383 ? 16.605 -20.608 -4.300 1.00 90.62 383 ASN A O 1
ATOM 3143 N N . ILE A 1 384 ? 17.088 -20.143 -6.436 1.00 92.06 384 ILE A N 1
ATOM 3144 C CA . ILE A 1 384 ? 17.228 -18.697 -6.258 1.00 92.06 384 ILE A CA 1
ATOM 3145 C C . ILE A 1 384 ? 16.259 -18.039 -7.223 1.00 92.06 384 ILE A C 1
ATOM 3147 O O . ILE A 1 384 ? 16.440 -18.149 -8.436 1.00 92.06 384 ILE A O 1
ATOM 3151 N N . ARG A 1 385 ? 15.255 -17.345 -6.683 1.00 93.75 385 ARG A N 1
ATOM 3152 C CA . ARG A 1 385 ? 14.218 -16.694 -7.479 1.00 93.75 385 ARG A CA 1
ATOM 3153 C C . ARG A 1 385 ? 13.987 -15.252 -7.065 1.00 93.75 385 ARG A C 1
ATOM 3155 O O . ARG A 1 385 ? 14.065 -14.913 -5.888 1.00 93.75 385 ARG A O 1
ATOM 3162 N N . ILE A 1 386 ? 13.668 -14.428 -8.048 1.00 94.88 386 ILE A N 1
ATOM 3163 C CA . ILE A 1 386 ? 13.193 -13.053 -7.894 1.00 94.88 386 ILE A CA 1
ATOM 3164 C C . ILE A 1 386 ? 12.147 -12.814 -8.973 1.00 94.88 386 ILE A C 1
ATOM 3166 O O . ILE A 1 386 ? 12.204 -13.442 -10.026 1.00 94.88 386 ILE A O 1
ATOM 3170 N N . GLY A 1 387 ? 11.178 -11.945 -8.729 1.00 94.06 387 GLY A N 1
ATOM 3171 C CA . GLY A 1 387 ? 10.114 -11.761 -9.692 1.00 94.06 387 GLY A CA 1
ATOM 3172 C C . GLY A 1 387 ? 9.002 -10.849 -9.223 1.00 94.06 387 GLY A C 1
ATOM 3173 O O . GLY A 1 387 ? 9.093 -10.214 -8.171 1.00 94.06 387 GLY A O 1
ATOM 3174 N N . PHE A 1 388 ? 7.951 -10.822 -10.025 1.00 92.00 388 PHE A N 1
ATOM 3175 C CA . PHE A 1 388 ? 6.715 -10.107 -9.779 1.00 92.00 388 PHE A CA 1
ATOM 3176 C C . PHE A 1 388 ? 5.796 -11.010 -8.965 1.00 92.00 388 PHE A C 1
ATOM 3178 O O . PHE A 1 388 ? 5.356 -12.055 -9.443 1.00 92.00 388 PHE A O 1
ATOM 3185 N N . LYS A 1 389 ? 5.526 -10.609 -7.724 1.00 83.56 389 LYS A N 1
ATOM 3186 C CA . LYS A 1 389 ? 4.526 -11.235 -6.862 1.00 83.56 389 LYS A CA 1
ATOM 3187 C C . LYS A 1 389 ? 3.496 -10.179 -6.506 1.00 83.56 389 LYS A C 1
ATOM 3189 O O . LYS A 1 389 ? 3.880 -9.192 -5.883 1.00 83.56 389 LYS A O 1
ATOM 3194 N N . ASN A 1 390 ? 2.233 -10.381 -6.886 1.00 73.44 390 ASN A N 1
ATOM 3195 C CA . ASN A 1 390 ? 1.194 -9.350 -6.775 1.00 73.44 390 ASN A CA 1
ATOM 3196 C C . ASN A 1 390 ? 1.671 -8.023 -7.397 1.00 73.44 390 ASN A C 1
ATOM 3198 O O . ASN A 1 390 ? 1.633 -6.973 -6.756 1.00 73.44 390 ASN A O 1
ATOM 3202 N N . GLY A 1 391 ? 2.241 -8.108 -8.605 1.00 72.88 391 GLY A N 1
ATOM 3203 C CA . GLY A 1 391 ? 2.952 -6.991 -9.213 1.00 72.88 391 GLY A CA 1
ATOM 3204 C C . GLY A 1 391 ? 2.042 -5.795 -9.484 1.00 72.88 391 GLY A C 1
ATOM 3205 O O . GLY A 1 391 ? 0.906 -5.945 -9.933 1.00 72.88 391 GLY A O 1
ATOM 3206 N N . VAL A 1 392 ? 2.551 -4.597 -9.216 1.00 85.31 392 VAL A N 1
ATOM 3207 C CA . VAL A 1 392 ? 1.870 -3.345 -9.568 1.00 85.31 392 VAL A CA 1
ATOM 3208 C C . VAL A 1 392 ? 2.204 -3.011 -11.021 1.00 85.31 392 VAL A C 1
ATOM 3210 O O . VAL A 1 392 ? 3.321 -3.269 -11.473 1.00 85.31 392 VAL A O 1
ATOM 3213 N N . LEU A 1 393 ? 1.252 -2.454 -11.772 1.00 93.38 393 LEU A N 1
ATOM 3214 C CA . LEU A 1 393 ? 1.529 -1.985 -13.131 1.00 93.38 393 LEU A CA 1
ATOM 3215 C C . LEU A 1 393 ? 2.665 -0.953 -13.117 1.00 93.38 393 LEU A C 1
ATOM 3217 O O . LEU A 1 393 ? 2.702 -0.060 -12.269 1.00 93.38 393 LEU A O 1
ATOM 3221 N N . GLY A 1 394 ? 3.610 -1.103 -14.042 1.00 95.00 394 GLY A N 1
ATOM 3222 C CA . GLY A 1 394 ? 4.817 -0.282 -14.116 1.00 95.00 394 GLY A CA 1
ATOM 3223 C C . GLY A 1 394 ? 5.932 -0.715 -13.159 1.00 95.00 394 GLY A C 1
ATOM 3224 O O . GLY A 1 394 ? 6.996 -0.096 -13.127 1.00 95.00 394 GLY A O 1
ATOM 3225 N N . GLN A 1 395 ? 5.730 -1.766 -12.355 1.00 95.62 395 GLN A N 1
ATOM 3226 C CA . GLN A 1 395 ? 6.816 -2.365 -11.584 1.00 95.62 395 GLN A CA 1
ATOM 3227 C C . GLN A 1 395 ? 7.895 -2.877 -12.537 1.00 95.62 395 GLN A C 1
ATOM 3229 O O . GLN A 1 395 ? 7.578 -3.522 -13.539 1.00 95.62 395 GLN A O 1
ATOM 3234 N N . GLU A 1 396 ? 9.166 -2.668 -12.184 1.00 97.50 396 GLU A N 1
ATOM 3235 C CA . GLU A 1 396 ? 10.286 -3.193 -12.964 1.00 97.50 396 GLU A CA 1
ATOM 3236 C C . GLU A 1 396 ? 11.281 -3.991 -12.147 1.00 97.50 396 GLU A C 1
ATOM 3238 O O . GLU A 1 396 ? 11.529 -3.711 -10.971 1.00 97.50 396 GLU A O 1
ATOM 3243 N N . ILE A 1 397 ? 11.896 -4.958 -12.824 1.00 98.06 397 ILE A N 1
ATOM 3244 C CA . ILE A 1 397 ? 12.968 -5.797 -12.302 1.00 98.06 397 ILE A CA 1
ATOM 3245 C C . ILE A 1 397 ? 14.034 -5.938 -13.388 1.00 98.06 397 ILE A C 1
ATOM 3247 O O . ILE A 1 397 ? 13.719 -6.241 -14.539 1.00 98.06 397 ILE A O 1
ATOM 3251 N N . GLY A 1 398 ? 15.302 -5.724 -13.038 1.00 98.06 398 GLY A N 1
ATOM 3252 C CA . GLY A 1 398 ? 16.376 -5.723 -14.024 1.00 98.06 398 GLY A CA 1
ATOM 3253 C C . GLY A 1 398 ? 17.780 -5.984 -13.505 1.00 98.06 398 GLY A C 1
ATOM 3254 O O . GLY A 1 398 ? 18.044 -6.108 -12.305 1.00 98.06 398 GLY A O 1
ATOM 3255 N N . THR A 1 399 ? 18.692 -6.046 -14.469 1.00 98.19 399 THR A N 1
ATOM 3256 C CA . THR A 1 399 ? 20.113 -6.334 -14.291 1.00 98.19 399 THR A CA 1
ATOM 3257 C C . THR A 1 399 ? 20.939 -5.173 -14.824 1.00 98.19 399 THR A C 1
ATOM 3259 O O . THR A 1 399 ? 20.876 -4.843 -16.010 1.00 98.19 399 THR A O 1
ATOM 3262 N N . LEU A 1 400 ? 21.783 -4.599 -13.965 1.00 97.31 400 LEU A N 1
ATOM 3263 C CA . LEU A 1 400 ? 22.848 -3.700 -14.400 1.00 97.31 400 LEU A CA 1
ATOM 3264 C C . LEU A 1 400 ? 23.975 -4.517 -15.047 1.00 97.31 400 LEU A C 1
ATOM 3266 O O . LEU A 1 400 ? 24.581 -5.379 -14.404 1.00 97.31 400 LEU A O 1
ATOM 3270 N N . ILE A 1 401 ? 24.274 -4.237 -16.312 1.00 96.50 401 ILE A N 1
ATOM 3271 C CA . ILE A 1 401 ? 25.283 -4.933 -17.106 1.00 96.50 401 ILE A CA 1
ATOM 3272 C C . ILE A 1 401 ? 26.525 -4.056 -17.232 1.00 96.50 401 ILE A C 1
ATOM 3274 O O . ILE A 1 401 ? 26.491 -2.957 -17.782 1.00 96.50 401 ILE A O 1
ATOM 3278 N N . LYS A 1 402 ? 27.649 -4.584 -16.738 1.00 94.25 402 LYS A N 1
ATOM 3279 C CA . LYS A 1 402 ? 28.950 -3.922 -16.821 1.00 94.25 402 LYS A CA 1
ATOM 3280 C C . LYS A 1 402 ? 29.578 -4.106 -18.196 1.00 94.25 402 LYS A C 1
ATOM 3282 O O . LYS A 1 402 ? 29.772 -5.241 -18.645 1.00 94.25 402 LYS A O 1
ATOM 3287 N N . ASN A 1 403 ? 29.934 -3.006 -18.853 1.00 94.12 403 ASN A N 1
ATOM 3288 C CA . ASN A 1 403 ? 30.503 -3.036 -20.194 1.00 94.12 403 ASN A CA 1
ATOM 3289 C C . ASN A 1 403 ? 31.455 -1.856 -20.450 1.00 94.12 403 ASN A C 1
ATOM 3291 O O . ASN A 1 403 ? 31.242 -0.742 -19.995 1.00 94.12 403 ASN A O 1
ATOM 3295 N N . LYS A 1 404 ? 32.528 -2.127 -21.201 1.00 91.88 404 LYS A N 1
ATOM 3296 C CA . LYS A 1 404 ? 33.575 -1.150 -21.548 1.00 91.88 404 LYS A CA 1
ATOM 3297 C C . LYS A 1 404 ? 33.746 -0.938 -23.052 1.00 91.88 404 LYS A C 1
ATOM 3299 O O . LYS A 1 404 ? 34.559 -0.116 -23.439 1.00 91.88 404 LYS A O 1
ATOM 3304 N N . ASN A 1 405 ? 33.069 -1.725 -23.888 1.00 92.19 405 ASN A N 1
ATOM 3305 C CA . ASN A 1 405 ? 33.246 -1.659 -25.339 1.00 92.19 405 ASN A CA 1
ATOM 3306 C C . ASN A 1 405 ? 32.017 -1.023 -25.983 1.00 92.19 405 ASN A C 1
ATOM 3308 O O . ASN A 1 405 ? 30.910 -1.177 -25.463 1.00 92.19 405 ASN A O 1
ATOM 3312 N N . LYS A 1 406 ? 32.188 -0.421 -27.159 1.00 93.75 406 LYS A N 1
ATOM 3313 C CA . LYS A 1 406 ? 31.062 -0.129 -28.044 1.00 93.75 406 LYS A CA 1
ATOM 3314 C C . LYS A 1 406 ? 30.463 -1.456 -28.523 1.00 93.75 406 LYS A C 1
ATOM 3316 O O . LYS A 1 406 ? 31.167 -2.326 -29.041 1.00 93.75 406 LYS A O 1
ATOM 3321 N N . ILE A 1 407 ? 29.176 -1.665 -28.277 1.00 94.75 407 ILE A N 1
ATOM 3322 C CA . ILE A 1 407 ? 28.479 -2.922 -28.561 1.00 94.75 407 ILE A CA 1
ATOM 3323 C C . ILE A 1 407 ? 27.198 -2.667 -29.343 1.00 94.75 407 ILE A C 1
ATOM 3325 O O . ILE A 1 407 ? 26.528 -1.660 -29.141 1.00 94.75 407 ILE A O 1
ATOM 3329 N N . LYS A 1 408 ? 26.834 -3.625 -30.192 1.00 95.31 408 LYS A N 1
ATOM 3330 C CA . LYS A 1 408 ? 25.503 -3.735 -30.789 1.00 95.31 408 LYS A CA 1
ATOM 3331 C C . LYS A 1 408 ? 24.733 -4.859 -30.104 1.00 95.31 408 LYS A C 1
ATOM 3333 O O . LYS A 1 408 ? 25.249 -5.979 -30.023 1.00 95.31 408 LYS A O 1
ATOM 3338 N N . LEU A 1 409 ? 23.524 -4.576 -29.624 1.00 95.94 409 LEU A N 1
ATOM 3339 C CA . LEU A 1 409 ? 22.655 -5.591 -29.021 1.00 95.94 409 LEU A CA 1
ATOM 3340 C C . LEU A 1 409 ? 22.043 -6.480 -30.110 1.00 95.94 409 LEU A C 1
ATOM 3342 O O . LEU A 1 409 ? 21.651 -5.988 -31.167 1.00 95.94 409 LEU A O 1
ATOM 3346 N N . GLN A 1 410 ? 21.998 -7.789 -29.862 1.00 96.56 410 GLN A N 1
ATOM 3347 C CA . GLN A 1 410 ? 21.503 -8.776 -30.828 1.00 96.56 410 GLN A CA 1
ATOM 3348 C C . GLN A 1 410 ? 20.301 -9.542 -30.294 1.00 96.56 410 GLN A C 1
ATOM 3350 O O . GLN A 1 410 ? 19.319 -9.686 -31.006 1.00 96.56 410 GLN A O 1
ATOM 3355 N N . LYS A 1 411 ? 20.355 -10.043 -29.058 1.00 98.25 411 LYS A N 1
ATOM 3356 C CA . LYS A 1 411 ? 19.288 -10.895 -28.522 1.00 98.25 411 LYS A CA 1
ATOM 3357 C C . LYS A 1 411 ? 19.214 -10.798 -27.009 1.00 98.25 411 LYS A C 1
ATOM 3359 O O . LYS A 1 411 ? 20.220 -11.002 -26.339 1.00 98.25 411 LYS A O 1
ATOM 3364 N N . LEU A 1 412 ? 18.037 -10.503 -26.477 1.00 98.50 412 LEU A N 1
ATOM 3365 C CA . LEU A 1 412 ? 17.748 -10.584 -25.049 1.00 98.50 412 LEU A CA 1
ATOM 3366 C C . LEU A 1 412 ? 17.415 -12.029 -24.677 1.00 98.50 412 LEU A C 1
ATOM 3368 O O . LEU A 1 412 ? 16.684 -12.695 -25.407 1.00 98.50 412 LEU A O 1
ATOM 3372 N N . ASN A 1 413 ? 17.898 -12.482 -23.525 1.00 98.44 413 ASN A N 1
ATOM 3373 C CA . ASN A 1 413 ? 17.597 -13.782 -22.943 1.00 98.44 413 ASN A CA 1
ATOM 3374 C C . ASN A 1 413 ? 17.213 -13.613 -21.468 1.00 98.44 413 ASN A C 1
ATOM 3376 O O . ASN A 1 413 ? 17.938 -12.986 -20.690 1.00 98.44 413 ASN A O 1
ATOM 3380 N N . VAL A 1 414 ? 16.091 -14.210 -21.079 1.00 98.19 414 VAL A N 1
ATOM 3381 C CA . VAL A 1 414 ? 15.538 -14.157 -19.726 1.00 98.19 414 VAL A CA 1
ATOM 3382 C C . VAL A 1 414 ? 15.213 -15.575 -19.277 1.00 98.19 414 VAL A C 1
ATOM 3384 O O . VAL A 1 414 ? 14.475 -16.286 -19.956 1.00 98.19 414 VAL A O 1
ATOM 3387 N N . ASN A 1 415 ? 15.760 -16.003 -18.141 1.00 97.88 415 ASN A N 1
ATOM 3388 C CA . ASN A 1 415 ? 15.494 -17.345 -17.619 1.00 97.88 415 ASN A CA 1
ATOM 3389 C C . ASN A 1 415 ? 14.260 -17.327 -16.723 1.00 97.88 415 ASN A C 1
ATOM 3391 O O . ASN A 1 415 ? 14.313 -16.856 -15.583 1.00 97.88 415 ASN A O 1
ATOM 3395 N N . ILE A 1 416 ? 13.160 -17.845 -17.258 1.00 97.75 416 ILE A N 1
ATOM 3396 C CA . ILE A 1 416 ? 11.877 -17.947 -16.576 1.00 97.75 416 ILE A CA 1
ATOM 3397 C C . ILE A 1 416 ? 11.899 -19.209 -15.720 1.00 97.75 416 ILE A C 1
ATOM 3399 O O . ILE A 1 416 ? 12.120 -20.311 -16.223 1.00 97.75 416 ILE A O 1
ATOM 3403 N N . LEU A 1 417 ? 11.685 -19.041 -14.419 1.00 96.75 417 LEU A N 1
ATOM 3404 C CA . LEU A 1 417 ? 11.507 -20.156 -13.500 1.00 96.75 417 LEU A CA 1
ATOM 3405 C C . LEU A 1 417 ? 10.043 -20.594 -13.536 1.00 96.75 417 LEU A C 1
ATOM 3407 O O . LEU A 1 417 ? 9.735 -21.703 -13.956 1.00 96.75 417 LEU A O 1
ATOM 3411 N N . GLU A 1 418 ? 9.146 -19.683 -13.176 1.00 96.50 418 GLU A N 1
ATOM 3412 C CA . GLU A 1 418 ? 7.713 -19.937 -13.058 1.00 96.50 418 GLU A CA 1
ATOM 3413 C C . GLU A 1 418 ? 6.936 -18.702 -13.499 1.00 96.50 418 GLU A C 1
ATOM 3415 O O . GLU A 1 418 ? 7.288 -17.579 -13.155 1.00 96.50 418 GLU A O 1
ATOM 3420 N N . SER A 1 419 ? 5.850 -18.908 -14.224 1.00 95.56 419 SER A N 1
ATOM 3421 C CA . SER A 1 419 ? 4.866 -17.905 -14.577 1.00 95.56 419 SER A CA 1
ATOM 3422 C C . SER A 1 419 ? 3.482 -18.522 -14.476 1.00 95.56 419 SER A C 1
ATOM 3424 O O . SER A 1 419 ? 3.261 -19.646 -14.942 1.00 95.56 419 SER A O 1
ATOM 3426 N N . SER A 1 420 ? 2.549 -17.791 -13.872 1.00 94.62 420 SER A N 1
ATOM 3427 C CA . SER A 1 420 ? 1.128 -18.139 -13.913 1.00 94.62 420 SER A CA 1
ATOM 3428 C C . SER A 1 420 ? 0.372 -17.440 -15.046 1.00 94.62 420 SER A C 1
ATOM 3430 O O . SER A 1 420 ? -0.802 -17.739 -15.245 1.00 94.62 420 SER A O 1
ATOM 3432 N N . PHE A 1 421 ? 1.032 -16.555 -15.801 1.00 92.62 421 PHE A N 1
ATOM 3433 C CA . PHE A 1 421 ? 0.403 -15.807 -16.884 1.00 92.62 421 PHE A CA 1
ATOM 3434 C C . PHE A 1 421 ? 0.071 -16.696 -18.086 1.00 92.62 421 PHE A C 1
ATOM 3436 O O . PHE A 1 421 ? 0.831 -17.605 -18.415 1.00 92.62 421 PHE A O 1
ATOM 3443 N N . THR A 1 422 ? -1.025 -16.428 -18.793 1.00 91.56 422 THR A N 1
ATOM 3444 C CA . THR A 1 422 ? -1.365 -17.165 -20.020 1.00 91.56 422 THR A CA 1
ATOM 3445 C C . THR A 1 422 ? -0.657 -16.592 -21.242 1.00 91.56 422 THR A C 1
ATOM 3447 O O . THR A 1 422 ? -0.143 -17.355 -22.059 1.00 91.56 422 THR A O 1
ATOM 3450 N N . ASN A 1 423 ? -0.593 -15.262 -21.355 1.00 92.50 423 ASN A N 1
ATOM 3451 C CA . ASN A 1 423 ? 0.146 -14.531 -22.382 1.00 92.50 423 ASN A CA 1
ATOM 3452 C C . ASN A 1 423 ? 0.164 -13.027 -22.053 1.00 92.50 423 ASN A C 1
ATOM 3454 O O . ASN A 1 423 ? -0.669 -12.267 -22.547 1.00 92.50 423 ASN A O 1
ATOM 3458 N N . THR A 1 424 ? 1.122 -12.596 -21.238 1.00 93.75 424 THR A N 1
ATOM 3459 C CA . THR A 1 424 ? 1.192 -11.215 -20.738 1.00 93.75 424 THR A CA 1
ATOM 3460 C C . THR A 1 424 ? 2.357 -10.455 -21.369 1.00 93.75 424 THR A C 1
ATOM 3462 O O . THR A 1 424 ? 3.480 -10.976 -21.371 1.00 93.75 424 THR A O 1
ATOM 3465 N N . PRO A 1 425 ? 2.140 -9.230 -21.891 1.00 95.56 425 PRO A N 1
ATOM 3466 C CA . PRO A 1 425 ? 3.213 -8.399 -22.413 1.00 95.56 425 PRO A CA 1
ATOM 3467 C C . PRO A 1 425 ? 4.011 -7.744 -21.280 1.00 95.56 425 PRO A C 1
ATOM 3469 O O . PRO A 1 425 ? 3.461 -7.077 -20.405 1.00 95.56 425 PRO A O 1
ATOM 3472 N N . PHE A 1 426 ? 5.332 -7.877 -21.349 1.00 97.31 426 PHE A N 1
ATOM 3473 C CA . PHE A 1 426 ? 6.275 -7.107 -20.543 1.00 97.31 426 PHE A CA 1
ATOM 3474 C C . PHE A 1 426 ? 7.028 -6.138 -21.445 1.00 97.31 426 PHE A C 1
ATOM 3476 O O . PHE A 1 426 ? 7.494 -6.533 -22.516 1.00 97.31 426 PHE A O 1
ATOM 3483 N N . ARG A 1 427 ? 7.192 -4.881 -21.023 1.00 98.06 427 ARG A N 1
ATOM 3484 C CA . ARG A 1 427 ? 8.078 -3.960 -21.742 1.00 98.06 427 ARG A CA 1
ATOM 3485 C C . ARG A 1 427 ? 9.518 -4.278 -21.370 1.00 98.06 427 ARG A C 1
ATOM 3487 O O . ARG A 1 427 ? 9.857 -4.397 -20.197 1.00 98.06 427 ARG A O 1
ATOM 3494 N N . VAL A 1 428 ? 10.366 -4.391 -22.382 1.00 98.38 428 VAL A N 1
ATOM 3495 C CA . VAL A 1 428 ? 11.817 -4.391 -22.226 1.00 98.38 428 VAL A CA 1
ATOM 3496 C C . VAL A 1 428 ? 12.269 -2.939 -22.224 1.00 98.38 428 VAL A C 1
ATOM 3498 O O . VAL A 1 428 ? 12.107 -2.252 -23.230 1.00 98.38 428 VAL A O 1
ATOM 3501 N N . ASN A 1 429 ? 12.860 -2.482 -21.125 1.00 98.12 429 ASN A N 1
ATOM 3502 C CA . ASN A 1 429 ? 13.508 -1.177 -21.076 1.00 98.12 429 ASN A CA 1
ATOM 3503 C C . ASN A 1 429 ? 15.026 -1.341 -21.092 1.00 98.12 429 ASN A C 1
ATOM 3505 O O . ASN A 1 429 ? 15.581 -2.272 -20.500 1.00 98.12 429 ASN A O 1
ATOM 3509 N N . ILE A 1 430 ? 15.700 -0.419 -21.779 1.00 97.81 430 ILE A N 1
ATOM 3510 C CA . ILE A 1 430 ? 17.156 -0.393 -21.882 1.00 97.81 430 ILE A CA 1
ATOM 3511 C C . ILE A 1 430 ? 17.611 1.017 -21.545 1.00 97.81 430 ILE A C 1
ATOM 3513 O O . ILE A 1 430 ? 17.276 1.972 -22.241 1.00 97.81 430 ILE A O 1
ATOM 3517 N N . TYR A 1 431 ? 18.376 1.142 -20.468 1.00 96.81 431 TYR A N 1
ATOM 3518 C CA . TYR A 1 431 ? 18.835 2.426 -19.972 1.00 96.81 431 TYR A CA 1
ATOM 3519 C C . TYR A 1 431 ? 20.341 2.557 -20.101 1.00 96.81 431 TYR A C 1
ATOM 3521 O O . TYR A 1 431 ? 21.095 1.679 -19.673 1.00 96.81 431 TYR A O 1
ATOM 3529 N N . LYS A 1 432 ? 20.782 3.705 -20.607 1.00 94.75 432 LYS A N 1
ATOM 3530 C CA . LYS A 1 432 ? 22.153 4.164 -20.424 1.00 94.75 432 LYS A CA 1
ATOM 3531 C C . LYS A 1 432 ? 22.324 4.657 -18.988 1.00 94.75 432 LYS A C 1
ATOM 3533 O O . LYS A 1 432 ? 21.424 5.294 -18.440 1.00 94.75 432 LYS A O 1
ATOM 3538 N N . VAL A 1 433 ? 23.480 4.368 -18.395 1.00 93.81 433 VAL A N 1
ATOM 3539 C CA . VAL A 1 433 ? 23.873 4.943 -17.104 1.00 93.81 433 VAL A CA 1
ATOM 3540 C C . VAL A 1 433 ? 24.582 6.272 -17.352 1.00 93.81 433 VAL A C 1
ATOM 3542 O O . VAL A 1 433 ? 25.616 6.318 -18.022 1.00 93.81 433 VAL A O 1
ATOM 3545 N N . ASN A 1 434 ? 24.016 7.351 -16.825 1.00 87.81 434 ASN A N 1
ATOM 3546 C CA . ASN A 1 434 ? 24.586 8.688 -16.913 1.00 87.81 434 ASN A CA 1
ATOM 3547 C C . ASN A 1 434 ? 25.707 8.883 -15.881 1.00 87.81 434 ASN A C 1
ATOM 3549 O O . ASN A 1 434 ? 25.869 8.103 -14.942 1.00 87.81 434 ASN A O 1
ATOM 3553 N N . SER A 1 435 ? 26.509 9.937 -16.054 1.00 84.75 435 SER A N 1
ATOM 3554 C CA . SER A 1 435 ? 27.649 10.243 -15.173 1.00 84.75 435 SER A CA 1
ATOM 3555 C C . SER A 1 435 ? 27.253 10.532 -13.723 1.00 84.75 435 SER A C 1
ATOM 3557 O O . SER A 1 435 ? 28.065 10.362 -12.820 1.00 84.75 435 SER A O 1
ATOM 3559 N N . ASP A 1 436 ? 26.018 10.975 -13.506 1.00 82.81 436 ASP A N 1
ATOM 3560 C CA . ASP A 1 436 ? 25.405 11.218 -12.197 1.00 82.81 436 ASP A CA 1
ATOM 3561 C C . ASP A 1 436 ? 24.793 9.948 -11.570 1.00 82.81 436 ASP A C 1
ATOM 3563 O O . ASP A 1 436 ? 24.292 9.993 -10.449 1.00 82.81 436 ASP A O 1
ATOM 3567 N N . GLY A 1 437 ? 24.848 8.811 -12.274 1.00 82.06 437 GLY A N 1
ATOM 3568 C CA . GLY A 1 437 ? 24.265 7.539 -11.851 1.00 82.06 437 GLY A CA 1
ATOM 3569 C C . GLY A 1 437 ? 22.786 7.365 -12.203 1.00 82.06 437 GLY A C 1
ATOM 3570 O O . GLY A 1 437 ? 22.229 6.308 -11.905 1.00 82.06 437 GLY A O 1
ATOM 3571 N N . ASN A 1 438 ? 22.153 8.349 -12.852 1.00 86.31 438 ASN A N 1
ATOM 3572 C CA . ASN A 1 438 ? 20.767 8.236 -13.299 1.00 86.31 438 ASN A CA 1
ATOM 3573 C C . ASN A 1 438 ? 20.639 7.367 -14.557 1.00 86.31 438 ASN A C 1
ATOM 3575 O O . ASN A 1 438 ? 21.583 7.189 -15.331 1.00 86.31 438 ASN A O 1
ATOM 3579 N N . TYR A 1 439 ? 19.440 6.828 -14.766 1.00 92.38 439 TYR A N 1
ATOM 3580 C CA . TYR A 1 439 ? 19.127 5.936 -15.877 1.00 92.38 439 TYR A CA 1
ATOM 3581 C C . TYR A 1 439 ? 18.307 6.674 -16.931 1.00 92.38 439 TYR A C 1
ATOM 3583 O O . TYR A 1 439 ? 17.218 7.162 -16.637 1.00 92.38 439 TYR A O 1
ATOM 3591 N N . GLN A 1 440 ? 18.799 6.715 -18.168 1.00 91.25 440 GLN A N 1
ATOM 3592 C CA . GLN A 1 440 ? 18.076 7.288 -19.304 1.00 91.25 440 GLN A CA 1
ATOM 3593 C C . GLN A 1 440 ? 17.686 6.183 -20.281 1.00 91.25 440 GLN A C 1
ATOM 3595 O O . GLN A 1 440 ? 18.563 5.495 -20.806 1.00 91.25 440 GLN A O 1
ATOM 3600 N N . ASN A 1 441 ? 16.384 6.012 -20.526 1.00 92.81 441 ASN A N 1
ATOM 3601 C CA . ASN A 1 441 ? 15.897 5.031 -21.494 1.00 92.81 441 ASN A CA 1
ATOM 3602 C C . ASN A 1 441 ? 16.326 5.466 -22.902 1.00 92.81 441 ASN A C 1
ATOM 3604 O O . ASN A 1 441 ? 16.164 6.631 -23.260 1.00 92.81 441 ASN A O 1
ATOM 3608 N N . ILE A 1 442 ? 16.915 4.550 -23.667 1.00 92.06 442 ILE A N 1
ATOM 3609 C CA . ILE A 1 442 ? 17.458 4.837 -25.006 1.00 92.06 442 ILE A CA 1
ATOM 3610 C C . ILE A 1 442 ? 16.484 4.486 -26.131 1.00 92.06 442 ILE A C 1
ATOM 3612 O O . ILE A 1 442 ? 16.799 4.694 -27.300 1.00 92.06 442 ILE A O 1
ATOM 3616 N N . LEU A 1 443 ? 15.371 3.835 -25.796 1.00 92.19 443 LEU A N 1
ATOM 3617 C CA . LEU A 1 443 ? 14.429 3.337 -26.782 1.00 92.19 443 LEU A CA 1
ATOM 3618 C C . LEU A 1 443 ? 13.615 4.493 -27.370 1.00 92.19 443 LEU A C 1
ATOM 3620 O O . LEU A 1 443 ? 13.342 5.485 -26.698 1.00 92.19 443 LEU A O 1
ATOM 3624 N N . GLU A 1 444 ? 13.212 4.338 -28.628 1.00 87.69 444 GLU A N 1
ATOM 3625 C CA . GLU A 1 444 ? 12.307 5.269 -29.319 1.00 87.69 444 GLU A CA 1
ATOM 3626 C C . GLU A 1 444 ? 10.889 4.705 -29.461 1.00 87.69 444 GLU A C 1
ATOM 3628 O O . GLU A 1 444 ? 9.935 5.467 -29.571 1.00 87.69 444 GLU A O 1
ATOM 3633 N N . ASP A 1 445 ? 10.748 3.380 -29.389 1.00 88.31 445 ASP A N 1
ATOM 3634 C CA . ASP A 1 445 ? 9.480 2.662 -29.454 1.00 88.31 445 ASP A CA 1
ATOM 3635 C C . ASP A 1 445 ? 9.445 1.541 -28.403 1.00 88.31 445 ASP A C 1
ATOM 3637 O O . ASP A 1 445 ? 10.478 1.060 -27.927 1.00 88.31 445 ASP A O 1
ATOM 3641 N N . ASN A 1 446 ? 8.235 1.105 -28.043 1.00 93.00 446 ASN A N 1
ATOM 3642 C CA . ASN A 1 446 ? 8.031 -0.009 -27.120 1.00 93.00 446 ASN A CA 1
ATOM 3643 C C . ASN A 1 446 ? 8.609 -1.315 -27.691 1.00 93.00 446 ASN A C 1
ATOM 3645 O O . ASN A 1 446 ? 8.185 -1.770 -28.752 1.00 93.00 446 ASN A O 1
ATOM 3649 N N . ILE A 1 447 ? 9.487 -1.968 -26.928 1.00 96.38 447 ILE A N 1
ATOM 3650 C CA . ILE A 1 447 ? 9.940 -3.339 -27.186 1.00 96.38 447 ILE A CA 1
ATOM 3651 C C . ILE A 1 447 ? 9.217 -4.263 -26.207 1.00 96.38 447 ILE A C 1
ATOM 3653 O O . ILE A 1 447 ? 9.321 -4.077 -24.995 1.00 96.38 447 ILE A O 1
ATOM 3657 N N . LEU A 1 448 ? 8.472 -5.247 -26.716 1.00 97.06 448 LEU A N 1
ATOM 3658 C CA . LEU A 1 448 ? 7.623 -6.116 -25.895 1.00 97.06 448 LEU A CA 1
ATOM 3659 C C . LEU A 1 448 ? 8.122 -7.562 -25.894 1.00 97.06 448 LEU A C 1
ATOM 3661 O O . LEU A 1 448 ? 8.431 -8.133 -26.938 1.00 97.06 448 LEU A O 1
ATOM 3665 N N . LEU A 1 449 ? 8.133 -8.168 -24.710 1.00 97.62 449 LEU A N 1
ATOM 3666 C CA . LEU A 1 449 ? 8.371 -9.587 -24.497 1.00 97.62 449 LEU A CA 1
ATOM 3667 C C . LEU A 1 449 ? 7.118 -10.222 -23.889 1.00 97.62 449 LEU A C 1
ATOM 3669 O O . LEU A 1 449 ? 6.793 -9.978 -22.730 1.00 97.62 449 LEU A O 1
ATOM 3673 N N . ASN A 1 450 ? 6.431 -11.065 -24.658 1.00 96.62 450 ASN A N 1
ATOM 3674 C CA . ASN A 1 450 ? 5.269 -11.802 -24.162 1.00 96.62 450 ASN A CA 1
ATOM 3675 C C . ASN A 1 450 ? 5.710 -13.047 -23.387 1.00 96.62 450 ASN A C 1
ATOM 3677 O O . ASN A 1 450 ? 6.473 -13.865 -23.916 1.00 96.62 450 ASN A O 1
ATOM 3681 N N . ILE A 1 451 ? 5.214 -13.198 -22.160 1.00 96.31 451 ILE A N 1
ATOM 3682 C CA . ILE A 1 451 ? 5.546 -14.306 -21.258 1.00 96.31 451 ILE A CA 1
ATOM 3683 C C . ILE A 1 451 ? 4.278 -15.083 -20.905 1.00 96.31 451 ILE A C 1
ATOM 3685 O O . ILE A 1 451 ? 3.219 -14.504 -20.665 1.00 96.31 451 ILE A O 1
ATOM 3689 N N . SER A 1 452 ? 4.406 -16.406 -20.881 1.00 95.75 452 SER A N 1
ATOM 3690 C CA . SER A 1 452 ? 3.333 -17.346 -20.560 1.00 95.75 452 SER A CA 1
ATOM 3691 C C . SER A 1 452 ? 3.826 -18.471 -19.651 1.00 95.75 452 SER A C 1
ATOM 3693 O O . SER A 1 452 ? 5.023 -18.732 -19.550 1.00 95.75 452 SER A O 1
ATOM 3695 N N . ASN A 1 453 ? 2.901 -19.222 -19.067 1.00 95.44 453 ASN A N 1
ATOM 3696 C CA . ASN A 1 453 ? 3.163 -20.446 -18.315 1.00 95.44 453 ASN A CA 1
ATOM 3697 C C . ASN A 1 453 ? 3.847 -21.542 -19.159 1.00 95.44 453 ASN A C 1
ATOM 3699 O O . ASN A 1 453 ? 4.551 -22.397 -18.623 1.00 95.44 453 ASN A O 1
ATOM 3703 N N . ASN A 1 454 ? 3.719 -21.495 -20.488 1.00 97.06 454 ASN A N 1
ATOM 3704 C CA . ASN A 1 454 ? 4.454 -22.373 -21.400 1.00 97.06 454 ASN A CA 1
ATOM 3705 C C . ASN A 1 454 ? 5.961 -22.070 -21.431 1.00 97.06 454 ASN A C 1
ATOM 3707 O O . ASN A 1 454 ? 6.736 -22.895 -21.927 1.00 97.06 454 ASN A O 1
ATOM 3711 N N . ASP A 1 455 ? 6.380 -20.915 -20.911 1.00 97.12 455 ASP A N 1
ATOM 3712 C CA . ASP A 1 455 ? 7.778 -20.507 -20.797 1.00 97.12 455 ASP A CA 1
ATOM 3713 C C . ASP A 1 455 ? 8.425 -20.964 -19.474 1.00 97.12 455 ASP A C 1
ATOM 3715 O O . ASP A 1 455 ? 9.614 -20.729 -19.270 1.00 97.12 455 ASP A O 1
ATOM 3719 N N . ASN A 1 456 ? 7.688 -21.654 -18.594 1.00 96.94 456 ASN A N 1
ATOM 3720 C CA . ASN A 1 456 ? 8.209 -22.137 -17.311 1.00 96.94 456 ASN A CA 1
ATOM 3721 C C . ASN A 1 456 ? 9.437 -23.035 -17.495 1.00 96.94 456 ASN A C 1
ATOM 3723 O O . ASN A 1 456 ? 9.455 -23.924 -18.352 1.00 96.94 456 ASN A O 1
ATOM 3727 N N . PHE A 1 457 ? 10.449 -22.803 -16.658 1.00 96.25 457 PHE A N 1
ATOM 3728 C CA . PHE A 1 457 ? 11.749 -23.479 -16.676 1.00 96.25 457 PHE A CA 1
ATOM 3729 C C . PHE A 1 457 ? 12.517 -23.358 -18.006 1.00 96.25 457 PHE A C 1
ATOM 3731 O O . PHE A 1 457 ? 13.339 -24.218 -18.334 1.00 96.25 457 PHE A O 1
ATOM 3738 N N . LYS A 1 458 ? 12.264 -22.301 -18.792 1.00 96.50 458 LYS A N 1
ATOM 3739 C CA . LYS A 1 458 ? 12.919 -22.058 -20.087 1.00 96.50 458 LYS A CA 1
ATOM 3740 C C . LYS A 1 458 ? 13.599 -20.695 -20.136 1.00 96.50 458 LYS A C 1
ATOM 3742 O O . LYS A 1 458 ? 13.211 -19.734 -19.474 1.00 96.50 458 LYS A O 1
ATOM 3747 N N . THR A 1 459 ? 14.598 -20.593 -21.006 1.00 97.62 459 THR A N 1
ATOM 3748 C CA . THR A 1 459 ? 15.110 -19.298 -21.455 1.00 97.62 459 THR A CA 1
ATOM 3749 C C . THR A 1 459 ? 14.176 -18.748 -22.524 1.00 97.62 459 THR A C 1
ATOM 3751 O O . THR A 1 459 ? 14.093 -19.292 -23.627 1.00 97.62 459 THR A O 1
ATOM 3754 N N . LYS A 1 460 ? 13.487 -17.656 -22.205 1.00 97.69 460 LYS A N 1
ATOM 3755 C CA . LYS A 1 460 ? 12.732 -16.867 -23.171 1.00 97.69 460 LYS A CA 1
ATOM 3756 C C . LYS A 1 460 ? 13.668 -15.862 -23.830 1.00 97.69 460 LYS A C 1
ATOM 3758 O O . LYS A 1 460 ? 14.446 -15.203 -23.141 1.00 97.69 460 LYS A O 1
ATOM 3763 N N . SER A 1 461 ? 13.576 -15.718 -25.147 1.00 97.94 461 SER A N 1
ATOM 3764 C CA . SER A 1 461 ? 14.427 -14.790 -25.886 1.00 97.94 461 SER A CA 1
ATOM 3765 C C . SER A 1 461 ? 13.647 -13.844 -26.786 1.00 97.94 461 SER A C 1
ATOM 3767 O O . SER A 1 461 ? 12.588 -14.206 -27.292 1.00 97.94 461 SER A O 1
ATOM 3769 N N . LEU A 1 462 ? 14.232 -12.674 -27.041 1.00 98.00 462 LEU A N 1
ATOM 3770 C CA . LEU A 1 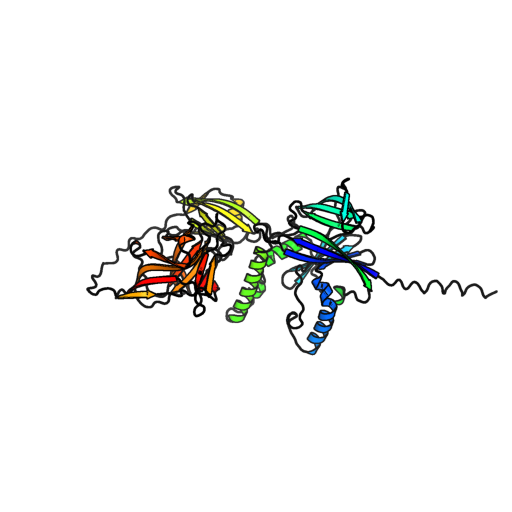462 ? 13.733 -11.664 -27.972 1.00 98.00 462 LEU A CA 1
ATOM 3771 C C . LEU A 1 462 ? 14.873 -11.180 -28.871 1.00 98.00 462 LEU A C 1
ATOM 3773 O O . LEU A 1 462 ? 15.955 -10.866 -28.374 1.00 98.00 462 LEU A O 1
ATOM 3777 N N . ASP A 1 463 ? 14.641 -11.140 -30.182 1.00 97.44 463 ASP A N 1
ATOM 3778 C CA . ASP A 1 463 ? 15.591 -10.568 -31.138 1.00 97.44 463 ASP A CA 1
ATOM 3779 C C . ASP A 1 463 ? 15.611 -9.040 -30.987 1.00 97.44 463 ASP A C 1
ATOM 3781 O O . ASP A 1 463 ? 14.569 -8.393 -31.001 1.00 97.44 463 ASP A O 1
ATOM 3785 N N . LEU A 1 464 ? 16.802 -8.475 -30.792 1.00 96.38 464 LEU A N 1
ATOM 3786 C CA . LEU A 1 464 ? 17.027 -7.035 -30.668 1.00 96.38 464 LEU A CA 1
ATOM 3787 C C . LEU A 1 464 ? 17.745 -6.441 -31.892 1.00 96.38 464 LEU A C 1
ATOM 3789 O O . LEU A 1 464 ? 17.966 -5.230 -31.957 1.00 96.38 464 LEU A O 1
ATOM 3793 N N . SER A 1 465 ? 18.144 -7.274 -32.855 1.00 91.31 465 SER A N 1
ATOM 3794 C CA . SER A 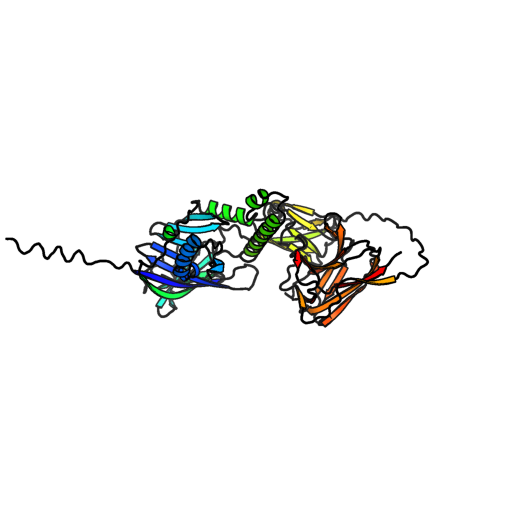1 465 ? 18.994 -6.871 -33.976 1.00 91.31 465 SER A CA 1
ATOM 3795 C C . SER A 1 465 ? 18.312 -5.867 -34.916 1.00 91.31 465 SER A C 1
ATOM 3797 O O . SER A 1 465 ? 18.989 -4.989 -35.471 1.00 91.31 465 SER A O 1
ATOM 3799 N N . GLU A 1 466 ? 16.982 -5.945 -35.037 1.00 89.50 466 GLU A N 1
ATOM 3800 C CA . GLU A 1 466 ? 16.148 -5.057 -35.858 1.00 89.50 466 GLU A CA 1
ATOM 3801 C C . GLU A 1 466 ? 16.116 -3.611 -35.343 1.00 89.50 466 GLU A C 1
ATOM 3803 O O . GLU A 1 466 ? 16.099 -2.674 -36.142 1.00 89.50 466 GLU A O 1
ATOM 3808 N N . TYR A 1 467 ? 16.232 -3.421 -34.025 1.00 90.62 467 TYR A N 1
ATOM 3809 C CA . TYR A 1 467 ? 16.220 -2.104 -33.377 1.00 90.62 467 TYR A CA 1
ATOM 3810 C C . TYR A 1 467 ? 17.558 -1.367 -33.506 1.00 90.62 467 TYR A C 1
ATOM 3812 O O . TYR A 1 467 ? 17.660 -0.202 -33.136 1.00 90.62 467 TYR A O 1
ATOM 3820 N N . LYS A 1 468 ? 18.601 -2.036 -34.027 1.00 91.12 468 LYS A N 1
ATOM 3821 C CA . LYS A 1 468 ? 19.936 -1.462 -34.283 1.00 91.12 468 LYS A CA 1
ATOM 3822 C C . LYS A 1 468 ? 20.526 -0.715 -33.075 1.00 91.12 468 LYS A C 1
ATOM 3824 O O . LYS A 1 468 ? 21.248 0.262 -33.243 1.00 91.12 468 LYS A O 1
ATOM 3829 N N . LEU A 1 469 ? 20.261 -1.210 -31.867 1.00 92.81 469 LEU A N 1
ATOM 3830 C CA . LEU A 1 469 ? 20.675 -0.566 -30.623 1.00 92.81 469 LEU A CA 1
ATOM 3831 C C . LEU A 1 469 ? 22.188 -0.688 -30.424 1.00 92.81 469 LEU A C 1
ATOM 3833 O O . LEU A 1 469 ? 22.727 -1.797 -30.328 1.00 92.81 469 LEU A O 1
ATOM 3837 N N . ILE A 1 470 ? 22.859 0.460 -30.349 1.00 92.62 470 ILE A N 1
ATOM 3838 C CA . ILE A 1 470 ? 24.297 0.575 -30.112 1.00 92.62 470 ILE A CA 1
ATOM 3839 C C . ILE A 1 470 ? 24.516 1.325 -28.802 1.00 92.62 470 ILE A C 1
ATOM 3841 O O . ILE A 1 470 ? 23.916 2.369 -28.563 1.00 92.62 470 ILE A O 1
ATOM 3845 N N . LEU A 1 471 ? 25.377 0.777 -27.950 1.00 91.88 471 LEU A N 1
ATOM 3846 C CA . LEU A 1 471 ? 25.661 1.303 -26.620 1.00 91.88 471 LEU A CA 1
ATOM 3847 C C . LEU A 1 471 ? 27.155 1.267 -26.334 1.00 91.88 471 LEU A C 1
ATOM 3849 O O . LEU A 1 471 ? 27.875 0.384 -26.801 1.00 91.88 471 LEU A O 1
ATOM 3853 N N . GLU A 1 472 ? 27.603 2.192 -25.498 1.00 92.06 472 GLU A N 1
ATOM 3854 C CA . GLU A 1 472 ? 28.936 2.190 -24.912 1.00 92.06 472 GLU A CA 1
ATOM 3855 C C . GLU A 1 472 ? 28.826 2.505 -23.419 1.00 92.06 472 GLU A C 1
ATOM 3857 O O . GLU A 1 472 ? 28.031 3.353 -23.011 1.00 92.06 472 GLU A O 1
ATOM 3862 N N . GLY A 1 473 ? 29.617 1.797 -22.610 1.00 92.81 473 GLY A N 1
ATOM 3863 C CA . GLY A 1 473 ? 29.554 1.866 -21.152 1.00 92.81 473 GLY A CA 1
ATOM 3864 C C . GLY A 1 473 ? 28.559 0.886 -20.532 1.00 92.81 473 GLY A C 1
ATOM 3865 O O . GLY A 1 473 ? 28.018 0.001 -21.206 1.00 92.81 473 GLY A O 1
ATOM 3866 N N . ASP A 1 474 ? 28.372 1.031 -19.221 1.00 95.62 474 ASP A N 1
ATOM 3867 C CA . ASP A 1 474 ? 27.411 0.264 -18.435 1.00 95.62 474 ASP A CA 1
ATOM 3868 C C . ASP A 1 474 ? 25.973 0.623 -18.833 1.00 95.62 474 ASP A C 1
ATOM 3870 O O . ASP A 1 474 ? 25.661 1.771 -19.156 1.00 95.62 474 ASP A O 1
ATOM 3874 N N . PHE A 1 475 ? 25.081 -0.360 -18.772 1.00 97.38 475 PHE A N 1
ATOM 3875 C CA . PHE A 1 475 ? 23.673 -0.176 -19.112 1.00 97.38 475 PHE A CA 1
ATOM 3876 C C . PHE A 1 475 ? 22.792 -1.095 -18.271 1.00 97.38 475 PHE A C 1
ATOM 3878 O O . PHE A 1 475 ? 23.228 -2.149 -17.807 1.00 97.38 475 PHE A O 1
ATOM 3885 N N . LEU A 1 476 ? 21.546 -0.691 -18.062 1.00 98.06 476 LEU A N 1
ATOM 3886 C CA . LEU A 1 476 ? 20.544 -1.449 -17.321 1.00 98.06 476 LEU A CA 1
ATOM 3887 C C . LEU A 1 476 ? 19.513 -2.004 -18.304 1.00 98.06 476 LEU A C 1
ATOM 3889 O O . LEU A 1 476 ? 18.992 -1.258 -19.127 1.00 98.06 476 LEU A O 1
ATOM 3893 N N . ILE A 1 477 ? 19.210 -3.299 -18.202 1.00 98.44 477 ILE A N 1
ATOM 3894 C CA . ILE A 1 477 ? 18.051 -3.906 -18.868 1.00 98.44 477 ILE A CA 1
ATOM 3895 C C . ILE A 1 477 ? 17.045 -4.316 -17.801 1.00 98.44 477 ILE A C 1
ATOM 3897 O O . ILE A 1 477 ? 17.412 -5.019 -16.854 1.00 98.44 477 ILE A O 1
ATOM 3901 N N . THR A 1 478 ? 15.788 -3.916 -17.967 1.00 98.56 478 THR A N 1
ATOM 3902 C CA . THR A 1 478 ? 14.682 -4.305 -17.084 1.00 98.56 478 THR A CA 1
ATOM 3903 C C . THR A 1 478 ? 13.523 -4.888 -17.885 1.00 98.56 478 THR A C 1
ATOM 3905 O O . THR A 1 478 ? 13.380 -4.653 -19.088 1.00 98.56 478 THR A O 1
ATOM 3908 N N . LEU A 1 479 ? 12.700 -5.670 -17.191 1.00 98.38 479 LEU A N 1
ATOM 3909 C CA . LEU A 1 479 ? 11.343 -5.990 -17.608 1.00 98.38 479 LEU A CA 1
ATOM 3910 C C . LEU A 1 479 ? 10.370 -5.187 -16.751 1.00 98.38 479 LEU A C 1
ATOM 3912 O O . LEU A 1 479 ? 10.534 -5.135 -15.532 1.00 98.38 479 LEU A O 1
ATOM 3916 N N . GLU A 1 480 ? 9.366 -4.604 -17.392 1.00 98.12 480 GLU A N 1
ATOM 3917 C CA . GLU A 1 480 ? 8.293 -3.828 -16.776 1.00 98.12 480 GLU A CA 1
ATOM 3918 C C . GLU A 1 480 ? 6.946 -4.529 -16.988 1.00 98.12 480 GLU A C 1
ATOM 3920 O O . GLU A 1 480 ? 6.624 -4.948 -18.104 1.00 98.12 480 GLU A O 1
ATOM 3925 N N . LEU A 1 481 ? 6.165 -4.666 -15.915 1.00 96.12 481 LEU A N 1
ATOM 3926 C CA . LEU A 1 481 ? 4.836 -5.276 -15.950 1.00 96.12 481 LEU A CA 1
ATOM 3927 C C . LEU A 1 481 ? 3.805 -4.289 -16.520 1.00 96.12 481 LEU A C 1
ATOM 3929 O O . LEU A 1 481 ? 3.537 -3.260 -15.902 1.00 96.12 481 LEU A O 1
ATOM 3933 N N . LEU A 1 482 ? 3.208 -4.611 -17.672 1.00 95.06 482 LEU A N 1
ATOM 3934 C CA . LEU A 1 482 ? 2.248 -3.730 -18.360 1.00 95.06 482 LEU A CA 1
ATOM 3935 C C . LEU A 1 482 ? 0.784 -4.137 -18.178 1.00 95.06 482 LEU A C 1
ATOM 3937 O O . LEU A 1 482 ? -0.102 -3.302 -18.332 1.00 95.06 482 LEU A O 1
ATOM 3941 N N . ASP A 1 483 ? 0.525 -5.408 -17.873 1.00 88.88 483 ASP A N 1
ATOM 3942 C CA . ASP A 1 483 ? -0.819 -5.941 -17.657 1.00 88.88 483 ASP A CA 1
ATOM 3943 C C . ASP A 1 483 ? -0.798 -6.935 -16.488 1.00 88.88 483 ASP A C 1
ATOM 3945 O O . ASP A 1 483 ? 0.093 -7.776 -16.388 1.00 88.88 483 ASP A O 1
ATOM 3949 N N . ASN A 1 484 ? -1.782 -6.825 -15.596 1.00 82.31 484 ASN A N 1
ATOM 3950 C CA . ASN A 1 484 ? -1.970 -7.723 -14.463 1.00 82.31 484 ASN A CA 1
ATOM 3951 C C . ASN A 1 484 ? -3.438 -8.165 -14.295 1.00 82.31 484 ASN A C 1
ATOM 3953 O O . ASN A 1 484 ? -3.876 -8.482 -13.193 1.00 82.31 484 ASN A O 1
ATOM 3957 N N . LYS A 1 485 ? -4.232 -8.204 -15.374 1.00 78.94 485 LYS A N 1
ATOM 3958 C CA . LYS A 1 485 ? -5.633 -8.678 -15.330 1.00 78.94 485 LYS A CA 1
ATOM 3959 C C . LYS A 1 485 ? -5.781 -10.094 -14.771 1.00 78.94 485 LYS A C 1
ATOM 3961 O O . LYS A 1 485 ? -6.807 -10.420 -14.184 1.00 78.94 485 LYS A O 1
ATOM 3966 N N . GLU A 1 486 ? -4.760 -10.927 -14.945 1.00 79.12 486 GLU A N 1
ATOM 3967 C CA . GLU A 1 486 ? -4.743 -12.310 -14.466 1.00 79.12 486 GLU A CA 1
ATOM 3968 C C . GLU A 1 486 ? -4.330 -12.439 -12.988 1.00 79.12 486 GLU A C 1
ATOM 3970 O O . GLU A 1 486 ? -4.359 -13.547 -12.456 1.00 79.12 486 GLU A O 1
ATOM 3975 N N . ASN A 1 487 ? -3.954 -11.336 -12.317 1.00 80.56 487 ASN A N 1
ATOM 3976 C CA . ASN A 1 487 ? -3.349 -11.339 -10.976 1.00 80.56 487 ASN A CA 1
ATOM 3977 C C . ASN A 1 487 ? -2.213 -12.371 -10.863 1.00 80.56 487 ASN A C 1
ATOM 3979 O O . ASN A 1 487 ? -2.132 -13.145 -9.907 1.00 80.56 487 ASN A O 1
ATOM 3983 N N . GLY A 1 488 ? -1.373 -12.420 -11.897 1.00 84.88 488 GLY A N 1
ATOM 3984 C CA . GLY A 1 488 ? -0.370 -13.457 -12.063 1.00 84.88 488 GLY A CA 1
ATOM 3985 C C . GLY A 1 488 ? 0.935 -13.170 -11.327 1.00 84.88 488 GLY A C 1
ATOM 3986 O O . GLY A 1 488 ? 1.226 -12.056 -10.889 1.00 84.88 488 GLY A O 1
ATOM 3987 N N . GLU A 1 489 ? 1.750 -14.210 -11.220 1.00 93.38 489 GLU A N 1
ATOM 3988 C CA . GLU A 1 489 ? 3.105 -14.161 -10.699 1.00 93.38 489 GLU A CA 1
ATOM 3989 C C . GLU A 1 489 ? 4.081 -14.542 -11.818 1.00 93.38 489 GLU A C 1
ATOM 3991 O O . GLU A 1 489 ? 3.788 -15.367 -12.690 1.00 93.38 489 GLU A O 1
ATOM 3996 N N . LEU A 1 490 ? 5.266 -13.937 -11.789 1.00 95.94 490 LEU A N 1
ATOM 3997 C CA . LEU A 1 490 ? 6.365 -14.274 -12.686 1.00 95.94 490 LEU A CA 1
ATOM 3998 C C . LEU A 1 490 ? 7.671 -14.269 -11.907 1.00 95.94 490 LEU A C 1
ATOM 4000 O O . LEU A 1 490 ? 8.082 -13.228 -11.406 1.00 95.94 490 LEU A O 1
ATOM 4004 N N . TYR A 1 491 ? 8.353 -15.405 -11.873 1.00 97.19 491 TYR A N 1
ATOM 4005 C CA . TYR A 1 491 ? 9.648 -15.605 -11.248 1.00 97.19 491 TYR A CA 1
ATOM 4006 C C . TYR A 1 491 ? 10.725 -15.924 -12.278 1.00 97.19 491 TYR A C 1
ATOM 4008 O O . TYR A 1 491 ? 10.568 -16.786 -13.142 1.00 97.19 491 TYR A O 1
ATOM 4016 N N . PHE A 1 492 ? 11.867 -15.271 -12.114 1.00 96.62 492 PHE A N 1
ATOM 4017 C CA . PHE A 1 492 ? 13.103 -15.538 -12.829 1.00 96.62 492 PHE A CA 1
ATOM 4018 C C . PHE A 1 492 ? 14.035 -16.373 -11.961 1.00 96.62 492 PHE A C 1
ATOM 4020 O O . PHE A 1 492 ? 14.096 -16.175 -10.742 1.00 96.62 492 PHE A O 1
ATOM 4027 N N . SER A 1 493 ? 14.843 -17.226 -12.590 1.00 96.94 493 SER A N 1
ATOM 4028 C CA . SER A 1 493 ? 16.074 -17.689 -11.946 1.00 96.94 493 SER A CA 1
ATOM 4029 C C . SER A 1 493 ? 16.943 -16.482 -11.590 1.00 96.94 493 SER A C 1
ATOM 4031 O O . SER A 1 493 ? 16.965 -15.489 -12.317 1.00 96.94 493 SER A O 1
ATOM 4033 N N . GLY A 1 494 ? 17.675 -16.554 -10.481 1.00 94.12 494 GLY A N 1
ATOM 4034 C CA . GLY A 1 494 ? 18.487 -15.439 -9.994 1.00 94.12 494 GLY A CA 1
ATOM 4035 C C . GLY A 1 494 ? 19.894 -15.825 -9.547 1.00 94.12 494 GLY A C 1
ATOM 4036 O O . GLY A 1 494 ? 20.279 -16.998 -9.525 1.00 94.12 494 GLY A O 1
ATOM 4037 N N . SER A 1 495 ? 20.675 -14.809 -9.187 1.00 93.00 495 SER A N 1
ATOM 4038 C CA . SER A 1 495 ? 22.019 -14.919 -8.612 1.00 93.00 495 SER A CA 1
ATOM 4039 C C . SER A 1 495 ? 22.125 -14.066 -7.350 1.00 93.00 495 SER A C 1
ATOM 4041 O O . SER A 1 495 ? 21.671 -12.929 -7.350 1.00 93.00 495 SER A O 1
ATOM 4043 N N . ILE A 1 496 ? 22.769 -14.587 -6.304 1.00 91.88 496 ILE A N 1
ATOM 4044 C CA . ILE A 1 496 ? 23.084 -13.844 -5.066 1.00 91.88 496 ILE A CA 1
ATOM 4045 C C . ILE A 1 496 ? 24.477 -13.193 -5.091 1.00 91.88 496 ILE A C 1
ATOM 4047 O O . ILE A 1 496 ? 24.853 -12.486 -4.163 1.00 91.88 496 ILE A O 1
ATOM 4051 N N . PHE A 1 497 ? 25.272 -13.444 -6.137 1.00 89.25 497 PHE A N 1
ATOM 4052 C CA . PHE A 1 497 ? 26.642 -12.920 -6.256 1.00 89.25 497 PHE A CA 1
ATOM 4053 C C . PHE A 1 497 ? 26.700 -11.491 -6.803 1.00 89.25 497 PHE A C 1
ATOM 4055 O O . PHE A 1 497 ? 27.762 -10.874 -6.844 1.00 89.25 497 PHE A O 1
ATOM 4062 N N . SER A 1 498 ? 25.566 -10.969 -7.256 1.00 89.94 498 SER A N 1
ATOM 4063 C CA . SER A 1 498 ? 25.412 -9.603 -7.730 1.00 89.94 498 SER A CA 1
ATOM 4064 C C . SER A 1 498 ? 24.043 -9.086 -7.319 1.00 89.94 498 SER A C 1
ATOM 4066 O O . SER A 1 498 ? 23.130 -9.860 -7.037 1.00 89.94 498 SER A O 1
ATOM 4068 N N . LYS A 1 499 ? 23.899 -7.763 -7.301 1.00 90.81 499 LYS A N 1
ATOM 4069 C CA . LYS A 1 499 ? 22.641 -7.099 -6.964 1.00 90.81 499 LYS A CA 1
ATOM 4070 C C . LYS A 1 499 ? 21.810 -6.867 -8.216 1.00 90.81 499 LYS A C 1
ATOM 4072 O O . LYS A 1 499 ? 22.369 -6.515 -9.257 1.00 90.81 499 LYS A O 1
ATOM 4077 N N . GLY A 1 500 ? 20.507 -7.111 -8.132 1.00 95.00 500 GLY A N 1
ATOM 4078 C CA . GLY A 1 500 ? 19.540 -6.666 -9.135 1.00 95.00 500 GLY A CA 1
ATOM 4079 C C . GLY A 1 500 ? 19.045 -5.261 -8.817 1.00 95.00 500 GLY A C 1
ATOM 4080 O O . GLY A 1 500 ? 19.319 -4.735 -7.737 1.00 95.00 500 GLY A O 1
ATOM 4081 N N . LEU A 1 501 ? 18.270 -4.681 -9.724 1.00 96.50 501 LEU A N 1
ATOM 4082 C CA . LEU A 1 501 ? 17.567 -3.420 -9.496 1.00 96.50 501 LEU A CA 1
ATOM 4083 C C . LEU A 1 501 ? 16.071 -3.637 -9.662 1.00 96.50 501 LEU A C 1
ATOM 4085 O O . LEU A 1 501 ? 15.645 -4.343 -10.575 1.00 96.50 501 LEU A O 1
ATOM 4089 N N . VAL A 1 502 ? 15.287 -3.030 -8.776 1.00 95.38 502 VAL A N 1
ATOM 4090 C CA . VAL A 1 502 ? 13.825 -3.051 -8.844 1.00 95.38 502 VAL A CA 1
ATOM 4091 C C . VAL A 1 502 ? 13.261 -1.671 -8.579 1.00 95.38 502 VAL A C 1
ATOM 4093 O O . VAL A 1 502 ? 13.860 -0.884 -7.851 1.00 95.38 502 VAL A O 1
ATOM 4096 N N . ARG A 1 503 ? 12.089 -1.387 -9.133 1.00 91.62 503 ARG A N 1
ATOM 4097 C CA . ARG A 1 503 ? 11.297 -0.208 -8.780 1.00 91.62 503 ARG A CA 1
ATOM 4098 C C . ARG A 1 503 ? 9.822 -0.584 -8.749 1.00 91.62 503 ARG A C 1
ATOM 4100 O O . ARG A 1 503 ? 9.405 -1.463 -9.497 1.00 91.62 503 ARG A O 1
ATOM 4107 N N . LYS A 1 504 ? 9.058 0.015 -7.837 1.00 88.44 504 LYS A N 1
ATOM 4108 C CA . LYS A 1 504 ? 7.672 -0.390 -7.531 1.00 88.44 504 LYS A CA 1
ATOM 4109 C C . LYS A 1 504 ? 6.680 0.094 -8.590 1.00 88.44 504 LYS A C 1
ATOM 4111 O O . LYS A 1 504 ? 5.719 -0.605 -8.877 1.00 88.44 504 LYS A O 1
ATOM 4116 N N . THR A 1 505 ? 6.969 1.247 -9.182 1.00 91.94 505 THR A N 1
ATOM 4117 C CA . THR A 1 505 ? 6.291 1.831 -10.348 1.00 91.94 505 THR A CA 1
ATOM 4118 C C . THR A 1 505 ? 7.329 2.495 -11.251 1.00 91.94 505 THR A C 1
ATOM 4120 O O . THR A 1 505 ? 8.452 2.782 -10.813 1.00 91.94 505 THR A O 1
ATOM 4123 N N . SER A 1 506 ? 6.958 2.820 -12.486 1.00 93.19 506 SER A N 1
ATOM 4124 C CA . SER A 1 506 ? 7.877 3.402 -13.466 1.00 93.19 506 SER A CA 1
ATOM 4125 C C . SER A 1 506 ? 8.326 4.830 -13.130 1.00 93.19 506 SER A C 1
ATOM 4127 O O . SER A 1 506 ? 9.291 5.311 -13.722 1.00 93.19 506 SER A O 1
ATOM 4129 N N . GLN A 1 507 ? 7.658 5.499 -12.183 1.00 93.19 507 GLN A N 1
ATOM 4130 C CA . GLN A 1 507 ? 8.043 6.826 -11.681 1.00 93.19 507 GLN A CA 1
ATOM 4131 C C . GLN A 1 507 ? 8.785 6.769 -10.335 1.00 93.19 507 GLN A C 1
ATOM 4133 O O . GLN A 1 507 ? 9.296 7.784 -9.872 1.00 93.19 507 GLN A O 1
ATOM 4138 N N . SER A 1 508 ? 8.890 5.585 -9.721 1.00 88.94 508 SER A N 1
ATOM 4139 C CA . SER A 1 508 ? 9.647 5.381 -8.483 1.00 88.94 508 SER A CA 1
ATOM 4140 C C . SER A 1 508 ? 11.150 5.207 -8.740 1.00 88.94 508 SER A C 1
ATOM 4142 O O . SER A 1 508 ? 11.584 4.805 -9.827 1.00 88.94 508 SER A O 1
ATOM 4144 N N . LYS A 1 509 ? 11.961 5.453 -7.705 1.00 89.19 509 LYS A N 1
ATOM 4145 C CA . LYS A 1 509 ? 13.413 5.228 -7.749 1.00 89.19 509 LYS A CA 1
ATOM 4146 C C . LYS A 1 509 ? 13.750 3.742 -7.836 1.00 89.19 509 LYS A C 1
ATOM 4148 O O . LYS A 1 509 ? 13.107 2.906 -7.202 1.00 89.19 509 LYS A O 1
ATOM 4153 N N . PHE A 1 510 ? 14.816 3.425 -8.569 1.00 91.38 510 PHE A N 1
ATOM 4154 C CA . PHE A 1 510 ? 15.413 2.095 -8.518 1.00 91.38 510 PHE A CA 1
ATOM 4155 C C . PHE A 1 510 ? 16.071 1.847 -7.160 1.00 91.38 510 PHE A C 1
ATOM 4157 O O . PHE A 1 510 ? 16.804 2.686 -6.638 1.00 91.38 510 PHE A O 1
ATOM 4164 N N . VAL A 1 511 ? 15.839 0.656 -6.622 1.00 90.00 511 VAL A N 1
ATOM 4165 C CA . VAL A 1 511 ? 16.410 0.158 -5.374 1.00 90.00 511 VAL A CA 1
ATOM 4166 C C . VAL A 1 511 ? 17.167 -1.132 -5.665 1.00 90.00 511 VAL A C 1
ATOM 4168 O O . VAL A 1 511 ? 16.722 -1.981 -6.442 1.00 90.00 511 VAL A O 1
ATOM 4171 N N . GLU A 1 512 ? 18.332 -1.284 -5.044 1.00 91.38 512 GLU A N 1
ATOM 4172 C CA . GLU A 1 512 ? 19.110 -2.513 -5.143 1.00 91.38 512 GLU A CA 1
ATOM 4173 C C . GLU A 1 512 ? 18.437 -3.673 -4.403 1.00 91.38 512 GLU A C 1
ATOM 4175 O O . GLU A 1 512 ? 17.878 -3.518 -3.318 1.00 91.38 512 GLU A O 1
ATOM 4180 N N . THR A 1 513 ? 18.571 -4.872 -4.959 1.00 89.38 513 THR A N 1
ATOM 4181 C CA . THR A 1 513 ? 18.097 -6.116 -4.345 1.00 89.38 513 THR A CA 1
ATOM 4182 C C . THR A 1 513 ? 19.244 -7.075 -4.070 1.00 89.38 513 THR A C 1
ATOM 4184 O O . THR A 1 513 ? 20.330 -6.967 -4.641 1.00 89.38 513 THR A O 1
ATOM 4187 N N . THR A 1 514 ? 19.001 -8.047 -3.194 1.00 88.25 514 THR A N 1
ATOM 4188 C CA . THR A 1 514 ? 19.965 -9.105 -2.856 1.00 88.25 514 THR A CA 1
ATOM 4189 C C . THR A 1 514 ? 20.076 -10.192 -3.925 1.00 88.25 514 THR A C 1
ATOM 4191 O O . THR A 1 514 ? 21.050 -10.940 -3.920 1.00 88.25 514 THR A O 1
ATOM 4194 N N . ILE A 1 515 ? 19.099 -10.289 -4.832 1.00 93.44 515 ILE A N 1
ATOM 4195 C CA . ILE A 1 515 ? 19.058 -11.280 -5.908 1.00 93.44 515 ILE A CA 1
ATOM 4196 C C . ILE A 1 515 ? 19.017 -10.544 -7.243 1.00 93.44 515 ILE A C 1
ATOM 4198 O O . ILE A 1 515 ? 18.106 -9.769 -7.505 1.00 93.44 515 ILE A O 1
ATOM 4202 N N . ASN A 1 516 ? 19.976 -10.815 -8.120 1.00 96.88 516 ASN A N 1
ATOM 4203 C CA . ASN A 1 516 ? 19.970 -10.305 -9.484 1.00 96.88 516 ASN A CA 1
ATOM 4204 C C . ASN A 1 516 ? 19.190 -11.262 -10.402 1.00 96.88 516 ASN A C 1
ATOM 4206 O O . ASN A 1 516 ? 19.528 -12.454 -10.426 1.00 96.88 516 ASN A O 1
ATOM 4210 N N . PRO A 1 517 ? 18.160 -10.790 -11.130 1.00 97.62 517 PRO A N 1
ATOM 4211 C CA . PRO A 1 517 ? 17.408 -11.627 -12.062 1.00 97.62 517 PRO A CA 1
ATOM 4212 C C . PRO A 1 517 ? 18.322 -12.137 -13.179 1.00 97.62 517 PRO A C 1
ATOM 4214 O O . PRO A 1 517 ? 19.273 -11.474 -13.590 1.00 97.62 517 PRO A O 1
ATOM 4217 N N . SER A 1 518 ? 18.052 -13.335 -13.689 1.00 97.44 518 SER A N 1
ATOM 4218 C CA . SER A 1 518 ? 18.852 -13.922 -14.758 1.00 97.44 518 SER A CA 1
ATOM 4219 C C . SER A 1 518 ? 18.451 -13.377 -16.124 1.00 97.44 518 SER A C 1
ATOM 4221 O O . SER A 1 518 ? 17.766 -14.039 -16.909 1.00 97.44 518 SER A O 1
ATOM 4223 N N . ILE A 1 519 ? 18.908 -12.153 -16.376 1.00 98.38 519 ILE A N 1
ATOM 4224 C CA . ILE A 1 519 ? 18.772 -11.428 -17.633 1.00 98.38 519 ILE A CA 1
ATOM 4225 C C . I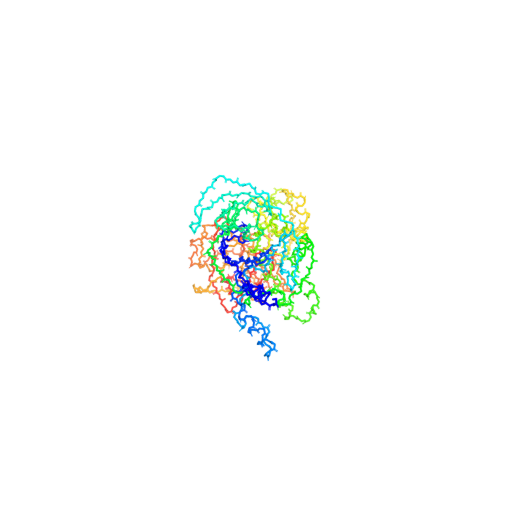LE A 1 519 ? 20.164 -11.275 -18.248 1.00 98.38 519 ILE A C 1
ATOM 4227 O O . ILE A 1 519 ? 21.102 -10.772 -17.617 1.00 98.38 519 ILE A O 1
ATOM 4231 N N . ASN A 1 520 ? 20.309 -11.712 -19.496 1.00 98.00 520 ASN A N 1
ATOM 4232 C CA . ASN A 1 520 ? 21.528 -11.546 -20.276 1.00 98.00 520 ASN A CA 1
ATOM 4233 C C . ASN A 1 520 ? 21.219 -11.180 -21.727 1.00 98.00 520 ASN A C 1
ATOM 4235 O O . ASN A 1 520 ? 20.101 -11.343 -22.206 1.00 98.00 520 ASN A O 1
ATOM 4239 N N . VAL A 1 521 ? 22.224 -10.659 -22.419 1.00 98.06 521 VAL A N 1
ATOM 4240 C CA . VAL A 1 521 ? 22.104 -10.183 -23.792 1.00 98.06 521 VAL A CA 1
ATOM 4241 C C . VAL A 1 521 ? 23.282 -10.662 -24.630 1.00 98.06 521 VAL A C 1
ATOM 4243 O O . VAL A 1 521 ? 24.446 -10.559 -24.223 1.00 98.06 521 VAL A O 1
ATOM 4246 N N . ASP A 1 522 ? 22.968 -11.183 -25.810 1.00 97.94 522 ASP A N 1
ATOM 4247 C CA . ASP A 1 522 ? 23.934 -11.482 -26.856 1.00 97.94 522 ASP A CA 1
ATOM 4248 C C . ASP A 1 522 ? 24.275 -10.181 -27.582 1.00 97.94 522 ASP A C 1
ATOM 4250 O O . ASP A 1 522 ? 23.390 -9.420 -27.983 1.00 97.94 522 ASP A O 1
ATOM 4254 N N . VAL A 1 523 ? 25.569 -9.910 -27.739 1.00 96.62 523 VAL A N 1
ATOM 4255 C CA . VAL A 1 523 ? 26.075 -8.656 -28.297 1.00 96.62 523 VAL A CA 1
ATOM 4256 C C . VAL A 1 523 ? 27.184 -8.900 -29.305 1.00 96.62 523 VAL A C 1
ATOM 4258 O O . VAL A 1 523 ? 27.939 -9.874 -29.226 1.00 96.62 523 VAL A O 1
ATOM 4261 N N . SER A 1 524 ? 27.325 -7.963 -30.232 1.00 94.81 524 SER A N 1
ATOM 4262 C CA . SER A 1 524 ? 28.488 -7.848 -31.105 1.00 94.81 524 SER A CA 1
ATOM 4263 C C . SER A 1 524 ? 29.360 -6.696 -30.626 1.00 94.81 524 SER A C 1
ATOM 4265 O O . SER A 1 524 ? 28.888 -5.567 -30.544 1.00 94.81 524 SER A O 1
ATOM 4267 N N . ILE A 1 525 ? 30.625 -6.969 -30.316 1.00 91.69 525 ILE A N 1
ATOM 4268 C CA . ILE A 1 525 ? 31.600 -5.921 -30.003 1.00 91.69 525 ILE A CA 1
ATOM 4269 C C . ILE A 1 525 ? 32.006 -5.244 -31.313 1.00 91.69 525 ILE A C 1
ATOM 4271 O O . ILE A 1 525 ? 32.523 -5.921 -32.209 1.00 91.69 525 ILE A O 1
ATOM 4275 N N . LEU A 1 526 ? 31.750 -3.939 -31.394 1.00 87.50 526 LEU A N 1
ATOM 4276 C CA . LEU A 1 526 ? 32.180 -3.047 -32.471 1.00 87.50 526 LEU A CA 1
ATOM 4277 C C . LEU A 1 526 ? 33.588 -2.539 -32.124 1.00 87.50 526 LEU A C 1
ATOM 4279 O O . LEU A 1 526 ? 33.880 -2.370 -30.934 1.00 87.50 526 LEU A O 1
ATOM 4283 N N . LYS A 1 527 ? 34.480 -2.418 -33.111 1.00 71.50 527 LYS A N 1
ATOM 4284 C CA . LYS A 1 527 ? 35.864 -1.995 -32.866 1.00 71.50 527 LYS A CA 1
ATOM 4285 C C . LYS A 1 527 ? 36.083 -0.516 -33.130 1.00 71.50 527 LYS A C 1
ATOM 4287 O O . LYS A 1 527 ? 35.193 0.122 -33.728 1.00 71.50 527 LYS A O 1
#

InterPro domains:
  IPR005901 GLPGLI family protein [PF09697] (151-176)
  IPR005901 GLPGLI family protein [TIGR01200] (3-224)
  IPR008969 Carboxypeptidase-like, regulatory domain superfamily [SSF49464] (276-338)

Organism: NCBI:txid1121284

Radius of gyration: 30.61 Å; chains: 1; bounding box: 72×44×124 Å

Sequence (527 aa):
MYKSKLLFLLIFLSIFANAQISRFYYELKYKPNQTDTIREKAHFVLDIDNGFSIFRDFKTVSQDSLLKKGMQFMKTQGVNKMEDIGVTEPDFSFIIKKTPKNIEYKDKIGTDNYEYSEEKNFNWTILSDKKLISGFSCQKAEVSYGGRIWTAWFTSDIPIQDGPYKFCNLPGLILEIYDENKEYQFTFIGNHKIDSQNYLSDEIMGKNYIKVSKDRFYESEKAFMKDPYGQMYSSIPTKDVEVRQSIEKQRNNIRDWYAKNNNPIEINGNSRQNILLKGHIYDENNKPVKYANIGILDGTEGTVTDIDGAYSLTISSYLENDIIKISSIGYEDLEISVNDFINQHKEIYRLSRVAKTVNIEEVVLENRKPKAKVLGIKSNSHNIRIGFKNGVLGQEIGTLIKNKNKIKLQKLNVNILESSFTNTPFRVNIYKVNSDGNYQNILEDNILLNISNNDNFKTKSLDLSEYKLILEGDFLITLELLDNKENGELYFSGSIFSKGLVRKTSQSKFVETTINPSINVDVSILK

Foldseek 3Di:
DDDPPPVVVVVVPPPPVQFKKKKWKKKKWAQQAPPDPDIDIFMWIWIDTDQKIKIDGVLVQVCLVLVVVVVVCCVPPVDDDPVVSVRDDGPAQWMWMGHPAWIWIWGDQQHAIAIEIDGLDWPKDWDPDWDDAPNAIWTWIWTDDLNFIKIWTFGLVAQAQDEHDSHGDDRGYTQWMATPVRNIIMHTDDMDIDRPVSDDDVVNVVHDYHYDYLLVVQVSNLVCLLQPCNVVLVPDDPVPVVVNVVVVVVNVVSNVSLNSRLDDPRNVRHQSDKDKAKAFEAEPVRAGQAQKWKAFFQDLWTATAHNRRIDITIDRNSQQQTWIWTDDAQWDIDIDGNVCCVVVSDRYDYTYGDDDDPDPDDPDPDPDFFDKDKWFAADLDLVAKDWAQLAHAQKKKWTKTFFAFWKWFFKKKFFWAAKQAAWFKWWKFKFDQDPVRDTDTPGRDTDIDIDHRVCHSHIGMDTPVVVRDIDHGIMMIMIGGRDCPVSMITMARWDQVDWMWIARHNSHDIDTDSTHGRMMTIITGDD

pLDDT: mean 86.21, std 14.29, range [39.72, 98.81]